Protein AF-0000000085000149 (afdb_homodimer)

Radius of gyration: 21.83 Å; Cα contacts (8 Å, |Δi|>4): 1096; chains: 2; bounding box: 55×59×54 Å

Sequence (484 aa):
MKVLTIAGVGPGDPSLLTLAAVEAIRESTVVSYPVSTRGGDSLAEKIASKWITKDKKKLPLYFPMVDDQNTLKSAWRVAGNDLMKMVDKGERVVFLAQGDISLFSTGSYLSKELEKYHPECVVKLIPGVTSFSAAAAKSKLPLAFQEEELLVLPVPDSYDELKSILSDAASKKRVVVLLKLGKKWEWVKLLLEELDLIKISIFAERIGFSDQQILRASDLPSGTRPYFSLLLIRQSWPLTMPMKVLTIAGVGPGDPSLLTLAAVEAIRESTVVSYPVSTRGGDSLAEKIASKWITKDKKKLPLYFPMVDDQNTLKSAWRVAGNDLMKMVDKGERVVFLAQGDISLFSTGSYLSKELEKYHPECVVKLIPGVTSFSAAAAKSKLPLAFQEEELLVLPVPDSYDELKSILSDAASKKRVVVLLKLGKKWEWVKLLLEELDLIKISIFAERIGFSDQQILRASDLPSGTRPYFSLLLIRQSWPLTMP

Solvent-accessible surface area (backbone atoms only — not comparable to full-atom values): 24485 Å² total; per-residue (Å²): 135,48,49,38,35,39,26,7,41,10,54,32,31,52,47,46,22,22,45,48,42,52,48,48,49,62,68,28,45,29,45,26,28,56,17,66,42,89,91,48,76,30,70,36,49,60,33,47,42,90,58,62,54,90,87,42,44,76,45,79,33,65,46,74,90,65,86,52,54,67,60,50,44,50,33,40,51,53,44,42,50,54,53,45,55,43,35,73,73,68,42,38,41,26,36,38,26,54,13,17,28,35,54,66,23,71,44,36,51,42,50,51,34,32,52,71,75,36,66,77,43,47,74,45,54,39,48,24,25,38,53,65,49,47,49,23,27,75,67,70,41,66,50,30,52,83,81,27,23,35,37,39,30,46,56,64,94,42,69,67,58,47,50,53,54,61,67,48,20,48,84,61,39,27,23,40,35,35,31,57,34,17,66,50,36,51,60,50,53,54,49,27,50,74,69,72,38,28,80,61,20,35,32,37,27,45,52,52,43,94,78,42,45,74,44,45,38,65,75,52,76,84,50,76,47,63,57,62,22,34,37,45,37,58,72,63,73,69,85,78,55,106,133,48,50,39,35,38,26,7,41,9,54,30,32,52,46,45,22,21,45,46,41,52,50,47,48,64,68,26,46,30,46,26,28,56,17,66,41,91,92,48,74,31,70,35,50,61,35,46,42,91,58,60,53,88,86,41,42,77,44,80,34,64,45,75,91,64,84,51,54,67,59,48,42,51,32,40,50,52,44,43,51,55,55,44,56,43,35,72,72,68,41,38,39,26,36,38,28,56,12,18,28,33,56,63,24,71,43,35,52,40,50,50,33,32,53,71,75,36,66,78,43,48,74,45,52,38,49,25,26,39,53,65,48,47,48,23,26,75,67,70,41,67,49,30,53,82,81,28,22,33,38,39,29,46,56,66,93,43,72,66,57,47,50,52,54,60,67,49,21,47,85,61,39,26,22,40,35,34,31,59,34,16,66,50,37,51,60,49,53,53,49,28,51,74,68,71,38,29,80,59,21,35,30,37,28,44,52,53,44,95,78,43,44,75,45,46,39,67,75,51,76,84,51,78,46,64,57,62,21,35,35,44,38,61,72,63,74,70,88,76,55,106

Foldseek 3Di:
DQEEEEEECEAAALVQGDPVNLVLQQQFQEEEEEDQDVVDDGRQCVSNVVSNDPRHHYHYQHAHPDPDPVSRLVSLLVVLVVQVVCSVVVTSYYYYWYAFLVPPIPNVVNVVNCVVPPVVYHYHYHTGHHPVNLLCVVVVNDQDDDQEAEAEDEDDPDPVVVLVVVVCRAVRNYKYKYAQCFQVLQVVCVSCVVVVQQQQKWKWFSRNHPPIDIDGSVPDDHDGDDRRMMIITGDDDDPDDD/DQEEEEEECEAAALVQGDPVNLVLQQPFQEEEEEDQDVVDDGRQCVSNVVSNDPRHHYHYQHAHPDPDPVSRVVSLLVVLVVQVVCSVVVTSYYYYWYAFLVPPIPNVVNVVNCVVPPVVYHYHYHTGHHPVNLLCVVVVNDQDDDQEAEAEDEDDPDPVVVLVVVVCRAVRQYKYKYAQCFQVLQVVCVSCVVVVQQQQKWKWFSRNHPPIDIDGSVPDDHGGDDRRMMIITGDDDDPDDD

pLDDT: mean 94.64, std 6.3, range [68.69, 98.94]

Secondary structure (DSSP, 8-state):
-EEEEEEE-BSS-GGG-BHHHHHHHHH-SEEEEEESSTT---HHHHHHGGG--TTSEEEEEE------HHHHHHHHHHHHHHHHHHHHTT--EEEEESB-TTBS-HHHHHHHHHHHH-TTEEEEEE----HHHHHHHHHT--SB-TT-EEEEEEPPS-HHHHHHHHHHHTTTTEEEEEE--GGGHHHHHHHHHHTT-TTTEEEEESTTSTT-EEEEGGGSPSS---SSEEEEE-----S---/-EEEEEEE-BSS-GGG-BHHHHHHHHH-SEEEEEESSTT---HHHHHHGGG--TTSEEEEEE------HHHHHHHHHHHHHHHHHHHHTT--EEEEESB-TTBS-HHHHHHHHHHHH-TTEEEEEE----HHHHHHHHHT--SB-TT-EEEEEEPPS-HHHHHHHHHHHTTTTEEEEEE--GGGHHHHHHHHHHTT-TTTEEEEESTTSTT-EEEEGGGSPSS---SSEEEEE-----SS--

Nearest PDB structures (foldseek):
  2qbu-assembly1_B  TM=8.641E-01  e=1.552E-19  Methanothermobacter thermautotrophicus str. Delta H
  8xj3-assembly1_B  TM=8.803E-01  e=1.830E-17  Akkermansia muciniphila
  6pr3-assembly1_A  TM=7.194E-01  e=3.438E-13  Salmonella enterica subsp. enterica serovar Typhimurium
  4e16-assembly1_A-2  TM=7.319E-01  e=7.537E-13  Clostridioides difficile 630
  2npn-assembly1_A  TM=6.722E-01  e=2.821E-11  Corynebacterium diphtheriae

InterPro domains:
  IPR000878 Tetrapyrrole methylase [PF00590] (4-217)
  IPR006364 Precorrin-2 C(20)-methyltransferase domain [TIGR01467] (4-235)
  IPR012382 Precorrin-2 C(20)-methyltransferase [PIRSF036427] (3-236)
  IPR012382 Precorrin-2 C(20)-methyltransferase [cd11645] (8-234)
  IPR014776 Tetrapyrrole methylase, subdomain 2 [G3DSA:3.30.950.10] (131-240)
  IPR014777 Tetrapyrrole methylase, subdomain 1 [G3DSA:3.40.1010.10] (2-130)
  IPR035996 Tetrapyrrole methylase superfamily [SSF53790] (2-238)

Organism: Prochlorococcus marinus (strain NATL2A) (NCBI:txid59920)

Structure (mmCIF, N/CA/C/O backbone):
data_AF-0000000085000149-model_v1
#
loo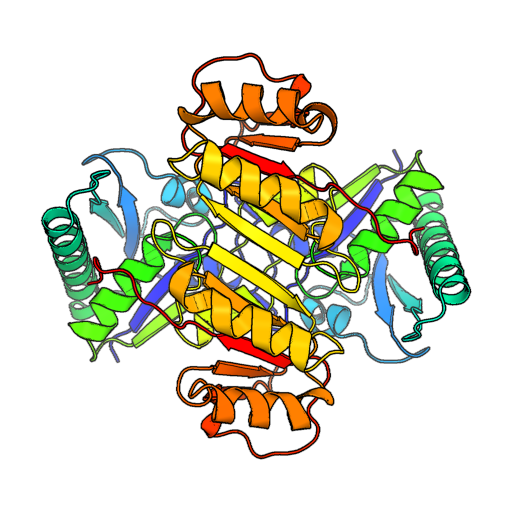p_
_entity.id
_entity.type
_entity.pdbx_description
1 polymer 'Cobalt-factor II C20-methyltransferase / precorrin-2 C20-methyltransferase'
#
loop_
_atom_site.group_PDB
_atom_site.id
_atom_site.type_symbol
_atom_site.label_atom_id
_atom_site.label_alt_id
_atom_site.label_comp_id
_atom_site.label_asym_id
_atom_site.label_entity_id
_atom_site.label_seq_id
_atom_site.pdbx_PDB_ins_code
_atom_site.Cartn_x
_atom_site.Cartn_y
_atom_site.Cartn_z
_atom_site.occupancy
_atom_site.B_iso_or_equiv
_atom_site.auth_seq_id
_atom_site.auth_comp_id
_atom_site.auth_asym_id
_atom_site.auth_atom_id
_atom_site.pdbx_PDB_model_num
ATOM 1 N N . MET A 1 1 ? 3.814 30.297 -8.344 1 81.06 1 MET A N 1
ATOM 2 C CA . MET A 1 1 ? 2.896 29.406 -7.648 1 81.06 1 MET A CA 1
ATOM 3 C C . MET A 1 1 ? 3.617 28.641 -6.539 1 81.06 1 MET A C 1
ATOM 5 O O . MET A 1 1 ? 4.75 28.188 -6.723 1 81.06 1 MET A O 1
ATOM 9 N N . LYS A 1 2 ? 3.109 28.75 -5.281 1 93.44 2 LYS A N 1
ATOM 10 C CA . LYS A 1 2 ? 3.703 28.109 -4.113 1 93.44 2 LYS A CA 1
ATOM 11 C C . LYS A 1 2 ? 3.375 26.625 -4.086 1 93.44 2 LYS A C 1
ATOM 13 O O . LYS A 1 2 ? 2.205 26.234 -4.121 1 93.44 2 LYS A O 1
ATOM 18 N N . VAL A 1 3 ? 4.496 25.859 -4.215 1 95.5 3 VAL A N 1
ATOM 19 C CA . VAL A 1 3 ? 4.281 24.422 -4.27 1 95.5 3 VAL A CA 1
ATOM 20 C C . VAL A 1 3 ? 5.184 23.719 -3.254 1 95.5 3 VAL A C 1
ATOM 22 O O . VAL A 1 3 ? 6.332 24.125 -3.057 1 95.5 3 VAL A O 1
ATOM 25 N N . LEU A 1 4 ? 4.641 22.781 -2.611 1 97.94 4 LEU A N 1
ATOM 26 C CA . LEU A 1 4 ? 5.348 21.906 -1.677 1 97.94 4 LEU A CA 1
ATOM 27 C C . LEU A 1 4 ? 5.016 20.438 -1.939 1 97.94 4 LEU A C 1
ATOM 29 O O . LEU A 1 4 ? 3.855 20.094 -2.186 1 97.94 4 LEU A O 1
ATOM 33 N N . THR A 1 5 ? 6.059 19.547 -1.91 1 98.75 5 THR A N 1
ATOM 34 C CA . THR A 1 5 ? 5.84 18.125 -2.121 1 98.75 5 THR A CA 1
ATOM 35 C C . THR A 1 5 ? 6.035 17.344 -0.821 1 98.75 5 THR A C 1
ATOM 37 O O . THR A 1 5 ? 6.973 17.609 -0.069 1 98.75 5 THR A O 1
ATOM 40 N N . ILE A 1 6 ? 5.121 16.531 -0.522 1 98.81 6 ILE A N 1
ATOM 41 C CA . ILE A 1 6 ? 5.262 15.539 0.537 1 98.81 6 ILE A CA 1
ATOM 42 C C . ILE A 1 6 ? 5.355 14.148 -0.074 1 98.81 6 ILE A C 1
ATOM 44 O O . ILE A 1 6 ? 4.465 13.727 -0.818 1 98.81 6 ILE A O 1
ATOM 48 N N . ALA A 1 7 ? 6.465 13.43 0.248 1 98.94 7 ALA A N 1
ATOM 49 C CA . ALA A 1 7 ? 6.73 12.164 -0.432 1 98.94 7 ALA A CA 1
ATOM 50 C C . ALA A 1 7 ? 6.965 11.039 0.572 1 98.94 7 ALA A C 1
ATOM 52 O O . ALA A 1 7 ? 7.75 11.195 1.512 1 98.94 7 ALA A O 1
ATOM 53 N N . GLY A 1 8 ? 6.207 9.914 0.331 1 98.81 8 GLY A N 1
ATOM 54 C CA . GLY A 1 8 ? 6.555 8.695 1.035 1 98.81 8 GLY A CA 1
ATOM 55 C C . GLY A 1 8 ? 7.816 8.039 0.506 1 98.81 8 GLY A C 1
ATOM 56 O O . GLY A 1 8 ? 7.988 7.895 -0.707 1 98.81 8 GLY A O 1
ATOM 57 N N . VAL A 1 9 ? 8.68 7.574 1.436 1 98.81 9 VAL A N 1
ATOM 58 C CA . VAL A 1 9 ? 9.961 7.039 0.983 1 98.81 9 VAL A CA 1
ATOM 59 C C . VAL A 1 9 ? 10.016 5.539 1.254 1 98.81 9 VAL A C 1
ATOM 61 O O . VAL A 1 9 ? 11.086 4.926 1.163 1 98.81 9 VAL A O 1
ATOM 64 N N . GLY A 1 10 ? 8.883 4.918 1.601 1 98.38 10 GLY A N 1
ATOM 65 C CA . GLY A 1 10 ? 8.859 3.498 1.913 1 98.38 10 GLY A CA 1
ATOM 66 C C . GLY A 1 10 ? 9.305 3.191 3.328 1 98.38 10 GLY A C 1
ATOM 67 O O . GLY A 1 10 ? 9.633 4.102 4.09 1 98.38 10 GLY A O 1
ATOM 68 N N . PRO A 1 11 ? 9.383 1.915 3.584 1 97.75 11 PRO A N 1
ATOM 69 C CA . PRO A 1 11 ? 9.562 1.547 4.992 1 97.75 11 PRO A CA 1
ATOM 70 C C . PRO A 1 11 ? 11.031 1.519 5.414 1 97.75 11 PRO A C 1
ATOM 72 O O . PRO A 1 11 ? 11.336 1.615 6.605 1 97.75 11 PRO A O 1
ATOM 75 N N . GLY A 1 12 ? 11.945 1.345 4.492 1 98.12 12 GLY A N 1
ATOM 76 C CA . GLY A 1 12 ? 13.32 1.218 4.938 1 98.12 12 GLY A CA 1
ATOM 77 C C . GLY A 1 12 ? 14.297 1.028 3.793 1 98.12 12 GLY A C 1
ATOM 78 O O . GLY A 1 12 ? 15.266 1.784 3.662 1 98.12 12 GLY A O 1
ATOM 79 N N . ASP A 1 13 ? 14.055 0.047 2.92 1 98.5 13 ASP A N 1
ATOM 80 C CA . ASP A 1 13 ? 14.906 -0.279 1.777 1 98.5 13 ASP A CA 1
ATOM 81 C C . ASP A 1 13 ? 14.898 0.849 0.749 1 98.5 13 ASP A C 1
ATOM 83 O O . ASP A 1 13 ? 13.867 1.128 0.132 1 98.5 13 ASP A O 1
ATOM 87 N N . PRO A 1 14 ? 16.016 1.496 0.545 1 98.75 14 PRO A N 1
ATOM 88 C CA . PRO A 1 14 ? 16.062 2.613 -0.402 1 98.75 14 PRO A CA 1
ATOM 89 C C . PRO A 1 14 ? 15.609 2.211 -1.806 1 98.75 14 PRO A C 1
ATOM 91 O O . PRO A 1 14 ? 15.117 3.049 -2.564 1 98.75 14 PRO A O 1
ATOM 94 N N . SER A 1 15 ? 15.719 0.985 -2.125 1 98.81 15 SER A N 1
ATOM 95 C CA . SER A 1 15 ? 15.32 0.543 -3.459 1 98.81 15 SER A CA 1
ATOM 96 C C . SER A 1 15 ? 13.805 0.553 -3.617 1 98.81 15 SER A C 1
ATOM 98 O O . SER A 1 15 ? 13.297 0.449 -4.734 1 98.81 15 SER A O 1
ATOM 100 N N . LEU A 1 16 ? 13.109 0.739 -2.51 1 98.88 16 LEU A N 1
ATOM 101 C CA . LEU A 1 16 ? 11.648 0.757 -2.598 1 98.88 16 LEU A CA 1
ATOM 102 C C . LEU A 1 16 ? 11.133 2.182 -2.764 1 98.88 16 LEU A C 1
ATOM 104 O O . LEU A 1 16 ? 9.922 2.402 -2.844 1 98.88 16 LEU A O 1
ATOM 108 N N . LEU A 1 17 ? 12.031 3.17 -2.838 1 98.94 17 LEU A N 1
ATOM 109 C CA . LEU A 1 17 ? 11.594 4.5 -3.248 1 98.94 17 LEU A CA 1
ATOM 110 C C . LEU A 1 17 ? 11 4.473 -4.652 1 98.94 17 LEU A C 1
ATOM 112 O O . LEU A 1 17 ? 11.5 3.77 -5.531 1 98.94 17 LEU A O 1
ATOM 116 N N . THR A 1 18 ? 9.953 5.234 -4.844 1 98.94 18 THR A N 1
ATOM 117 C CA . THR A 1 18 ? 9.398 5.398 -6.188 1 98.94 18 THR A CA 1
ATOM 118 C C . THR A 1 18 ? 10.266 6.348 -7.016 1 98.94 18 THR A C 1
ATOM 120 O O . THR A 1 18 ? 11 7.168 -6.461 1 98.94 18 THR A O 1
ATOM 123 N N . LEU A 1 19 ? 10.109 6.23 -8.281 1 98.94 19 LEU A N 1
ATOM 124 C CA . LEU A 1 19 ? 10.781 7.176 -9.164 1 98.94 19 LEU A CA 1
ATOM 125 C C . LEU A 1 19 ? 10.32 8.602 -8.883 1 98.94 19 LEU A C 1
ATOM 127 O O . LEU A 1 19 ? 11.125 9.539 -8.922 1 98.94 19 LEU A O 1
ATOM 131 N N . ALA A 1 20 ? 9.086 8.758 -8.57 1 98.94 20 ALA A N 1
ATOM 132 C CA . ALA A 1 20 ? 8.531 10.078 -8.281 1 98.94 20 ALA A CA 1
ATOM 133 C C . ALA A 1 20 ? 9.18 10.688 -7.043 1 98.94 20 ALA A C 1
ATOM 135 O O . ALA A 1 20 ? 9.477 11.883 -7.016 1 98.94 20 ALA A O 1
ATOM 136 N N . ALA A 1 21 ? 9.352 9.867 -6.02 1 98.94 21 ALA A N 1
ATOM 137 C CA . ALA A 1 21 ? 9.984 10.367 -4.805 1 98.94 21 ALA A CA 1
ATOM 138 C C . ALA A 1 21 ? 11.43 10.789 -5.07 1 98.94 21 ALA A C 1
ATOM 140 O O . ALA A 1 21 ? 11.859 11.852 -4.621 1 98.94 21 ALA A O 1
ATOM 141 N N . VAL A 1 22 ? 12.133 9.984 -5.789 1 98.94 22 VAL A N 1
ATOM 142 C CA . VAL A 1 22 ? 13.516 10.289 -6.129 1 98.94 22 VAL A CA 1
ATOM 143 C C . VAL A 1 22 ? 13.586 11.586 -6.934 1 98.94 22 VAL A C 1
ATOM 145 O O . VAL A 1 22 ? 14.414 12.453 -6.66 1 98.94 22 VAL A O 1
ATOM 148 N N . GLU A 1 23 ? 12.727 11.703 -7.895 1 98.88 23 GLU A N 1
ATOM 149 C CA . GLU A 1 23 ? 12.703 12.906 -8.719 1 98.88 23 GLU A CA 1
ATOM 150 C C . GLU A 1 23 ? 12.383 14.141 -7.887 1 98.88 23 GLU A C 1
ATOM 152 O O . GLU A 1 23 ? 12.984 15.203 -8.086 1 98.88 23 GLU A O 1
ATOM 157 N N . ALA A 1 24 ? 11.422 14.008 -6.969 1 98.88 24 ALA A N 1
ATOM 158 C CA . ALA A 1 24 ? 11.086 15.117 -6.086 1 98.88 24 ALA A CA 1
ATOM 159 C C . ALA A 1 24 ? 12.305 15.57 -5.277 1 98.88 24 ALA A C 1
ATOM 161 O O . ALA A 1 24 ? 12.531 16.766 -5.109 1 98.88 24 ALA A O 1
ATOM 162 N N . ILE A 1 25 ? 13.047 14.609 -4.801 1 98.88 25 ILE A N 1
ATOM 163 C CA . ILE A 1 25 ? 14.25 14.922 -4.047 1 98.88 25 ILE A CA 1
ATOM 164 C C . ILE A 1 25 ? 15.266 15.609 -4.957 1 98.88 25 ILE A C 1
ATOM 166 O O . ILE A 1 25 ? 15.812 16.656 -4.609 1 98.88 25 ILE A O 1
ATOM 170 N N . ARG A 1 26 ? 15.492 15.055 -6.109 1 98.62 26 ARG A N 1
ATOM 171 C CA . ARG A 1 26 ? 16.484 15.57 -7.055 1 98.62 26 ARG A CA 1
ATOM 172 C C . ARG A 1 26 ? 16.156 17.016 -7.441 1 98.62 26 ARG A C 1
ATOM 174 O O . ARG A 1 26 ? 17.062 17.844 -7.57 1 98.62 26 ARG A O 1
ATOM 181 N N . GLU A 1 27 ? 14.938 17.328 -7.566 1 98.12 27 GLU A N 1
ATOM 182 C CA . GLU A 1 27 ? 14.508 18.641 -8.039 1 98.12 27 GLU A CA 1
ATOM 183 C C . GLU A 1 27 ? 14.477 19.656 -6.898 1 98.12 27 GLU A C 1
ATOM 185 O O . GLU A 1 27 ? 14.414 20.875 -7.137 1 98.12 27 GLU A O 1
ATOM 190 N N . SER A 1 28 ? 14.492 19.203 -5.703 1 98.62 28 SER A N 1
ATOM 191 C CA . SER A 1 28 ? 14.32 20.078 -4.555 1 98.62 28 SER A CA 1
ATOM 192 C C . SER A 1 28 ? 15.617 20.828 -4.23 1 98.62 28 SER A C 1
ATOM 194 O O . SER A 1 28 ? 16.703 20.359 -4.566 1 98.62 28 SER A O 1
ATOM 196 N N . THR A 1 29 ? 15.477 22 -3.633 1 98.69 29 THR A N 1
ATOM 197 C CA . THR A 1 29 ? 16.594 22.734 -3.057 1 98.69 29 THR A CA 1
ATOM 198 C C . THR A 1 29 ? 16.625 22.578 -1.54 1 98.69 29 THR A C 1
ATOM 200 O O . THR A 1 29 ? 17.672 22.781 -0.91 1 98.69 29 THR A O 1
ATOM 203 N N . VAL A 1 30 ? 15.477 22.219 -0.941 1 98.81 30 VAL A N 1
ATOM 204 C CA . VAL A 1 30 ? 15.336 21.969 0.489 1 98.81 30 VAL A CA 1
ATOM 205 C C . VAL A 1 30 ? 14.68 20.594 0.708 1 98.81 30 VAL A C 1
ATOM 207 O O . VAL A 1 30 ? 13.602 20.328 0.167 1 98.81 30 VAL A O 1
ATOM 210 N N . VAL A 1 31 ? 15.336 19.781 1.42 1 98.88 31 VAL A N 1
ATOM 211 C CA . VAL A 1 31 ? 14.789 18.484 1.823 1 98.88 31 VAL A CA 1
ATOM 212 C C . VAL A 1 31 ? 14.461 18.5 3.314 1 98.88 31 VAL A C 1
ATOM 214 O O . VAL A 1 31 ? 15.336 18.75 4.145 1 98.88 31 VAL A O 1
ATOM 217 N N . SER A 1 32 ? 13.211 18.312 3.609 1 98.81 32 SER A N 1
ATOM 218 C CA . SER A 1 32 ? 12.727 18.297 4.984 1 98.81 32 SER A CA 1
ATOM 219 C C . SER A 1 32 ? 12.289 16.891 5.402 1 98.81 32 SER A C 1
ATOM 221 O O . SER A 1 32 ? 11.922 16.078 4.562 1 98.81 32 SER A O 1
ATOM 223 N N . TYR A 1 33 ? 12.352 16.641 6.691 1 98.44 33 TYR A N 1
ATOM 224 C CA . TYR A 1 33 ? 12.008 15.336 7.242 1 98.44 33 TYR A CA 1
ATOM 225 C C . TYR A 1 33 ? 11.742 15.43 8.742 1 98.44 33 TYR A C 1
ATOM 227 O O . TYR A 1 33 ? 12.195 16.375 9.398 1 98.44 33 TYR A O 1
ATOM 235 N N . PRO A 1 34 ? 11.016 14.477 9.258 1 96.81 34 PRO A N 1
ATOM 236 C CA . PRO A 1 34 ? 10.703 14.516 10.688 1 96.81 34 PRO A CA 1
ATOM 237 C C . PRO A 1 34 ? 11.844 13.992 11.555 1 96.81 34 PRO A C 1
ATOM 239 O O . PRO A 1 34 ? 12.57 13.078 11.148 1 96.81 34 PRO A O 1
ATOM 242 N N . VAL A 1 35 ? 11.961 14.57 12.703 1 95.31 35 VAL A N 1
ATOM 243 C CA . VAL A 1 35 ? 12.82 14.07 13.773 1 95.31 35 VAL A CA 1
ATOM 244 C C . VAL A 1 35 ? 12.055 14.031 15.086 1 95.31 35 VAL A C 1
ATOM 246 O O . VAL A 1 35 ? 11.203 14.883 15.344 1 95.31 35 VAL A O 1
ATOM 249 N N . SER A 1 36 ? 12.336 12.977 15.875 1 89 36 SER A N 1
ATOM 250 C CA . SER A 1 36 ? 11.641 12.844 17.156 1 89 36 SER A CA 1
ATOM 251 C C . SER A 1 36 ? 12.383 13.57 18.266 1 89 36 SER A C 1
ATOM 253 O O . SER A 1 36 ? 11.82 13.836 19.328 1 89 36 SER A O 1
ATOM 255 N N . THR A 1 37 ? 13.625 13.781 18.078 1 88.62 37 THR A N 1
ATOM 256 C CA . THR A 1 37 ? 14.469 14.57 18.969 1 88.62 37 THR A CA 1
ATOM 257 C C . THR A 1 37 ? 15.258 15.609 18.188 1 88.62 37 THR A C 1
ATOM 259 O O . THR A 1 37 ? 15.719 15.352 17.078 1 88.62 37 THR A O 1
ATOM 262 N N . ARG A 1 38 ? 15.336 16.781 18.844 1 86.5 38 ARG A N 1
ATOM 263 C CA . ARG A 1 38 ? 16.094 17.828 18.172 1 86.5 38 ARG A CA 1
ATOM 264 C C . ARG A 1 38 ? 17.531 17.391 17.922 1 86.5 38 ARG A C 1
ATOM 266 O O . ARG A 1 38 ? 18.234 16.969 18.844 1 86.5 38 ARG A O 1
ATOM 273 N N . GLY A 1 39 ? 17.906 17.422 16.672 1 86.69 39 GLY A N 1
ATOM 274 C CA . GLY A 1 39 ? 19.25 17.016 16.297 1 86.69 39 GLY A CA 1
ATOM 275 C C . GLY A 1 39 ? 19.406 15.523 16.109 1 86.69 39 GLY A C 1
ATOM 276 O O . GLY A 1 39 ? 20.5 15.039 15.852 1 86.69 39 GLY A O 1
ATOM 277 N N . GLY A 1 40 ? 18.297 14.82 16.234 1 88.62 40 GLY A N 1
ATOM 278 C CA . GLY A 1 40 ? 18.359 13.367 16.141 1 88.62 40 GLY A CA 1
ATOM 279 C C . GLY A 1 40 ? 18.281 12.852 14.727 1 88.62 40 GLY A C 1
ATOM 280 O O . GLY A 1 40 ? 18.172 13.633 13.773 1 88.62 40 GLY A O 1
ATOM 281 N N . ASP A 1 41 ? 18.375 11.578 14.633 1 91.31 41 ASP A N 1
ATOM 282 C CA . ASP A 1 41 ? 18.375 10.906 13.336 1 91.31 41 ASP A CA 1
ATOM 283 C C . ASP A 1 41 ? 16.953 10.773 12.805 1 91.31 41 ASP A C 1
ATOM 285 O O . ASP A 1 41 ? 15.984 10.789 13.57 1 91.31 41 ASP A O 1
ATOM 289 N N . SER A 1 42 ? 16.844 10.789 11.523 1 95.19 42 SER A N 1
ATOM 290 C CA . SER A 1 42 ? 15.586 10.57 10.828 1 95.19 42 SER A CA 1
ATOM 291 C C . SER A 1 42 ? 15.648 9.328 9.945 1 95.19 42 SER A C 1
ATOM 293 O O . SER A 1 42 ? 16.531 9.211 9.086 1 95.19 42 SER A O 1
ATOM 295 N N . LEU A 1 43 ? 14.664 8.508 10.164 1 94.56 43 LEU A N 1
ATOM 296 C CA . LEU A 1 43 ? 14.609 7.309 9.328 1 94.56 43 LEU A CA 1
ATOM 297 C C . LEU A 1 43 ? 14.297 7.672 7.883 1 94.56 43 LEU A C 1
ATOM 299 O O . LEU A 1 43 ? 14.859 7.074 6.957 1 94.56 43 LEU A O 1
ATOM 303 N N . ALA A 1 44 ? 13.438 8.664 7.711 1 97.88 44 ALA A N 1
ATOM 304 C CA . ALA A 1 44 ? 13.109 9.102 6.355 1 97.88 44 ALA A CA 1
ATOM 305 C C . ALA A 1 44 ? 14.344 9.664 5.652 1 97.88 44 ALA A C 1
ATOM 307 O O . ALA A 1 44 ? 14.586 9.359 4.48 1 97.88 44 ALA A O 1
ATOM 308 N N . GLU A 1 45 ? 15.086 10.453 6.371 1 98.19 45 GLU A N 1
ATOM 309 C CA . GLU A 1 45 ? 16.328 10.992 5.812 1 98.19 45 GLU A CA 1
ATOM 310 C C . GLU A 1 45 ? 17.297 9.875 5.445 1 98.19 45 GLU A C 1
ATOM 312 O O . GLU A 1 45 ? 17.891 9.898 4.367 1 98.19 45 GLU A O 1
ATOM 317 N N . LYS A 1 46 ? 17.406 8.898 6.352 1 97.62 46 LYS A N 1
ATOM 318 C CA . LYS A 1 46 ? 18.328 7.785 6.137 1 97.62 46 LYS A CA 1
ATOM 319 C C . LYS A 1 46 ? 17.969 6.992 4.887 1 97.62 46 LYS A C 1
ATOM 321 O O . LYS A 1 46 ? 18.828 6.66 4.078 1 97.62 46 LYS A O 1
ATOM 326 N N . ILE A 1 47 ? 16.734 6.758 4.684 1 98.56 47 ILE A N 1
ATOM 327 C CA . ILE A 1 47 ? 16.25 5.98 3.549 1 98.56 47 ILE A CA 1
ATOM 328 C C . ILE A 1 47 ? 16.578 6.703 2.246 1 98.56 47 ILE A C 1
ATOM 330 O O . ILE A 1 47 ? 16.969 6.074 1.264 1 98.56 47 ILE A O 1
ATOM 334 N N . ALA A 1 48 ? 16.484 7.996 2.242 1 98.69 48 ALA A N 1
ATOM 335 C CA . ALA A 1 48 ? 16.609 8.789 1.025 1 98.69 48 ALA A CA 1
ATOM 336 C C . ALA A 1 48 ? 18.031 9.336 0.881 1 98.69 48 ALA A C 1
ATOM 338 O O . ALA A 1 48 ? 18.328 10.078 -0.058 1 98.69 48 ALA A O 1
ATOM 339 N N . SER A 1 49 ? 18.938 9.008 1.682 1 98.31 49 SER A N 1
ATOM 340 C CA . SER A 1 49 ? 20.219 9.68 1.869 1 98.31 49 SER A CA 1
ATOM 341 C C . SER A 1 49 ? 21.016 9.734 0.567 1 98.31 49 SER A C 1
ATOM 343 O O . SER A 1 49 ? 21.688 10.727 0.282 1 98.31 49 SER A O 1
ATOM 345 N N . LYS A 1 50 ? 20.891 8.703 -0.232 1 97.88 50 LYS A N 1
ATOM 346 C CA . LYS A 1 50 ? 21.656 8.609 -1.477 1 97.88 50 LYS A CA 1
ATOM 347 C C . LYS A 1 50 ? 21.312 9.758 -2.418 1 97.88 50 LYS A C 1
ATOM 349 O O . LYS A 1 50 ? 22.141 10.172 -3.232 1 97.88 50 LYS A O 1
ATOM 354 N N . TRP A 1 51 ? 20.141 10.312 -2.277 1 98.5 51 TRP A N 1
ATOM 355 C CA . TRP A 1 51 ? 19.656 11.281 -3.256 1 98.5 51 TRP A CA 1
ATOM 356 C C . TRP A 1 51 ? 19.703 12.695 -2.68 1 98.5 51 TRP A C 1
ATOM 358 O O . TRP A 1 51 ? 19.438 13.672 -3.391 1 98.5 51 TRP A O 1
ATOM 368 N N . ILE A 1 52 ? 19.969 12.758 -1.422 1 98.38 52 ILE A N 1
ATOM 369 C CA . ILE A 1 52 ? 20.109 14.062 -0.793 1 98.38 52 ILE A CA 1
ATOM 370 C C . ILE A 1 52 ? 21.562 14.523 -0.91 1 98.38 52 ILE A C 1
ATOM 372 O O . ILE A 1 52 ? 22.391 14.25 -0.027 1 98.38 52 ILE A O 1
ATOM 376 N N . THR A 1 53 ? 21.859 15.273 -1.963 1 97.75 53 THR A N 1
ATOM 377 C CA . THR A 1 53 ? 23.234 15.703 -2.238 1 97.75 53 THR A CA 1
ATOM 378 C C . THR A 1 53 ? 23.609 16.875 -1.346 1 97.75 53 THR A C 1
ATOM 380 O O . THR A 1 53 ? 22.75 17.5 -0.724 1 97.75 53 THR A O 1
ATOM 383 N N . LYS A 1 54 ? 24.859 17.25 -1.301 1 96.75 54 LYS A N 1
ATOM 384 C CA . LYS A 1 54 ? 25.438 18.219 -0.373 1 96.75 54 LYS A CA 1
ATOM 385 C C . LYS A 1 54 ? 24.953 19.625 -0.691 1 96.75 54 LYS A C 1
ATOM 387 O O . LYS A 1 54 ? 24.984 20.516 0.17 1 96.75 54 LYS A O 1
ATOM 392 N N . ASP A 1 55 ? 24.547 19.844 -1.886 1 97.25 55 ASP A N 1
ATOM 393 C CA . ASP A 1 55 ? 24.109 21.172 -2.305 1 97.25 55 ASP A CA 1
ATOM 394 C C . ASP A 1 55 ? 22.703 21.484 -1.823 1 97.25 55 ASP A C 1
ATOM 396 O O . ASP A 1 55 ? 22.25 22.625 -1.896 1 97.25 55 ASP A O 1
ATOM 400 N N . LYS A 1 56 ? 22.016 20.5 -1.281 1 97.94 56 LYS A N 1
ATOM 401 C CA . LYS A 1 56 ? 20.656 20.688 -0.818 1 97.94 56 LYS A CA 1
ATOM 402 C C . LYS A 1 56 ? 20.625 21.078 0.656 1 97.94 56 LYS A C 1
ATOM 404 O O . LYS A 1 56 ? 21.391 20.562 1.461 1 97.94 56 LYS A O 1
ATOM 409 N N . LYS A 1 57 ? 19.734 21.984 0.994 1 98.25 57 LYS A N 1
ATOM 410 C CA . LYS A 1 57 ? 19.5 22.359 2.387 1 98.25 57 LYS A CA 1
ATOM 411 C C . LYS A 1 57 ? 18.641 21.312 3.094 1 98.25 57 LYS A C 1
ATOM 413 O O . LYS A 1 57 ? 17.625 20.875 2.561 1 98.25 57 LYS A O 1
ATOM 418 N N . LYS A 1 58 ? 19.109 20.891 4.246 1 98.06 58 LYS A N 1
ATOM 419 C CA . LYS A 1 58 ? 18.312 20 5.078 1 98.06 58 LYS A CA 1
ATOM 420 C C . LYS A 1 58 ? 17.516 20.766 6.113 1 98.06 58 LYS A C 1
ATOM 422 O O . LYS A 1 58 ? 18.016 21.703 6.73 1 98.06 58 LYS A O 1
ATOM 427 N N . LEU A 1 59 ? 16.234 20.438 6.258 1 98.19 59 LEU A N 1
ATOM 428 C CA . LEU A 1 59 ? 15.344 21.094 7.215 1 98.19 59 LEU A CA 1
ATOM 429 C C . LEU A 1 59 ? 14.633 20.047 8.078 1 98.19 59 LEU A C 1
ATOM 431 O O . LEU A 1 59 ? 13.523 19.625 7.754 1 98.19 59 LEU A O 1
ATOM 435 N N . PRO A 1 60 ? 15.305 19.641 9.203 1 97.94 60 PRO A N 1
ATOM 436 C CA . PRO A 1 60 ? 14.617 18.75 10.133 1 9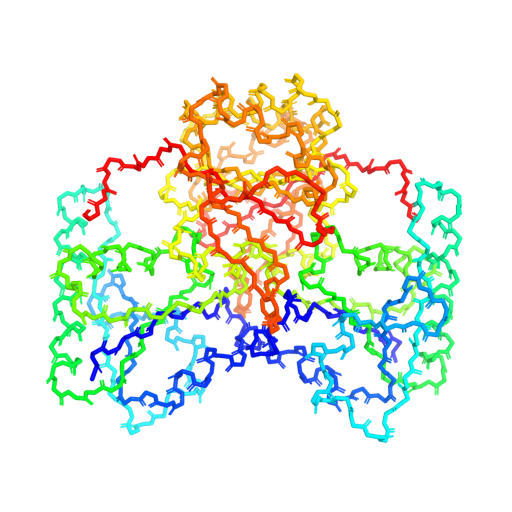7.94 60 PRO A CA 1
ATOM 437 C C . PRO A 1 60 ? 13.461 19.422 10.859 1 97.94 60 PRO A C 1
ATOM 439 O O . PRO A 1 60 ? 13.586 20.578 11.281 1 97.94 60 PRO A O 1
ATOM 442 N N . LEU A 1 61 ? 12.344 18.766 10.875 1 96.88 61 LEU A N 1
ATOM 443 C CA . LEU A 1 61 ? 11.18 19.234 11.617 1 96.88 61 LEU A CA 1
ATOM 444 C C . LEU A 1 61 ? 10.922 18.375 12.844 1 96.88 61 LEU A C 1
ATOM 446 O O . LEU A 1 61 ? 10.836 17.156 12.75 1 96.88 61 LEU A O 1
ATOM 450 N N . TYR A 1 62 ? 10.758 19 13.93 1 93.25 62 TYR A N 1
ATOM 451 C CA . TYR A 1 62 ? 10.602 18.297 15.203 1 93.25 62 TYR A CA 1
ATOM 452 C C . TYR A 1 62 ? 9.141 17.953 15.469 1 93.25 62 TYR A C 1
ATOM 454 O O . TYR A 1 62 ? 8.281 18.844 15.469 1 93.25 62 TYR A O 1
ATOM 462 N N . PHE A 1 63 ? 8.859 16.656 15.633 1 89.44 63 PHE A N 1
ATOM 463 C CA . PHE A 1 63 ? 7.555 16.141 16.031 1 89.44 63 PHE A CA 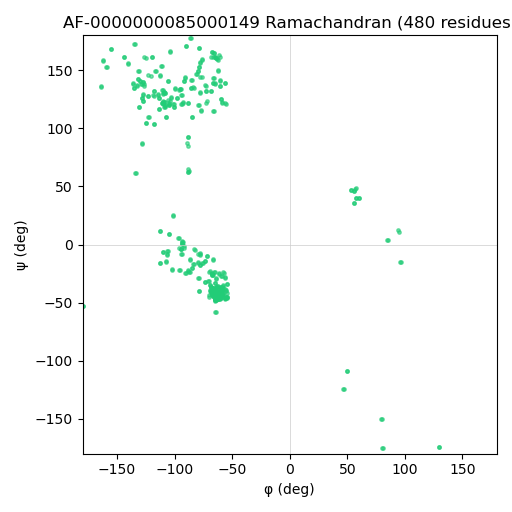1
ATOM 464 C C . PHE A 1 63 ? 7.668 15.312 17.297 1 89.44 63 PHE A C 1
ATOM 466 O O . PHE A 1 63 ? 8.172 14.188 17.266 1 89.44 63 PHE A O 1
ATOM 473 N N . PRO A 1 64 ? 7.168 15.828 18.344 1 82 64 PRO A N 1
ATOM 474 C CA . PRO A 1 64 ? 7.289 15.078 19.609 1 82 64 PRO A CA 1
ATOM 475 C C . PRO A 1 64 ? 6.496 13.773 19.594 1 82 64 PRO A C 1
ATOM 477 O O . PRO A 1 64 ? 5.43 13.703 18.984 1 82 64 PRO A O 1
ATOM 480 N N . MET A 1 65 ? 7.051 12.773 20.203 1 75.62 65 MET A N 1
ATOM 481 C CA . MET A 1 65 ? 6.355 11.492 20.344 1 75.62 65 MET A CA 1
ATOM 482 C C . MET A 1 65 ? 5.496 11.492 21.609 1 75.62 65 MET A C 1
ATOM 484 O O . MET A 1 65 ? 5.793 10.766 22.562 1 75.62 65 MET A O 1
ATOM 488 N N . VAL A 1 66 ? 4.566 12.336 21.609 1 73 66 VAL A N 1
ATOM 489 C CA . VAL A 1 66 ? 3.686 12.469 22.766 1 73 66 VAL A CA 1
ATOM 490 C C . VAL A 1 66 ? 2.23 12.305 22.328 1 73 66 VAL A C 1
ATOM 492 O O . VAL A 1 66 ? 1.918 12.406 21.141 1 73 66 VAL A O 1
ATOM 495 N N . ASP A 1 67 ? 1.374 12 23.359 1 71.69 67 ASP A N 1
ATOM 496 C CA . ASP A 1 67 ? -0.043 11.805 23.078 1 71.69 67 ASP A CA 1
ATOM 497 C C . ASP A 1 67 ? -0.836 13.086 23.297 1 71.69 67 ASP A C 1
ATOM 499 O O . ASP A 1 67 ? -1.988 13.195 22.875 1 71.69 67 ASP A O 1
ATOM 503 N N . ASP A 1 68 ? -0.175 14.055 23.75 1 77.75 68 ASP A N 1
ATOM 504 C CA . ASP A 1 68 ? -0.869 15.305 24.062 1 77.75 68 ASP A CA 1
ATOM 505 C C . ASP A 1 68 ? -1.275 16.031 22.781 1 77.75 68 ASP A C 1
ATOM 507 O O . ASP A 1 68 ? -0.419 16.438 21.984 1 77.75 68 ASP A O 1
ATOM 511 N N . GLN A 1 69 ? -2.594 16.25 22.688 1 78.56 69 GLN A N 1
ATOM 512 C CA . GLN A 1 69 ? -3.178 16.781 21.453 1 78.56 69 GLN A CA 1
ATOM 513 C C . GLN A 1 69 ? -2.699 18.203 21.188 1 78.56 69 GLN A C 1
ATOM 515 O O . GLN A 1 69 ? -2.4 18.562 20.047 1 78.56 69 GLN A O 1
ATOM 520 N N . ASN A 1 70 ? -2.693 18.984 22.172 1 81 70 ASN A N 1
ATOM 521 C CA . ASN A 1 70 ? -2.303 20.375 22.016 1 81 70 ASN A CA 1
ATOM 522 C C . ASN A 1 70 ? -0.845 20.5 21.594 1 81 70 ASN A C 1
ATOM 524 O O . ASN A 1 70 ? -0.511 21.344 20.75 1 81 70 ASN A O 1
ATOM 528 N N . THR A 1 71 ? -0.112 19.688 22.141 1 82 71 THR A N 1
ATOM 529 C CA . THR A 1 71 ? 1.306 19.688 21.797 1 82 71 THR A CA 1
ATOM 530 C C . THR A 1 71 ? 1.512 19.266 20.344 1 82 71 THR A C 1
ATOM 532 O O . THR 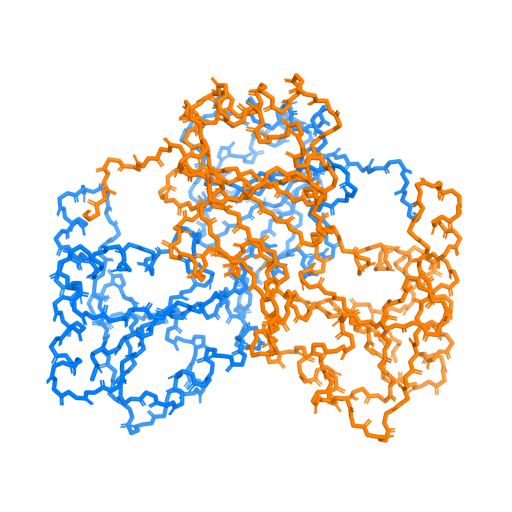A 1 71 ? 2.293 19.875 19.625 1 82 71 THR A O 1
ATOM 535 N N . LEU A 1 72 ? 0.783 18.312 19.969 1 81.38 72 LEU A N 1
ATOM 536 C CA . LEU A 1 72 ? 0.904 17.812 18.609 1 81.38 72 LEU A CA 1
ATOM 537 C C . LEU A 1 72 ? 0.411 18.859 17.609 1 81.38 72 LEU A C 1
ATOM 539 O O . LEU A 1 72 ? 1.07 19.109 16.594 1 81.38 72 LEU A O 1
ATOM 543 N N . LYS A 1 73 ? -0.636 19.469 17.906 1 84.75 73 LYS A N 1
ATOM 544 C CA . LYS A 1 73 ? -1.184 20.5 17.016 1 84.75 73 LYS A CA 1
ATOM 545 C C . LYS A 1 73 ? -0.202 21.656 16.844 1 84.75 73 LYS A C 1
ATOM 547 O O . LYS A 1 73 ? -0.012 22.156 15.734 1 84.75 73 LYS A O 1
ATOM 552 N N . SER A 1 74 ? 0.346 21.969 17.953 1 87.38 74 SER A N 1
ATOM 553 C CA . SER A 1 74 ? 1.325 23.062 17.906 1 87.38 74 SER A CA 1
ATOM 554 C C . SER A 1 74 ? 2.541 22.672 17.062 1 87.38 74 SER A C 1
ATOM 556 O O . SER A 1 74 ? 3.072 23.484 16.312 1 87.38 74 SER A O 1
ATOM 558 N N . ALA A 1 75 ? 2.908 21.438 17.203 1 88.5 75 ALA A N 1
ATOM 559 C CA . ALA A 1 75 ? 4.074 20.969 16.453 1 88.5 75 ALA A CA 1
ATOM 560 C C . ALA A 1 75 ? 3.812 20.984 14.953 1 88.5 75 ALA A C 1
ATOM 562 O O . ALA A 1 75 ? 4.684 21.391 14.172 1 88.5 75 ALA A O 1
ATOM 563 N N . TRP A 1 76 ? 2.656 20.609 14.523 1 91.25 76 TRP A N 1
ATOM 564 C CA . TRP A 1 76 ? 2.311 20.625 13.109 1 91.25 76 TRP A CA 1
ATOM 565 C C . TRP A 1 76 ? 2.246 22.047 12.57 1 91.25 76 TRP A C 1
ATOM 567 O O . TRP A 1 76 ? 2.662 22.312 11.445 1 91.25 76 TRP A O 1
ATOM 577 N N . ARG A 1 77 ? 1.733 22.922 13.414 1 93.06 77 ARG A N 1
ATOM 578 C CA . ARG A 1 77 ? 1.653 24.328 13.023 1 93.06 77 ARG A CA 1
ATOM 579 C C . ARG A 1 77 ? 3.043 24.922 12.82 1 93.06 77 ARG A C 1
ATOM 581 O O . ARG A 1 77 ? 3.297 25.594 11.82 1 93.06 77 ARG A O 1
ATOM 588 N N . VAL A 1 78 ? 3.846 24.672 13.742 1 95.19 78 VAL A N 1
ATOM 589 C CA . VAL A 1 78 ? 5.215 25.172 13.656 1 95.19 78 VAL A CA 1
ATOM 590 C C . VAL A 1 78 ? 5.902 24.578 12.43 1 95.19 78 VAL A C 1
ATOM 592 O O . VAL A 1 78 ? 6.551 25.297 11.664 1 95.19 78 VAL A O 1
ATOM 595 N N . ALA A 1 79 ? 5.719 23.281 12.242 1 96 79 ALA A N 1
ATOM 596 C CA . ALA A 1 79 ? 6.316 22.609 11.102 1 96 79 ALA A CA 1
ATOM 597 C C . ALA A 1 79 ? 5.809 23.188 9.789 1 96 79 ALA A C 1
ATOM 599 O O . ALA A 1 79 ? 6.594 23.453 8.867 1 96 79 ALA A O 1
ATOM 600 N N . GLY A 1 80 ? 4.508 23.375 9.703 1 96.69 80 GLY A N 1
ATOM 601 C CA . GLY A 1 80 ? 3.93 23.984 8.516 1 96.69 80 GLY A CA 1
ATOM 602 C C . GLY A 1 80 ? 4.492 25.359 8.219 1 96.69 80 GLY A C 1
ATOM 603 O O . GLY A 1 80 ? 4.824 25.672 7.074 1 96.69 80 GLY A O 1
ATOM 604 N N . ASN A 1 81 ? 4.641 26.172 9.266 1 97.5 81 ASN A N 1
ATOM 605 C CA . ASN A 1 81 ? 5.191 27.516 9.117 1 97.5 81 ASN A CA 1
ATOM 606 C C . ASN A 1 81 ? 6.637 27.484 8.633 1 97.5 81 ASN A C 1
ATOM 608 O O . ASN A 1 81 ? 7.039 28.281 7.789 1 97.5 81 ASN A O 1
ATOM 612 N N . ASP A 1 82 ? 7.336 26.578 9.172 1 97.88 82 ASP A N 1
ATOM 613 C CA . ASP A 1 82 ? 8.734 26.453 8.781 1 97.88 82 ASP A CA 1
ATOM 614 C C . ASP A 1 82 ? 8.867 26.078 7.305 1 97.88 82 ASP A C 1
ATOM 616 O O . ASP A 1 82 ? 9.711 26.625 6.594 1 97.88 82 ASP A O 1
ATOM 620 N N . LEU A 1 83 ? 8.062 25.156 6.875 1 98.38 83 LEU A N 1
ATOM 621 C CA . LEU A 1 83 ? 8.07 24.766 5.469 1 98.38 83 LEU A CA 1
ATOM 622 C C . LEU A 1 83 ? 7.68 25.953 4.586 1 98.38 83 LEU A C 1
ATOM 624 O O . LEU A 1 83 ? 8.312 26.203 3.557 1 98.38 83 LEU A O 1
ATOM 628 N N . MET A 1 84 ? 6.723 26.688 5.023 1 98 84 MET A N 1
ATOM 629 C CA . MET A 1 84 ? 6.211 27.797 4.223 1 98 84 MET A CA 1
ATOM 630 C C . MET A 1 84 ? 7.238 28.906 4.125 1 98 84 MET A C 1
ATOM 632 O O . MET A 1 84 ? 7.324 29.594 3.105 1 98 84 MET A O 1
ATOM 636 N N . LYS A 1 85 ? 8.008 29.125 5.164 1 98.25 85 LYS A N 1
ATOM 637 C CA . LYS A 1 85 ? 9.094 30.094 5.102 1 98.25 85 LYS A CA 1
ATOM 638 C C . LYS A 1 85 ? 10.039 29.781 3.939 1 98.25 85 LYS A C 1
ATOM 640 O O . LYS A 1 85 ? 10.469 30.688 3.227 1 98.25 85 LYS A O 1
ATOM 645 N N . MET A 1 86 ? 10.305 28.484 3.752 1 98.5 86 MET A N 1
ATOM 646 C CA . MET A 1 86 ? 11.18 28.078 2.654 1 98.5 86 MET A CA 1
ATOM 647 C C . MET A 1 86 ? 10.492 28.281 1.308 1 98.5 86 MET A C 1
ATOM 649 O O . MET A 1 86 ? 11.102 28.781 0.362 1 98.5 86 MET A O 1
ATOM 653 N N . VAL A 1 87 ? 9.281 27.891 1.224 1 98.31 87 VAL A N 1
ATOM 654 C CA . VAL A 1 87 ? 8.516 28.047 -0.006 1 98.31 87 VAL A CA 1
ATOM 655 C C . VAL A 1 87 ? 8.43 29.516 -0.389 1 98.31 87 VAL A C 1
ATOM 657 O O . VAL A 1 87 ? 8.594 29.875 -1.56 1 98.31 87 VAL A O 1
ATOM 660 N N . ASP A 1 88 ? 8.234 30.391 0.594 1 97.75 88 ASP A N 1
ATOM 661 C CA . ASP A 1 88 ? 8.086 31.828 0.372 1 97.75 88 ASP A CA 1
ATOM 662 C C . ASP A 1 88 ? 9.391 32.438 -0.133 1 97.75 88 ASP A C 1
ATOM 664 O O . ASP A 1 88 ? 9.375 33.469 -0.819 1 97.75 88 ASP A O 1
ATOM 668 N N . LYS A 1 89 ? 10.445 31.828 0.171 1 97.75 89 LYS A N 1
ATOM 669 C CA . LYS A 1 89 ? 11.75 32.281 -0.283 1 97.75 89 LYS A CA 1
ATOM 670 C C . LYS A 1 89 ? 12.047 31.812 -1.702 1 97.75 89 LYS A C 1
ATOM 672 O O . LYS A 1 89 ? 13.125 32.062 -2.24 1 97.75 89 LYS A O 1
ATOM 677 N N . GLY A 1 90 ? 11.148 30.984 -2.283 1 97.44 90 GLY A N 1
ATOM 678 C CA . GLY A 1 90 ? 11.289 30.5 -3.65 1 97.44 90 GLY A CA 1
ATOM 679 C C . GLY A 1 90 ? 11.969 29.156 -3.746 1 97.44 90 GLY A C 1
ATOM 680 O O . GLY A 1 90 ? 12.289 28.688 -4.84 1 97.44 90 GLY A O 1
ATOM 681 N N . GLU A 1 91 ? 12.125 28.469 -2.613 1 98.25 91 GLU A N 1
ATOM 682 C CA . GLU A 1 91 ? 12.773 27.172 -2.592 1 98.25 91 GLU A CA 1
ATOM 683 C C . GLU A 1 91 ? 11.828 26.078 -3.08 1 98.25 91 GLU A C 1
ATOM 685 O O . GLU A 1 91 ? 10.609 26.188 -2.936 1 98.25 91 GLU A O 1
ATOM 690 N N . ARG A 1 92 ? 12.367 25.141 -3.754 1 98.44 92 ARG A N 1
ATOM 691 C CA . ARG A 1 92 ? 11.648 23.906 -4.047 1 98.44 92 ARG A CA 1
ATOM 692 C C . ARG A 1 92 ? 11.766 22.906 -2.896 1 98.44 92 ARG A C 1
ATOM 694 O O . ARG A 1 92 ? 12.836 22.328 -2.684 1 98.44 92 ARG A O 1
ATOM 701 N N . VAL A 1 93 ? 10.648 22.672 -2.168 1 98.81 93 VAL A N 1
ATOM 702 C CA . VAL A 1 93 ? 10.703 21.969 -0.889 1 98.81 93 VAL A CA 1
ATOM 703 C C . VAL A 1 93 ? 10.047 20.594 -1.026 1 98.81 93 VAL A C 1
ATOM 705 O O . VAL A 1 93 ? 8.961 20.469 -1.584 1 98.81 93 VAL A O 1
ATOM 708 N N . VAL A 1 94 ? 10.734 19.594 -0.522 1 98.88 94 VAL A N 1
ATOM 709 C CA . VAL A 1 94 ? 10.133 18.266 -0.365 1 98.88 94 VAL A CA 1
ATOM 710 C C . VAL A 1 94 ? 10.227 17.828 1.095 1 98.88 94 VAL A C 1
ATOM 712 O O . VAL A 1 94 ? 11.273 17.984 1.729 1 98.88 94 VAL A O 1
ATOM 715 N N . PHE A 1 95 ? 9.141 17.453 1.641 1 98.88 95 PHE A N 1
ATOM 716 C CA . PHE A 1 95 ? 9.102 16.797 2.941 1 98.88 95 PHE A CA 1
ATOM 717 C C . PHE A 1 95 ? 9.008 15.281 2.783 1 98.88 95 PHE A C 1
ATOM 719 O O . PHE A 1 95 ? 8.109 14.773 2.111 1 98.88 95 PHE A O 1
ATOM 726 N N . LEU A 1 96 ? 9.914 14.57 3.412 1 98.88 96 LEU A N 1
ATOM 727 C CA . LEU A 1 96 ? 9.969 13.117 3.32 1 98.88 96 LEU A CA 1
ATOM 728 C C . LEU A 1 96 ? 9.336 12.469 4.547 1 98.88 96 LEU A C 1
ATOM 730 O O . LEU A 1 96 ? 9.57 12.914 5.676 1 98.88 96 LEU A O 1
ATOM 734 N N . ALA A 1 97 ? 8.539 11.5 4.301 1 98.06 97 ALA A N 1
ATOM 735 C CA . ALA A 1 97 ? 7.949 10.703 5.375 1 98.06 97 ALA A CA 1
ATOM 736 C C . ALA A 1 97 ? 8.18 9.219 5.148 1 98.06 97 ALA A C 1
ATOM 738 O O . ALA A 1 97 ? 8.078 8.727 4.02 1 98.06 97 ALA A O 1
ATOM 739 N N . GLN A 1 98 ? 8.484 8.469 6.234 1 97.25 98 GLN A N 1
ATOM 740 C CA . GLN A 1 98 ? 8.664 7.02 6.145 1 97.25 98 GLN A CA 1
ATOM 741 C C . GLN A 1 98 ? 7.355 6.32 5.789 1 97.25 98 GLN A C 1
ATOM 743 O O . GLN A 1 98 ? 6.293 6.684 6.297 1 97.25 98 GLN A O 1
ATOM 748 N N . GLY A 1 99 ? 7.457 5.316 4.914 1 97.5 99 GLY A N 1
ATOM 749 C CA . GLY A 1 99 ? 6.293 4.547 4.516 1 97.5 99 GLY A CA 1
ATOM 750 C C . GLY A 1 99 ? 5.441 5.246 3.471 1 97.5 99 GLY A C 1
ATOM 751 O O . GLY A 1 99 ? 5.973 5.875 2.551 1 97.5 99 GLY A O 1
ATOM 752 N N . ASP A 1 100 ? 4.176 4.984 3.49 1 98.38 100 ASP A N 1
ATOM 753 C CA . ASP A 1 100 ? 3.176 5.66 2.668 1 98.38 100 ASP A CA 1
ATOM 754 C C . ASP A 1 100 ? 2.598 6.875 3.391 1 98.38 100 ASP A C 1
ATOM 756 O O . ASP A 1 100 ? 2.322 6.816 4.59 1 98.38 100 ASP A O 1
ATOM 760 N N . ILE A 1 101 ? 2.311 7.938 2.67 1 97.88 101 ILE A N 1
ATOM 761 C CA . ILE A 1 101 ? 1.985 9.219 3.291 1 97.88 101 ILE A CA 1
ATOM 762 C C . ILE A 1 101 ? 0.547 9.188 3.805 1 97.88 101 ILE A C 1
ATOM 764 O O . ILE A 1 101 ? 0.162 10.016 4.633 1 97.88 101 ILE A O 1
ATOM 768 N N . SER A 1 102 ? -0.256 8.242 3.322 1 97.75 102 SER A N 1
ATOM 769 C CA . SER A 1 102 ? -1.667 8.289 3.688 1 97.75 102 SER A CA 1
ATOM 770 C C . SER A 1 102 ? -1.951 7.41 4.902 1 97.75 102 SER A C 1
ATOM 772 O O . SER A 1 102 ? -3.064 7.414 5.434 1 97.75 102 SER A O 1
ATOM 774 N N . LEU A 1 103 ? -0.997 6.633 5.355 1 97.88 103 LEU A N 1
ATOM 775 C CA . LEU A 1 103 ? -1.249 5.656 6.414 1 97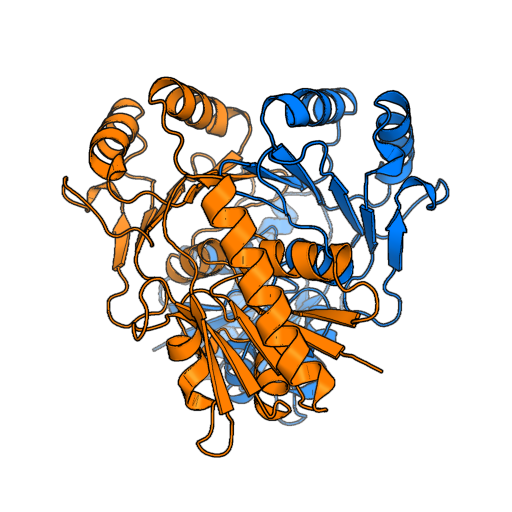.88 103 LEU A CA 1
ATOM 776 C C . LEU A 1 103 ? -0.411 5.965 7.648 1 97.88 103 LEU A C 1
ATOM 778 O O . LEU A 1 103 ? 0.784 5.664 7.688 1 97.88 103 LEU A O 1
ATOM 782 N N . PHE A 1 104 ? -1.02 6.527 8.664 1 94.56 104 PHE A N 1
ATOM 783 C CA . PHE A 1 104 ? -0.404 6.789 9.961 1 94.56 104 PHE A CA 1
ATOM 784 C C . PHE A 1 104 ? 0.862 7.625 9.797 1 94.56 104 PHE A C 1
ATOM 786 O O . PHE A 1 104 ? 1.843 7.418 10.516 1 94.56 104 PHE A O 1
ATOM 793 N N . SER A 1 105 ? 0.83 8.477 8.906 1 94.81 105 SER A N 1
ATOM 794 C CA . SER A 1 105 ? 2.027 9.219 8.516 1 94.81 105 SER A CA 1
ATOM 795 C C . SER A 1 105 ? 1.983 10.656 9.023 1 94.81 105 SER A C 1
ATOM 797 O O . SER A 1 105 ? 0.944 11.312 8.953 1 94.81 105 SER A O 1
ATOM 799 N N . THR A 1 106 ? 3.117 11.109 9.445 1 92.56 106 THR A N 1
ATOM 800 C CA . THR A 1 106 ? 3.264 12.531 9.758 1 92.56 106 THR A C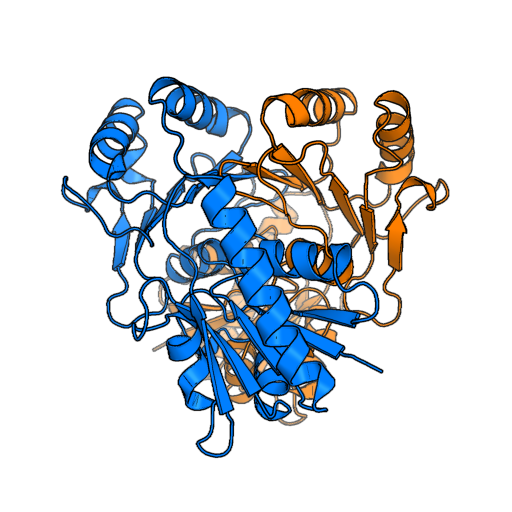A 1
ATOM 801 C C . THR A 1 106 ? 2.967 13.391 8.531 1 92.56 106 THR A C 1
ATOM 803 O O . THR A 1 106 ? 2.447 14.5 8.656 1 92.56 106 THR A O 1
ATOM 806 N N . GLY A 1 107 ? 3.182 12.836 7.367 1 94 107 GLY A N 1
ATOM 807 C CA . GLY A 1 107 ? 2.906 13.539 6.125 1 94 107 GLY A CA 1
ATOM 808 C C . GLY A 1 107 ? 1.447 13.93 5.969 1 94 107 GLY A C 1
ATOM 809 O O . GLY A 1 107 ? 1.139 15.008 5.461 1 94 107 GLY A O 1
ATOM 810 N N . SER A 1 108 ? 0.588 13.062 6.414 1 95.12 108 SER A N 1
ATOM 811 C CA . SER A 1 108 ? -0.839 13.352 6.312 1 95.12 108 SER A CA 1
ATOM 812 C C . SER A 1 108 ? -1.24 14.492 7.246 1 95.12 108 SER A C 1
ATOM 814 O O . SER A 1 108 ? -2.043 15.352 6.875 1 95.12 108 SER A O 1
ATOM 816 N N . TYR A 1 109 ? -0.68 14.5 8.438 1 93.25 109 TYR A N 1
ATOM 817 C CA . TYR A 1 109 ? -0.957 15.578 9.383 1 93.25 109 TYR A CA 1
ATOM 818 C C . TYR A 1 109 ? -0.469 16.922 8.836 1 93.25 109 TYR A C 1
ATOM 820 O O . TYR A 1 109 ? -1.188 17.922 8.891 1 93.25 109 TYR A O 1
ATOM 828 N N . LEU A 1 110 ? 0.664 16.844 8.336 1 94.94 110 LEU A N 1
ATOM 829 C CA . LEU A 1 110 ? 1.258 18.062 7.781 1 94.94 110 LEU A CA 1
ATOM 830 C C . LEU A 1 110 ? 0.46 18.562 6.578 1 94.94 110 LEU A C 1
ATOM 832 O O . LEU A 1 110 ? 0.224 19.75 6.438 1 94.94 110 LEU A O 1
ATOM 836 N N . SER A 1 111 ? 0.106 17.656 5.707 1 96.25 111 SER A N 1
ATOM 837 C CA . SER A 1 111 ? -0.701 18 4.543 1 96.25 111 SER A CA 1
ATOM 838 C C . SER A 1 111 ? -1.986 18.719 4.957 1 96.25 111 SER A C 1
ATOM 840 O O . SER A 1 111 ? -2.348 19.75 4.379 1 96.25 111 SER A O 1
ATOM 842 N N . LYS A 1 112 ? -2.627 18.172 5.961 1 95.12 112 LYS A N 1
ATOM 843 C CA . LYS A 1 112 ? -3.871 18.781 6.43 1 95.12 112 LYS A CA 1
ATOM 844 C C . LYS A 1 112 ? -3.615 20.141 7.078 1 95.12 112 LYS A C 1
ATOM 846 O O . LYS A 1 112 ? -4.41 21.062 6.918 1 95.12 112 LYS A O 1
ATOM 851 N N . GLU A 1 113 ? -2.527 20.25 7.801 1 94.56 113 GLU A N 1
ATOM 852 C CA . GLU A 1 113 ? -2.131 21.516 8.398 1 94.56 113 GLU A CA 1
ATOM 853 C C . GLU A 1 113 ? -1.92 22.578 7.324 1 94.56 113 GLU A C 1
ATOM 855 O O . GLU A 1 113 ? -2.402 23.703 7.457 1 94.56 113 GLU A O 1
ATOM 860 N N . LEU A 1 114 ? -1.25 22.25 6.285 1 96.44 114 LEU A N 1
ATOM 861 C CA . LEU A 1 114 ? -0.953 23.188 5.203 1 96.44 114 LEU A CA 1
ATOM 862 C C . LEU A 1 114 ? -2.223 23.562 4.449 1 96.44 114 LEU A C 1
ATOM 864 O O . LEU A 1 114 ? -2.41 24.719 4.086 1 96.44 114 LEU A O 1
ATOM 868 N N . GLU A 1 115 ? -3.029 22.578 4.227 1 94.88 115 GLU A N 1
ATOM 869 C CA . GLU A 1 115 ? -4.297 22.828 3.551 1 94.88 115 GLU A CA 1
ATOM 870 C C . GLU A 1 115 ? -5.137 23.844 4.328 1 94.88 115 GLU A C 1
ATOM 872 O O . GLU A 1 115 ? -5.773 24.719 3.734 1 94.88 115 GLU A O 1
ATOM 877 N N . LYS A 1 116 ? -5.156 23.766 5.605 1 94.38 116 LYS A N 1
ATOM 878 C CA . LYS A 1 116 ? -6.008 24.578 6.469 1 94.38 116 LYS A CA 1
ATOM 879 C C . LYS A 1 116 ? -5.43 25.984 6.641 1 94.38 116 LYS A C 1
ATOM 881 O O . LYS A 1 116 ? -6.164 26.969 6.59 1 94.38 116 LYS A O 1
ATOM 886 N N . TYR A 1 117 ? -4.191 26.094 6.77 1 95.19 117 TYR A N 1
ATOM 887 C CA . TYR A 1 117 ? -3.627 27.359 7.234 1 95.19 117 TYR A CA 1
ATOM 888 C C . TYR A 1 117 ? -2.822 28.031 6.133 1 95.19 117 TYR A C 1
ATOM 890 O O . TYR A 1 117 ? -2.492 29.219 6.234 1 95.19 117 TYR A O 1
ATOM 898 N N . HIS A 1 118 ? -2.52 27.234 5.137 1 96.38 118 HIS A N 1
ATOM 899 C CA . HIS A 1 118 ? -1.782 27.781 4 1 96.38 118 HIS A CA 1
ATOM 900 C C . HIS A 1 118 ? -2.4 27.344 2.68 1 96.38 118 HIS A C 1
ATOM 902 O O . HIS A 1 118 ? -1.713 26.766 1.83 1 96.38 118 HIS A O 1
ATOM 908 N N . PRO A 1 119 ? -3.648 27.719 2.459 1 95.25 119 PRO A N 1
ATOM 909 C CA . PRO A 1 119 ? -4.375 27.234 1.278 1 95.25 119 PRO A CA 1
ATOM 910 C C . PRO A 1 119 ? -3.791 27.766 -0.028 1 95.25 119 PRO A C 1
ATOM 912 O O . PRO A 1 119 ? -4.121 27.266 -1.105 1 95.25 119 PRO A O 1
ATOM 915 N N . GLU A 1 120 ? -2.955 28.719 0.071 1 96.19 120 GLU A N 1
ATOM 916 C CA . GLU A 1 120 ? -2.32 29.266 -1.119 1 96.19 120 GLU A CA 1
ATOM 917 C C . GLU A 1 120 ? -1.222 28.344 -1.641 1 96.19 120 GLU A C 1
ATOM 919 O O . GLU A 1 120 ? -0.759 28.5 -2.771 1 96.19 120 GLU A O 1
ATOM 924 N N . CYS A 1 121 ? -0.808 27.453 -0.84 1 97.19 121 CYS A N 1
ATOM 925 C CA . CYS A 1 121 ? 0.243 26.516 -1.214 1 97.19 121 CYS A CA 1
ATOM 926 C C . CYS A 1 121 ? -0.351 25.234 -1.786 1 97.19 121 CYS A C 1
ATOM 928 O O . CYS A 1 121 ? -1.167 24.578 -1.136 1 97.19 121 CYS A O 1
ATOM 930 N N . VAL A 1 122 ? 0.026 24.906 -2.979 1 96.94 122 VAL A N 1
ATOM 931 C CA . VAL A 1 122 ? -0.365 23.625 -3.555 1 96.94 122 VAL A CA 1
ATOM 932 C C . VAL A 1 122 ? 0.53 22.516 -3.006 1 96.94 122 VAL A C 1
ATOM 934 O O . VAL A 1 122 ? 1.75 22.547 -3.18 1 96.94 122 VAL A O 1
ATOM 937 N N . VAL A 1 123 ? -0.102 21.578 -2.367 1 97.88 123 VAL A N 1
ATOM 938 C CA . VAL A 1 123 ? 0.646 20.453 -1.801 1 97.88 123 VAL A CA 1
ATOM 939 C C . VAL A 1 123 ? 0.521 19.234 -2.711 1 97.88 123 VAL A C 1
ATOM 941 O O . VAL A 1 123 ? -0.584 18.734 -2.947 1 97.88 123 VAL A O 1
ATOM 944 N N . LYS A 1 124 ? 1.611 18.766 -3.234 1 98.25 124 LYS A N 1
ATOM 945 C CA . LYS A 1 124 ? 1.67 17.531 -4.012 1 98.25 124 LYS A CA 1
ATOM 946 C C . LYS A 1 124 ? 2.041 16.344 -3.133 1 98.25 124 LYS A C 1
ATOM 948 O O . LYS A 1 124 ? 3.01 16.406 -2.373 1 98.25 124 LYS A O 1
ATOM 953 N N . LEU A 1 125 ? 1.221 15.359 -3.26 1 98.75 125 LEU A N 1
ATOM 954 C CA . LEU A 1 125 ? 1.457 14.172 -2.439 1 98.75 125 LEU A CA 1
ATOM 955 C C . LEU A 1 125 ? 1.924 13 -3.297 1 98.75 125 LEU A C 1
ATOM 957 O O . LEU A 1 125 ? 1.315 12.703 -4.324 1 98.75 125 LEU A O 1
ATOM 961 N N . ILE A 1 126 ? 3.021 12.359 -2.891 1 98.88 126 ILE A N 1
ATOM 962 C CA . ILE A 1 126 ? 3.547 11.164 -3.539 1 98.88 126 ILE A CA 1
ATOM 963 C C . ILE A 1 126 ? 3.428 9.969 -2.594 1 98.88 126 ILE A C 1
ATOM 965 O O . ILE A 1 126 ? 4.027 9.961 -1.517 1 98.88 126 ILE A O 1
ATOM 969 N N . PRO A 1 127 ? 2.627 8.969 -2.984 1 98.88 127 PRO A N 1
ATOM 970 C CA . PRO A 1 127 ? 2.506 7.785 -2.129 1 98.88 127 PRO A CA 1
ATOM 971 C C . PRO A 1 127 ? 3.799 6.973 -2.057 1 98.88 127 PRO A C 1
ATOM 973 O O . PRO A 1 127 ? 4.746 7.246 -2.799 1 98.88 127 PRO A O 1
ATOM 976 N N . GLY A 1 128 ? 3.883 6.07 -1.115 1 98.81 128 GLY A N 1
ATOM 977 C CA . GLY A 1 128 ? 5.008 5.164 -0.954 1 98.81 128 GLY A CA 1
ATOM 978 C C . GLY A 1 128 ? 4.582 3.73 -0.689 1 98.81 128 GLY A C 1
ATOM 979 O O . GLY A 1 128 ? 3.396 3.455 -0.496 1 98.81 128 GLY A O 1
ATOM 980 N N . VAL A 1 129 ? 5.555 2.832 -0.686 1 98.88 129 VAL A N 1
ATOM 981 C CA . VAL A 1 129 ? 5.316 1.435 -0.339 1 98.88 129 VAL A CA 1
ATOM 982 C C . VAL A 1 129 ? 5.066 1.309 1.162 1 98.88 129 VAL A C 1
ATOM 984 O O . VAL A 1 129 ? 5.801 1.886 1.969 1 98.88 129 VAL A O 1
ATOM 987 N N . THR A 1 130 ? 4.059 0.62 1.507 1 98.5 130 THR A N 1
ATOM 988 C CA . THR A 1 130 ? 3.74 0.449 2.92 1 98.5 130 THR A CA 1
ATOM 989 C C . THR A 1 130 ? 4.652 -0.596 3.559 1 98.5 130 THR A C 1
ATOM 991 O O . THR A 1 130 ? 5.203 -1.453 2.865 1 98.5 130 THR A O 1
ATOM 994 N N . SER A 1 131 ? 4.797 -0.493 4.879 1 97.69 131 SER A N 1
ATOM 995 C CA . SER A 1 131 ? 5.609 -1.464 5.602 1 97.69 131 SER A CA 1
ATOM 996 C C . SER A 1 131 ? 5.035 -2.871 5.477 1 97.69 131 SER A C 1
ATOM 998 O O . SER A 1 131 ? 5.781 -3.842 5.34 1 97.69 131 SER A O 1
ATOM 1000 N N . PHE A 1 132 ? 3.693 -3 5.453 1 98.44 132 PHE A N 1
ATOM 1001 C CA . PHE A 1 132 ? 3.119 -4.34 5.43 1 98.44 132 PHE A CA 1
ATOM 1002 C C . PHE A 1 132 ? 3.178 -4.93 4.027 1 98.44 132 PHE A C 1
ATOM 1004 O O . PHE A 1 132 ? 3.26 -6.148 3.863 1 98.44 132 PHE A O 1
ATOM 1011 N N . SER A 1 133 ? 3.141 -4.082 2.977 1 98.69 133 SER A N 1
ATOM 1012 C CA . SER A 1 133 ? 3.402 -4.609 1.642 1 98.69 133 SER A CA 1
ATOM 1013 C C . SER A 1 133 ? 4.82 -5.16 1.531 1 98.69 133 SER A C 1
ATOM 1015 O O . SER A 1 133 ? 5.031 -6.23 0.957 1 98.69 133 SER A O 1
ATOM 1017 N N . ALA A 1 134 ? 5.789 -4.414 2.088 1 98.69 134 ALA A N 1
ATOM 1018 C CA . ALA A 1 134 ? 7.184 -4.848 2.064 1 98.69 134 ALA A CA 1
ATOM 1019 C C . ALA A 1 134 ? 7.371 -6.133 2.861 1 98.69 134 ALA A C 1
ATOM 1021 O O . ALA A 1 134 ? 8.047 -7.059 2.408 1 98.69 134 ALA A O 1
ATOM 1022 N N . ALA A 1 135 ? 6.781 -6.188 4 1 98.5 135 ALA A N 1
ATOM 1023 C CA . ALA A 1 135 ? 6.867 -7.383 4.84 1 98.5 135 ALA A CA 1
ATOM 1024 C C . ALA A 1 135 ? 6.234 -8.586 4.148 1 98.5 135 ALA A C 1
ATOM 1026 O O . ALA A 1 135 ? 6.777 -9.695 4.191 1 98.5 135 ALA A O 1
ATOM 1027 N N . ALA A 1 136 ? 5.098 -8.359 3.547 1 98.69 136 ALA A N 1
ATOM 1028 C CA . ALA A 1 136 ? 4.398 -9.43 2.834 1 98.69 136 ALA A CA 1
ATOM 1029 C C . ALA A 1 136 ? 5.254 -9.984 1.697 1 98.69 136 ALA A C 1
ATOM 1031 O O . ALA A 1 136 ? 5.34 -11.195 1.513 1 98.69 136 ALA A O 1
ATOM 1032 N N . ALA A 1 137 ? 5.852 -9.086 0.976 1 98.44 137 ALA A N 1
ATOM 1033 C CA . ALA A 1 137 ? 6.707 -9.516 -0.127 1 98.44 137 ALA A CA 1
ATOM 1034 C C . ALA A 1 137 ? 7.891 -10.328 0.382 1 98.44 137 ALA A C 1
ATOM 1036 O O . ALA A 1 137 ? 8.164 -11.422 -0.124 1 98.44 137 ALA A O 1
ATOM 1037 N N . LYS A 1 138 ? 8.539 -9.844 1.396 1 97.5 138 LYS A N 1
ATOM 1038 C CA . LYS A 1 138 ? 9.734 -10.492 1.929 1 97.5 138 LYS A CA 1
ATOM 1039 C C . LYS A 1 138 ? 9.398 -11.859 2.521 1 97.5 138 LYS A C 1
ATOM 1041 O O . LYS A 1 138 ? 10.203 -12.789 2.445 1 97.5 138 LYS A O 1
ATOM 1046 N N . SER A 1 139 ? 8.25 -11.953 3.053 1 97.12 139 SER A N 1
ATOM 1047 C CA . SER A 1 139 ? 7.844 -13.203 3.686 1 97.12 139 SER A CA 1
ATOM 1048 C C . SER A 1 139 ? 7.059 -14.086 2.717 1 97.12 139 SER A C 1
ATOM 1050 O O . SER A 1 139 ? 6.637 -15.188 3.074 1 97.12 139 SER A O 1
ATOM 1052 N N . LYS A 1 140 ? 6.797 -13.578 1.521 1 96.19 140 LYS A N 1
ATOM 1053 C CA . LYS A 1 140 ? 6.027 -14.281 0.495 1 96.19 140 LYS A CA 1
ATOM 1054 C C . LYS A 1 140 ? 4.637 -14.648 1.007 1 96.19 140 LYS A C 1
ATOM 1056 O O . LYS A 1 140 ? 4.176 -15.773 0.803 1 96.19 140 LYS A O 1
ATOM 1061 N N . LEU A 1 141 ? 4.035 -13.734 1.752 1 97.06 141 LEU A N 1
ATOM 1062 C CA . LEU A 1 141 ? 2.682 -13.93 2.266 1 97.06 141 LEU A CA 1
ATOM 1063 C C . LEU A 1 141 ? 1.688 -13.047 1.517 1 97.06 141 LEU A C 1
ATOM 1065 O O . LEU A 1 141 ? 1.681 -11.82 1.689 1 97.06 141 LEU A O 1
ATOM 1069 N N . PRO A 1 142 ? 0.848 -13.664 0.72 1 97.44 142 PRO A N 1
ATOM 1070 C CA . PRO A 1 142 ? -0.216 -12.852 0.118 1 97.44 142 PRO A CA 1
ATOM 1071 C C . PRO A 1 142 ? -1.136 -12.219 1.159 1 97.44 142 PRO A C 1
ATOM 1073 O O . PRO A 1 142 ? -1.554 -12.883 2.109 1 97.44 142 PRO A O 1
ATOM 1076 N N . LEU A 1 143 ? -1.489 -10.961 0.989 1 98.25 143 LEU A N 1
ATOM 1077 C CA . LEU A 1 143 ? -2.324 -10.242 1.951 1 98.25 143 LEU A CA 1
ATOM 1078 C C . LEU A 1 143 ? -3.801 -10.391 1.601 1 98.25 143 LEU A C 1
ATOM 1080 O O . LEU A 1 143 ? -4.668 -10.219 2.461 1 98.25 143 LEU A O 1
ATOM 1084 N N . ALA A 1 144 ? -4.117 -10.656 0.334 1 97.06 144 ALA A N 1
ATOM 1085 C CA . ALA A 1 144 ? -5.52 -10.867 -0.01 1 97.06 144 ALA A CA 1
ATOM 1086 C C . ALA A 1 144 ? -5.652 -11.539 -1.374 1 97.06 144 ALA A C 1
ATOM 1088 O O . ALA A 1 144 ? -4.965 -11.164 -2.326 1 97.06 144 ALA A O 1
ATOM 1089 N N . PHE A 1 145 ? -6.52 -12.5 -1.428 1 93.38 145 PHE A N 1
ATOM 1090 C CA . PHE A 1 145 ? -6.984 -13.148 -2.648 1 93.38 145 PHE A CA 1
ATOM 1091 C C . PHE A 1 145 ? -8.477 -12.93 -2.844 1 93.38 145 PHE A C 1
ATOM 1093 O O . PHE A 1 145 ? -9.219 -12.742 -1.872 1 93.38 145 PHE A O 1
ATOM 1100 N N . GLN A 1 146 ? -8.867 -12.883 -4.098 1 90.06 146 GLN A N 1
ATOM 1101 C CA . GLN A 1 146 ? -10.266 -13.016 -4.473 1 90.06 146 GLN A CA 1
ATOM 1102 C C . GLN A 1 146 ? -11.148 -12.078 -3.652 1 90.06 146 GLN A C 1
ATOM 1104 O O . GLN A 1 146 ? -10.961 -10.859 -3.68 1 90.06 146 GLN A O 1
ATOM 1109 N N . GLU A 1 147 ? -11.953 -12.664 -2.729 1 91.88 147 GLU A N 1
ATOM 1110 C CA . GLU A 1 147 ? -12.93 -11.852 -2.014 1 91.88 147 GLU A CA 1
ATOM 1111 C C . GLU A 1 147 ? -12.484 -11.57 -0.583 1 91.88 147 GLU A C 1
ATOM 1113 O O . GLU A 1 147 ? -13.258 -11.055 0.228 1 91.88 147 GLU A O 1
ATOM 1118 N N . GLU A 1 148 ? -11.266 -11.914 -0.277 1 95.44 148 GLU A N 1
ATOM 1119 C CA . GLU A 1 148 ? -10.75 -11.703 1.071 1 95.44 148 GLU A CA 1
ATOM 1120 C C . GLU A 1 148 ? -10.664 -10.219 1.402 1 95.44 148 GLU A C 1
ATOM 1122 O O . GLU A 1 148 ? -10.742 -9.375 0.508 1 95.44 148 GLU A O 1
ATOM 1127 N N . GLU A 1 149 ? -10.578 -9.953 2.758 1 97.44 149 GLU A N 1
ATOM 1128 C CA . GLU A 1 149 ? -10.438 -8.602 3.275 1 97.44 149 GLU A CA 1
ATOM 1129 C C . GLU A 1 149 ? -9.078 -8.398 3.932 1 97.44 149 GLU A C 1
ATOM 1131 O O . GLU A 1 149 ? -8.492 -9.344 4.469 1 97.44 149 GLU A O 1
ATOM 1136 N N . LEU A 1 150 ? -8.594 -7.223 3.783 1 98.69 150 LEU A N 1
ATOM 1137 C CA . LEU A 1 150 ? -7.414 -6.812 4.539 1 98.69 150 LEU A CA 1
ATOM 1138 C C . LEU A 1 150 ? -7.777 -5.762 5.582 1 98.69 150 LEU A C 1
ATOM 1140 O O . LEU A 1 150 ? -8.367 -4.73 5.25 1 98.69 150 LEU A O 1
ATOM 1144 N N . LEU A 1 151 ? -7.496 -6.062 6.832 1 98.75 151 LEU A N 1
ATOM 1145 C CA . LEU A 1 151 ? -7.66 -5.105 7.922 1 98.75 151 LEU A CA 1
ATOM 1146 C C . LEU A 1 151 ? -6.309 -4.668 8.469 1 98.75 151 LEU A C 1
ATOM 1148 O O . LEU A 1 151 ? -5.5 -5.504 8.891 1 98.75 151 LEU A O 1
ATOM 1152 N N . VAL A 1 152 ? -6.016 -3.396 8.438 1 98.75 152 VAL A N 1
ATOM 1153 C CA . VAL A 1 152 ? -4.785 -2.822 8.961 1 98.75 152 VAL A CA 1
ATOM 1154 C C . VAL A 1 152 ? -5.102 -1.912 10.148 1 98.75 152 VAL A C 1
ATOM 1156 O O . VAL A 1 152 ? -5.938 -1.012 10.039 1 98.75 152 VAL A O 1
ATOM 1159 N N . LEU A 1 153 ? -4.449 -2.096 11.242 1 97.94 153 LEU A N 1
ATOM 1160 C CA . LEU A 1 153 ? -4.672 -1.241 12.406 1 97.94 153 LEU A CA 1
ATOM 1161 C C . LEU A 1 153 ? -3.48 -1.292 13.359 1 97.94 153 LEU A C 1
ATOM 1163 O O . LEU A 1 153 ? -2.746 -2.281 13.383 1 97.94 153 LEU A O 1
ATOM 1167 N N . PRO A 1 154 ? -3.268 -0.215 14.133 1 96.5 154 PRO A N 1
ATOM 1168 C CA . PRO A 1 154 ? -2.365 -0.355 15.281 1 96.5 154 PRO A CA 1
ATOM 1169 C C . PRO A 1 154 ? -2.871 -1.362 16.312 1 96.5 154 PRO A C 1
ATOM 1171 O O . PRO A 1 154 ? -4.082 -1.566 16.438 1 96.5 154 PRO A O 1
ATOM 1174 N N . VAL A 1 155 ? -1.958 -2.002 16.984 1 96.62 155 VAL A N 1
ATOM 1175 C CA . VAL A 1 155 ? -2.391 -2.854 18.094 1 96.62 155 VAL A CA 1
ATOM 1176 C C . VAL A 1 155 ? -3.221 -2.037 19.078 1 96.62 155 VAL A C 1
ATOM 1178 O O . VAL A 1 155 ? -2.756 -1.019 19.594 1 96.62 155 VAL A O 1
ATOM 1181 N N . PRO A 1 156 ? -4.496 -2.49 19.281 1 96.06 156 PRO A N 1
ATOM 1182 C CA . PRO A 1 156 ? -5.301 -1.744 20.25 1 96.06 156 PRO A CA 1
ATOM 1183 C C . PRO A 1 156 ? -4.762 -1.854 21.672 1 96.06 156 PRO A C 1
ATOM 1185 O O . PRO A 1 156 ? -3.941 -2.729 21.953 1 96.06 156 PRO A O 1
ATOM 1188 N N . ASP A 1 157 ? -5.262 -0.953 22.531 1 92.69 157 ASP A N 1
ATOM 1189 C CA . ASP A 1 157 ? -4.84 -0.969 23.922 1 92.69 157 ASP A CA 1
ATOM 1190 C C . ASP A 1 157 ? -5.574 -2.053 24.703 1 92.69 157 ASP A C 1
ATOM 1192 O O . ASP A 1 157 ? -5.117 -2.479 25.766 1 92.69 157 ASP A O 1
ATOM 1196 N N . SER A 1 158 ? -6.621 -2.572 24.156 1 93.94 158 SER A N 1
ATOM 1197 C CA . SER A 1 158 ? -7.48 -3.516 24.875 1 93.94 158 SER A CA 1
ATOM 1198 C C . SER A 1 158 ? -7.262 -4.941 24.375 1 93.94 158 SER A C 1
ATOM 1200 O O . SER A 1 158 ? -7.461 -5.23 23.188 1 93.94 158 SER A O 1
ATOM 1202 N N . TYR A 1 159 ? -6.93 -5.789 25.328 1 96.38 159 TYR A N 1
ATOM 1203 C CA . TYR A 1 159 ? -6.812 -7.223 25.078 1 96.38 159 TYR A CA 1
ATOM 1204 C C . TYR A 1 159 ? -8.094 -7.773 24.453 1 96.38 159 TYR A C 1
ATOM 1206 O O . TYR A 1 159 ? -8.047 -8.469 23.438 1 96.38 159 TYR A O 1
ATOM 1214 N N . ASP A 1 160 ? -9.219 -7.371 25 1 97.44 160 ASP A N 1
ATOM 1215 C CA . ASP A 1 160 ? -10.516 -7.891 24.578 1 97.44 160 ASP A CA 1
ATOM 1216 C C . ASP A 1 160 ? -10.852 -7.418 23.156 1 97.44 160 ASP A C 1
ATOM 1218 O O . ASP A 1 160 ? -11.445 -8.164 22.375 1 97.44 160 ASP A O 1
ATOM 1222 N N . GLU A 1 161 ? -10.461 -6.227 22.922 1 96.94 161 GLU A N 1
ATOM 1223 C CA . GLU A 1 161 ? -10.711 -5.695 21.578 1 96.94 161 GLU A CA 1
ATOM 1224 C C . GLU A 1 161 ? -9.93 -6.473 20.531 1 96.94 161 GLU A C 1
ATOM 1226 O O . GLU A 1 161 ? -10.492 -6.883 19.516 1 96.94 161 GLU A O 1
ATOM 1231 N N . LEU A 1 162 ? -8.688 -6.688 20.797 1 98.25 162 LEU A N 1
ATOM 1232 C CA . LEU A 1 162 ? -7.883 -7.43 19.828 1 98.25 162 LEU A CA 1
ATOM 1233 C C . LEU A 1 162 ? -8.367 -8.875 19.719 1 98.25 162 LEU A C 1
ATOM 1235 O O . LEU A 1 162 ? -8.406 -9.438 18.625 1 98.25 162 LEU A O 1
ATOM 1239 N N . LYS A 1 163 ? -8.711 -9.484 20.812 1 98.38 163 LYS A N 1
ATOM 1240 C CA . LYS A 1 163 ? -9.242 -10.844 20.781 1 98.38 163 LYS A CA 1
ATOM 1241 C C . LYS A 1 163 ? -10.469 -10.938 19.875 1 98.38 163 LYS A C 1
ATOM 1243 O O . LYS A 1 163 ? -10.586 -11.867 19.078 1 98.38 163 LYS A O 1
ATOM 1248 N N . SER A 1 164 ? -11.344 -9.984 20.047 1 97.62 164 SER A N 1
ATOM 1249 C CA . SER A 1 164 ? -12.547 -9.961 19.219 1 97.62 164 SER A CA 1
ATOM 1250 C C . SER A 1 164 ? -12.195 -9.836 17.75 1 97.62 164 SER A C 1
ATOM 1252 O O . SER A 1 164 ? -12.742 -10.555 16.906 1 97.62 164 SER A O 1
ATOM 1254 N N . ILE A 1 165 ? -11.266 -8.977 17.406 1 97.69 165 ILE A N 1
ATOM 1255 C CA . ILE A 1 165 ? -10.844 -8.727 16.031 1 97.69 165 ILE A CA 1
ATOM 1256 C C . ILE A 1 165 ? -10.266 -10 15.422 1 97.69 165 ILE A C 1
ATOM 1258 O O . ILE A 1 165 ? -10.633 -10.398 14.32 1 97.69 165 ILE A O 1
ATOM 1262 N N . LEU A 1 166 ? -9.422 -10.656 16.125 1 98.44 166 LEU A N 1
ATOM 1263 C CA . LEU A 1 166 ? -8.734 -11.844 15.617 1 98.44 166 LEU A CA 1
ATOM 1264 C C . LEU A 1 166 ? -9.688 -13.031 15.555 1 98.44 166 LEU A C 1
ATOM 1266 O O . LEU A 1 166 ? -9.609 -13.844 14.625 1 98.44 166 LEU A O 1
ATOM 1270 N N . SER A 1 167 ? -10.625 -13.094 16.438 1 97.62 167 SER A N 1
ATOM 1271 C CA . SER A 1 167 ? -11.555 -14.219 16.484 1 97.62 167 SER A CA 1
ATOM 1272 C C . SER A 1 167 ? -12.516 -14.172 15.297 1 97.62 167 SER A C 1
ATOM 1274 O O . SER A 1 167 ? -12.938 -15.219 14.797 1 97.62 167 SER A O 1
ATOM 1276 N N . ASP A 1 168 ? -12.797 -12.961 14.883 1 94.75 168 ASP A N 1
ATOM 1277 C CA . ASP A 1 168 ? -13.758 -12.781 13.805 1 94.75 168 ASP A CA 1
ATOM 1278 C C . ASP A 1 168 ? -13.078 -12.867 12.438 1 94.75 168 ASP A C 1
ATOM 1280 O O . ASP A 1 168 ? -13.742 -13.031 11.414 1 94.75 168 ASP A O 1
ATOM 1284 N N . ALA A 1 169 ? -11.82 -12.836 12.398 1 96.5 169 ALA A N 1
ATOM 1285 C CA . ALA A 1 169 ? -11.078 -12.633 11.156 1 96.5 169 ALA A CA 1
ATOM 1286 C C . ALA A 1 169 ? -11.203 -13.852 10.242 1 96.5 169 ALA A C 1
ATOM 1288 O O . ALA A 1 169 ? -11.383 -13.711 9.031 1 96.5 169 ALA A O 1
ATOM 1289 N N . ALA A 1 170 ? -11.172 -15.047 10.781 1 93.12 170 ALA A N 1
ATOM 1290 C CA . ALA A 1 170 ? -11.219 -16.25 9.961 1 93.12 170 ALA A CA 1
ATOM 1291 C C . ALA A 1 170 ? -12.562 -16.391 9.25 1 93.12 170 ALA A C 1
ATOM 1293 O O . ALA A 1 170 ? -12.609 -16.656 8.047 1 93.12 170 ALA A O 1
ATOM 1294 N N . SER A 1 171 ? -13.625 -16.156 9.977 1 93.62 171 SER A N 1
ATOM 1295 C CA . SER A 1 171 ? -14.953 -16.312 9.398 1 93.62 171 SER A CA 1
ATOM 1296 C C . SER A 1 171 ? -15.219 -15.258 8.328 1 93.62 171 SER A C 1
ATOM 1298 O O . SER A 1 171 ? -15.977 -15.492 7.387 1 93.62 171 SER A O 1
ATOM 1300 N N . LYS A 1 172 ? -14.578 -14.164 8.422 1 93.44 172 LYS A N 1
ATOM 1301 C CA . LYS A 1 172 ? -14.758 -13.078 7.465 1 93.44 172 LYS A CA 1
ATOM 1302 C C . LYS A 1 172 ? -13.734 -13.164 6.336 1 93.44 172 LYS A C 1
ATOM 1304 O O . LYS A 1 172 ? -13.672 -12.281 5.48 1 93.44 172 LYS A O 1
ATOM 1309 N N . LYS A 1 173 ? -12.828 -14.195 6.336 1 94.88 173 LYS A N 1
ATOM 1310 C CA . LYS A 1 173 ? -11.75 -14.336 5.363 1 94.88 173 LYS A CA 1
ATOM 1311 C C . LYS A 1 173 ? -10.875 -13.086 5.332 1 94.88 173 LYS A C 1
ATOM 1313 O O . LYS A 1 173 ? -10.539 -12.586 4.254 1 94.88 173 LYS A O 1
ATOM 1318 N N . ARG A 1 174 ? -10.547 -12.664 6.539 1 97.56 174 ARG A N 1
ATOM 1319 C CA . ARG A 1 174 ? -9.852 -11.398 6.723 1 97.56 174 ARG A CA 1
ATOM 1320 C C . ARG A 1 174 ? -8.406 -11.617 7.148 1 97.56 174 ARG A C 1
ATOM 1322 O O . ARG A 1 174 ? -8.141 -12.328 8.117 1 97.56 174 ARG A O 1
ATOM 1329 N N . VAL A 1 175 ? -7.516 -11.086 6.371 1 98.56 175 VAL A N 1
ATOM 1330 C CA . VAL A 1 175 ? -6.133 -10.992 6.828 1 98.56 175 VAL A CA 1
ATOM 1331 C C . VAL A 1 175 ? -5.953 -9.734 7.676 1 98.56 175 VAL A C 1
ATOM 1333 O O . VAL A 1 175 ? -6.465 -8.664 7.332 1 98.56 175 VAL A O 1
ATOM 1336 N N . VAL A 1 176 ? -5.238 -9.898 8.844 1 98.81 176 VAL A N 1
ATOM 1337 C CA . VAL A 1 176 ? -5.086 -8.789 9.773 1 98.81 176 VAL A CA 1
ATOM 1338 C C . VAL A 1 176 ? -3.621 -8.352 9.828 1 98.81 176 VAL A C 1
ATOM 1340 O O . VAL A 1 176 ? -2.727 -9.188 9.977 1 98.81 176 VAL A O 1
ATOM 1343 N N . VAL A 1 177 ? -3.379 -7.102 9.609 1 98.81 177 VAL A N 1
ATOM 1344 C CA . VAL A 1 177 ? -2.08 -6.473 9.828 1 98.81 177 VAL A CA 1
ATOM 1345 C C . VAL A 1 177 ? -2.119 -5.629 11.102 1 98.81 177 VAL A C 1
ATOM 1347 O O . VAL A 1 177 ? -2.93 -4.707 11.219 1 98.81 177 VAL A O 1
ATOM 1350 N N . LEU A 1 178 ? -1.278 -5.969 12.039 1 98.38 178 LEU A N 1
ATOM 1351 C CA . LEU A 1 178 ? -1.141 -5.199 13.273 1 98.38 178 LEU A CA 1
ATOM 1352 C C . LEU A 1 178 ? 0.138 -4.371 13.258 1 98.38 178 LEU A C 1
ATOM 1354 O O . LEU A 1 178 ? 1.237 -4.918 13.141 1 98.38 178 LEU A O 1
ATOM 1358 N N . LEU A 1 179 ? -0.036 -3.084 13.383 1 97.06 179 LEU A N 1
ATOM 1359 C CA . LEU A 1 179 ? 1.093 -2.16 13.422 1 97.06 179 LEU A CA 1
ATOM 1360 C C . LEU A 1 179 ? 1.357 -1.676 14.844 1 97.06 179 LEU A C 1
ATOM 1362 O O . LEU A 1 179 ? 0.519 -1.854 15.727 1 97.06 179 LEU A O 1
ATOM 1366 N N . LYS A 1 180 ? 2.504 -1.086 15.023 1 92.38 180 LYS A N 1
ATOM 1367 C CA . LYS A 1 180 ? 2.881 -0.448 16.281 1 92.38 180 LYS A CA 1
ATOM 1368 C C . LYS A 1 180 ? 2.814 -1.438 17.438 1 92.38 180 LYS A C 1
ATOM 1370 O O . LYS A 1 180 ? 2.209 -1.152 18.469 1 92.38 180 LYS A O 1
ATOM 1375 N N . LEU A 1 181 ? 3.383 -2.592 17.281 1 92.5 181 LEU A N 1
ATOM 1376 C CA . LEU A 1 181 ? 3.398 -3.648 18.281 1 92.5 181 LEU A CA 1
ATOM 1377 C C . LEU A 1 181 ? 4.18 -3.211 19.516 1 92.5 181 LEU A C 1
ATOM 1379 O O . LEU A 1 181 ? 3.633 -3.18 20.625 1 92.5 181 LEU A O 1
ATOM 1383 N N . GLY A 1 182 ? 5.422 -2.854 19.344 1 87.81 182 GLY A N 1
ATOM 1384 C CA . GLY A 1 182 ? 6.246 -2.312 20.406 1 87.81 182 GLY A CA 1
ATOM 1385 C C . GLY A 1 182 ? 6.145 -3.102 21.703 1 87.81 182 GLY A C 1
ATOM 1386 O O . GLY A 1 182 ? 6.316 -4.324 21.703 1 87.81 182 GLY A O 1
ATOM 1387 N N . LYS A 1 183 ? 5.797 -2.42 22.781 1 88.06 183 LYS A N 1
ATOM 1388 C CA . LYS A 1 183 ? 5.758 -2.992 24.125 1 88.06 183 LYS A CA 1
ATOM 1389 C C . LYS A 1 183 ? 4.562 -3.928 24.281 1 88.06 183 LYS A C 1
ATOM 1391 O O . LYS A 1 183 ? 4.531 -4.754 25.203 1 88.06 183 LYS A O 1
ATOM 1396 N N . LYS A 1 184 ? 3.66 -3.857 23.391 1 93.19 184 LYS A N 1
ATOM 1397 C CA . LYS A 1 184 ? 2.439 -4.648 23.531 1 93.19 184 LYS A CA 1
ATOM 1398 C C . LYS A 1 184 ? 2.682 -6.102 23.141 1 93.19 184 LYS A C 1
ATOM 1400 O O . LYS A 1 184 ? 1.837 -6.965 23.391 1 93.19 184 LYS A O 1
ATOM 1405 N N . TRP A 1 185 ? 3.816 -6.375 22.625 1 93.75 185 TRP A N 1
ATOM 1406 C CA . TRP A 1 185 ? 4.164 -7.746 22.266 1 93.75 185 TRP A CA 1
ATOM 1407 C C . TRP A 1 185 ? 3.994 -8.688 23.453 1 93.75 185 TRP A C 1
ATOM 1409 O O . TRP A 1 185 ? 3.59 -9.844 23.281 1 93.75 185 TRP A O 1
ATOM 1419 N N . GLU A 1 186 ? 4.25 -8.219 24.562 1 92.19 186 GLU A N 1
ATOM 1420 C CA . GLU A 1 186 ? 4.203 -9.039 25.766 1 92.19 186 GLU A CA 1
ATOM 1421 C C . GLU A 1 186 ? 2.844 -9.719 25.922 1 92.19 186 GLU A C 1
ATOM 1423 O O . GLU A 1 186 ? 2.77 -10.922 26.172 1 92.19 186 GLU A O 1
ATOM 1428 N N . TRP A 1 187 ? 1.813 -8.945 25.719 1 95.38 187 TRP A N 1
ATOM 1429 C CA . TRP A 1 187 ? 0.5 -9.555 25.906 1 95.38 187 TRP A CA 1
ATOM 1430 C C . TRP A 1 187 ? -0.074 -10.047 24.594 1 95.38 187 TRP A C 1
ATOM 1432 O O . TRP A 1 187 ? -0.916 -10.953 24.578 1 95.38 187 TRP A O 1
ATOM 1442 N N . VAL A 1 188 ? 0.379 -9.516 23.484 1 97.06 188 VAL A N 1
ATOM 1443 C CA . VAL A 1 188 ? -0.091 -9.961 22.172 1 97.06 188 VAL A CA 1
ATOM 1444 C C . VAL A 1 188 ? 0.351 -11.398 21.922 1 97.06 188 VAL A C 1
ATOM 1446 O O . VAL A 1 188 ? -0.41 -12.203 21.375 1 97.06 188 VAL A O 1
ATOM 1449 N N . LYS A 1 189 ? 1.556 -11.688 22.297 1 96.38 189 LYS A N 1
ATOM 1450 C CA . LYS A 1 189 ? 2.053 -13.047 22.141 1 96.38 189 LYS A CA 1
ATOM 1451 C C . LYS A 1 189 ? 1.151 -14.047 22.859 1 96.38 189 LYS A C 1
ATOM 1453 O O . LYS A 1 189 ? 0.793 -15.086 22.312 1 96.38 189 LYS A O 1
ATOM 1458 N N . LEU A 1 190 ? 0.789 -13.758 24.062 1 96.44 190 LEU A N 1
ATOM 1459 C CA . LEU A 1 190 ? -0.081 -14.617 24.859 1 96.44 190 LEU A CA 1
ATOM 1460 C C . LEU A 1 190 ? -1.429 -14.812 24.172 1 96.44 190 LEU A C 1
ATOM 1462 O O . LEU A 1 190 ? -1.969 -15.922 24.156 1 96.44 190 LEU A O 1
ATOM 1466 N N . LEU A 1 191 ? -1.911 -13.758 23.656 1 97.94 191 LEU A N 1
ATOM 1467 C CA . LEU A 1 191 ? -3.193 -13.828 22.969 1 97.94 191 LEU A CA 1
ATOM 1468 C C . LEU A 1 191 ? -3.104 -14.727 21.734 1 97.94 191 LEU A C 1
ATOM 1470 O O . LEU A 1 191 ? -4 -15.539 21.5 1 97.94 191 LEU A O 1
ATOM 1474 N N . LEU A 1 192 ? -2.039 -14.57 20.953 1 98.12 192 LEU A N 1
ATOM 1475 C CA . LEU A 1 192 ? -1.843 -15.406 19.781 1 98.12 192 LEU A CA 1
ATOM 1476 C C . LEU A 1 192 ? -1.77 -16.875 20.172 1 98.12 192 LEU A C 1
ATOM 1478 O O . LEU A 1 192 ? -2.295 -17.734 19.453 1 98.12 192 LEU A O 1
ATOM 1482 N N . GLU A 1 193 ? -1.127 -17.172 21.25 1 97.69 193 GLU A N 1
ATOM 1483 C CA . GLU A 1 193 ? -1.053 -18.547 21.734 1 97.69 193 GLU A CA 1
ATOM 1484 C C . GLU A 1 193 ? -2.43 -19.062 22.141 1 97.69 193 GLU A C 1
ATOM 1486 O O . GLU A 1 193 ? -2.809 -20.172 21.797 1 97.69 193 GLU A O 1
ATOM 1491 N N . GLU A 1 194 ? -3.117 -18.266 22.875 1 97.88 194 GLU A N 1
ATOM 1492 C CA . GLU A 1 194 ? -4.457 -18.609 23.328 1 97.88 194 GLU A CA 1
ATOM 1493 C C . GLU A 1 194 ? -5.371 -18.953 22.156 1 97.88 194 GLU A C 1
ATOM 1495 O O . GLU A 1 194 ? -6.164 -19.891 22.219 1 97.88 194 GLU A O 1
ATOM 1500 N N . LEU A 1 195 ? -5.215 -18.203 21.078 1 98.06 195 LEU A N 1
ATOM 1501 C CA . LEU A 1 195 ? -6.102 -18.359 19.922 1 98.06 195 LEU A CA 1
ATOM 1502 C C . LEU A 1 195 ? -5.512 -19.344 18.922 1 98.06 195 LEU A C 1
ATOM 1504 O O . LEU A 1 195 ? -6.055 -19.516 17.828 1 98.06 195 LEU A O 1
ATOM 1508 N N . ASP A 1 196 ? -4.344 -19.953 19.219 1 97.81 196 ASP A N 1
ATOM 1509 C CA . ASP A 1 196 ? -3.633 -20.891 18.359 1 97.81 196 ASP A CA 1
ATOM 1510 C C . ASP A 1 196 ? -3.25 -20.234 17.031 1 97.81 196 ASP A C 1
ATOM 1512 O O . ASP A 1 196 ? -3.414 -20.844 15.961 1 97.81 196 ASP A O 1
ATOM 1516 N N . LEU A 1 197 ? -2.826 -18.953 17.125 1 98.38 197 LEU A N 1
ATOM 1517 C CA . LEU A 1 197 ? -2.457 -18.203 15.938 1 98.38 197 LEU A CA 1
ATOM 1518 C C . LEU A 1 197 ? -0.953 -17.969 15.891 1 98.38 197 LEU A C 1
ATOM 1520 O O . LEU A 1 197 ? -0.429 -17.469 14.883 1 98.38 197 LEU A O 1
ATOM 1524 N N . ILE A 1 198 ? -0.199 -18.297 16.875 1 97.81 198 ILE A N 1
ATOM 1525 C CA . ILE A 1 198 ? 1.201 -17.922 17.047 1 97.81 198 ILE A CA 1
ATOM 1526 C C . ILE A 1 198 ? 2.039 -18.547 15.938 1 97.81 198 ILE A C 1
ATOM 1528 O O . ILE A 1 198 ? 3 -17.953 15.453 1 97.81 198 ILE A O 1
ATOM 1532 N N . LYS A 1 199 ? 1.673 -19.688 15.383 1 96.81 199 LYS A N 1
ATOM 1533 C CA . LYS A 1 199 ? 2.471 -20.422 14.406 1 96.81 199 LYS A CA 1
ATOM 1534 C C . LYS A 1 199 ? 2.234 -19.891 12.992 1 96.81 199 LYS A C 1
ATOM 1536 O O . LYS A 1 199 ? 3.051 -20.109 12.094 1 96.81 199 LYS A O 1
ATOM 1541 N N . ILE A 1 200 ? 1.131 -19.219 12.805 1 96.88 200 ILE A N 1
ATOM 1542 C CA . ILE A 1 200 ? 0.818 -18.781 11.445 1 96.88 200 ILE A CA 1
ATOM 1543 C C . ILE A 1 200 ? 1.051 -17.281 11.32 1 96.88 200 ILE A C 1
ATOM 1545 O O . ILE A 1 200 ? 0.897 -16.703 10.234 1 96.88 200 ILE A O 1
ATOM 1549 N N . SER A 1 201 ? 1.353 -16.641 12.414 1 98.25 201 SER A N 1
ATOM 1550 C CA . SER A 1 201 ? 1.604 -15.203 12.406 1 98.25 201 SER A CA 1
ATOM 1551 C C . SER A 1 201 ? 3.057 -14.898 12.062 1 98.25 201 SER A C 1
ATOM 1553 O O . SER A 1 201 ? 3.973 -15.539 12.57 1 98.25 201 SER A O 1
ATOM 1555 N N . ILE A 1 202 ? 3.229 -13.938 11.188 1 98.25 202 ILE A N 1
ATOM 1556 C CA . ILE A 1 202 ? 4.57 -13.5 10.82 1 98.25 202 ILE A CA 1
ATOM 1557 C C . ILE A 1 202 ? 4.895 -12.18 11.523 1 98.25 202 ILE A C 1
ATOM 1559 O O . ILE A 1 202 ? 4.105 -11.234 11.477 1 98.25 202 ILE A O 1
ATOM 1563 N N . PHE A 1 203 ? 6.012 -12.18 12.195 1 97 203 PHE A N 1
ATOM 1564 C CA . PHE A 1 203 ? 6.555 -10.977 12.812 1 97 203 PHE A CA 1
ATOM 1565 C C . PHE A 1 203 ? 7.59 -10.32 11.914 1 97 203 PHE A C 1
ATOM 1567 O O . PHE A 1 203 ? 8.438 -11.008 11.328 1 97 203 PHE A O 1
ATOM 1574 N N . ALA A 1 204 ? 7.461 -9.008 11.766 1 97.12 204 ALA A N 1
ATOM 1575 C CA . ALA A 1 204 ? 8.438 -8.242 11 1 97.12 204 ALA A CA 1
ATOM 1576 C C . ALA A 1 204 ? 8.828 -6.957 11.734 1 97.12 204 ALA A C 1
ATOM 1578 O O . ALA A 1 204 ? 7.969 -6.25 12.266 1 97.12 204 ALA A O 1
ATOM 1579 N N . GLU A 1 205 ? 10.125 -6.664 11.789 1 95.38 205 GLU A N 1
ATOM 1580 C CA . GLU A 1 205 ? 10.664 -5.48 12.453 1 95.38 205 GLU A CA 1
ATOM 1581 C C . GLU A 1 205 ? 11.734 -4.812 11.594 1 95.38 205 GLU A C 1
ATOM 1583 O O . GLU A 1 205 ? 12.562 -5.492 10.984 1 95.38 205 GLU A O 1
ATOM 1588 N N . ARG A 1 206 ? 11.688 -3.439 11.562 1 94.62 206 ARG A N 1
ATOM 1589 C CA . ARG A 1 206 ? 12.695 -2.637 10.875 1 94.62 206 ARG A CA 1
ATOM 1590 C C . ARG A 1 206 ? 12.867 -3.088 9.43 1 94.62 206 ARG A C 1
ATOM 1592 O O . ARG A 1 206 ? 13.984 -3.332 8.977 1 94.62 206 ARG A O 1
ATOM 1599 N N . ILE A 1 207 ? 11.727 -3.26 8.773 1 95.5 207 ILE A N 1
ATOM 1600 C CA . ILE A 1 207 ? 11.68 -3.803 7.422 1 95.5 207 ILE A CA 1
ATOM 1601 C C . ILE A 1 207 ? 12.477 -2.904 6.48 1 95.5 207 ILE A C 1
ATOM 1603 O O . ILE A 1 207 ? 12.258 -1.692 6.43 1 95.5 207 ILE A O 1
ATOM 1607 N N . GLY A 1 208 ? 13.414 -3.506 5.797 1 96.12 208 GLY A N 1
ATOM 1608 C CA . GLY A 1 208 ? 14.188 -2.789 4.793 1 96.12 208 GLY A CA 1
ATOM 1609 C C . GLY A 1 208 ? 15.516 -2.277 5.32 1 96.12 208 GLY A C 1
ATOM 1610 O O . GLY A 1 208 ? 16.375 -1.845 4.543 1 96.12 208 GLY A O 1
ATOM 1611 N N . PHE A 1 209 ? 15.68 -2.252 6.613 1 95.5 209 PHE A N 1
ATOM 1612 C CA . PHE A 1 209 ? 16.953 -1.83 7.199 1 95.5 209 PHE A CA 1
ATOM 1613 C C . PHE A 1 209 ? 17.875 -3.021 7.379 1 95.5 209 PHE A C 1
ATOM 1615 O O . PHE A 1 209 ? 17.484 -4.168 7.172 1 95.5 209 PHE A O 1
ATOM 1622 N N . SER A 1 210 ? 19.109 -2.74 7.723 1 93.75 210 SER A N 1
ATOM 1623 C CA . SER A 1 210 ? 20.109 -3.785 7.844 1 93.75 210 SER A CA 1
ATOM 1624 C C . SER A 1 210 ? 19.812 -4.715 9.016 1 93.75 210 SER A C 1
ATOM 1626 O O . SER A 1 210 ? 20.203 -5.883 9 1 93.75 210 SER A O 1
ATOM 1628 N N . ASP A 1 211 ? 19.109 -4.246 9.984 1 93.69 211 ASP A N 1
ATOM 1629 C CA . ASP A 1 211 ? 18.797 -5.035 11.172 1 93.69 211 ASP A CA 1
ATOM 1630 C C . ASP A 1 211 ? 17.375 -5.578 11.109 1 93.69 211 ASP A C 1
ATOM 1632 O O . ASP A 1 211 ? 16.766 -5.867 12.141 1 93.69 211 ASP A O 1
ATOM 1636 N N . GLN A 1 212 ? 16.922 -5.688 9.891 1 95.81 212 GLN A N 1
ATOM 1637 C CA . GLN A 1 212 ? 15.602 -6.25 9.664 1 95.81 212 GLN A CA 1
ATOM 1638 C C . GLN A 1 212 ? 15.477 -7.645 10.273 1 95.81 212 GLN A C 1
ATOM 1640 O O . GLN A 1 212 ? 16.422 -8.445 10.188 1 95.81 212 GLN A O 1
ATOM 1645 N N . GLN A 1 213 ? 14.328 -7.914 10.891 1 94.5 213 GLN A N 1
ATOM 1646 C CA . GLN A 1 213 ? 13.969 -9.258 11.32 1 94.5 213 GLN A CA 1
ATOM 1647 C C . GLN A 1 213 ? 12.586 -9.648 10.82 1 94.5 213 GLN A C 1
ATOM 1649 O O . GLN A 1 213 ? 11.625 -8.898 10.977 1 94.5 213 GLN A O 1
ATOM 1654 N N . ILE A 1 214 ? 12.523 -10.758 10.164 1 96.19 214 ILE A N 1
ATOM 1655 C CA . ILE A 1 214 ? 11.258 -11.352 9.742 1 96.19 214 ILE A CA 1
ATOM 1656 C C . ILE A 1 214 ? 11.227 -12.836 10.125 1 96.19 214 ILE A C 1
ATOM 1658 O O . ILE A 1 214 ? 12.055 -13.617 9.656 1 96.19 214 ILE A O 1
ATOM 1662 N N . LEU A 1 215 ? 10.305 -13.234 10.953 1 95.81 215 LEU A N 1
ATOM 1663 C CA . LEU A 1 215 ? 10.227 -14.609 11.422 1 95.81 215 LEU A CA 1
ATOM 1664 C C . LEU A 1 215 ? 8.797 -14.953 11.844 1 95.81 215 LEU A C 1
ATOM 1666 O O . LEU A 1 215 ? 7.941 -14.07 11.93 1 95.81 215 LEU A O 1
ATOM 1670 N N . ARG A 1 216 ? 8.602 -16.203 12.047 1 97 216 ARG A N 1
ATOM 1671 C CA . ARG A 1 216 ? 7.332 -16.594 12.656 1 97 216 ARG A CA 1
ATOM 1672 C C . ARG A 1 216 ? 7.211 -16.062 14.078 1 97 216 ARG A C 1
ATOM 1674 O O . ARG A 1 216 ? 8.188 -16.062 14.828 1 97 216 ARG A O 1
ATOM 1681 N N . ALA A 1 217 ? 6.043 -15.602 14.367 1 96.44 217 ALA A N 1
ATOM 1682 C CA . ALA A 1 217 ? 5.836 -15.023 15.695 1 96.44 217 ALA A CA 1
ATOM 1683 C C . ALA A 1 217 ? 6.203 -16.031 16.797 1 96.44 217 ALA A C 1
ATOM 1685 O O . ALA A 1 217 ? 6.668 -15.641 17.859 1 96.44 217 ALA A O 1
ATOM 1686 N N . SER A 1 218 ? 6.078 -17.297 16.516 1 96 218 SER A N 1
ATOM 1687 C CA . SER A 1 218 ? 6.395 -18.359 17.484 1 96 218 SER A CA 1
ATOM 1688 C C . SER A 1 218 ? 7.887 -18.375 17.812 1 96 218 SER A C 1
ATOM 1690 O O . SER A 1 218 ? 8.289 -18.875 18.859 1 96 218 SER A O 1
ATOM 1692 N N . ASP A 1 219 ? 8.633 -17.859 16.906 1 95.62 219 ASP A N 1
ATOM 1693 C CA . ASP A 1 219 ? 10.086 -17.906 17.078 1 95.62 219 ASP A CA 1
ATOM 1694 C C . ASP A 1 219 ? 10.602 -16.656 17.781 1 95.62 219 ASP A C 1
ATOM 1696 O O . ASP A 1 219 ? 11.805 -16.547 18.031 1 95.62 219 ASP A O 1
ATOM 1700 N N . LEU A 1 220 ? 9.727 -15.797 18.062 1 92.19 220 LEU A N 1
ATOM 1701 C CA . LEU A 1 220 ? 10.117 -14.562 18.734 1 92.19 220 LEU A CA 1
ATOM 1702 C C . LEU A 1 220 ? 9.953 -14.695 20.234 1 92.19 220 LEU A C 1
ATOM 1704 O O . LEU A 1 220 ? 8.867 -15.023 20.734 1 92.19 220 LEU A O 1
ATOM 1708 N N . PRO A 1 221 ? 11.039 -14.516 20.969 1 88.81 221 PRO A N 1
ATOM 1709 C CA . PRO A 1 221 ? 10.914 -14.578 22.438 1 88.81 221 PRO A CA 1
ATOM 1710 C C . PRO A 1 221 ? 10.023 -13.469 23 1 88.81 221 PRO A C 1
ATOM 1712 O O . PRO A 1 221 ? 9.797 -12.461 22.328 1 88.81 221 PRO A O 1
ATOM 1715 N N . SER A 1 222 ? 9.602 -13.781 24.188 1 84.88 222 SER A N 1
ATOM 1716 C CA . SER A 1 222 ? 8.836 -12.75 24.875 1 84.88 222 SER A CA 1
ATOM 1717 C C . SER A 1 222 ? 9.727 -11.555 25.234 1 84.88 222 SER A C 1
ATOM 1719 O O . SER A 1 222 ? 10.953 -11.664 25.219 1 84.88 222 SER A O 1
ATOM 1721 N N . GLY A 1 223 ? 9.039 -10.414 25.5 1 80.19 223 GLY A N 1
ATOM 1722 C CA . GLY A 1 223 ? 9.766 -9.203 25.844 1 80.19 223 GLY A CA 1
ATOM 1723 C C . GLY A 1 223 ? 9.344 -8 25.031 1 80.19 223 GLY A C 1
ATOM 1724 O O . GLY A 1 223 ? 8.32 -8.039 24.359 1 80.19 223 GLY A O 1
ATOM 1725 N N . THR A 1 224 ? 10.109 -6.855 25.25 1 76.69 224 THR A N 1
ATOM 1726 C CA . THR A 1 224 ? 9.781 -5.617 24.547 1 76.69 224 THR A CA 1
ATOM 1727 C C . THR A 1 224 ? 10.43 -5.586 23.172 1 76.69 224 THR A C 1
ATOM 1729 O O . THR A 1 224 ? 11.516 -6.141 22.969 1 76.69 224 THR A O 1
ATOM 1732 N N . ARG A 1 225 ? 9.688 -5.074 22.281 1 76.5 225 ARG A N 1
ATOM 1733 C CA . ARG A 1 225 ? 10.18 -4.93 20.922 1 76.5 225 ARG A CA 1
ATOM 1734 C C . ARG A 1 225 ? 10.195 -3.463 20.5 1 76.5 225 ARG A C 1
ATOM 1736 O O . ARG A 1 225 ? 9.539 -2.625 21.109 1 76.5 225 ARG A O 1
ATOM 1743 N N . PRO A 1 226 ? 11.016 -3.189 19.391 1 72.38 226 PRO A N 1
ATOM 1744 C CA . PRO A 1 226 ? 10.984 -1.823 18.875 1 72.38 226 PRO A CA 1
ATOM 1745 C C . PRO A 1 226 ? 9.602 -1.415 18.375 1 72.38 226 PRO A C 1
ATOM 1747 O O . PRO A 1 226 ? 8.781 -2.275 18.031 1 72.38 226 PRO A O 1
ATOM 1750 N N . TYR A 1 227 ? 9.422 -0.117 18.234 1 74 227 TYR A N 1
ATOM 1751 C CA . TYR A 1 227 ? 8.188 0.509 17.781 1 74 227 TYR A CA 1
ATOM 1752 C C . TYR A 1 227 ? 7.875 0.104 16.344 1 74 227 TYR A C 1
ATOM 1754 O O . TYR A 1 227 ? 6.73 -0.213 16.016 1 74 227 TYR A O 1
ATOM 1762 N N . PHE A 1 228 ? 8.883 -0.034 15.531 1 85.12 228 PHE A N 1
ATOM 1763 C CA . PHE A 1 228 ? 8.695 -0.317 14.117 1 85.12 228 PHE A CA 1
ATOM 1764 C C . PHE A 1 228 ? 8.625 -1.818 13.867 1 85.12 228 PHE A C 1
ATOM 1766 O O . PHE A 1 228 ? 9.492 -2.389 13.211 1 85.12 228 PHE A O 1
ATOM 1773 N N . SER A 1 229 ? 7.645 -2.398 14.43 1 93.5 229 SER A N 1
ATOM 1774 C CA . SER A 1 229 ? 7.348 -3.816 14.266 1 93.5 229 SER A CA 1
ATOM 1775 C C . SER A 1 229 ? 5.875 -4.039 13.93 1 93.5 229 SER A C 1
ATOM 1777 O O . SER A 1 229 ? 5.023 -3.221 14.281 1 93.5 229 SER A O 1
ATOM 1779 N N . LEU A 1 230 ? 5.645 -5.105 13.172 1 97.06 230 LEU A N 1
ATOM 1780 C CA . LEU A 1 230 ? 4.273 -5.414 12.773 1 97.06 230 LEU A CA 1
ATOM 1781 C C . LEU A 1 230 ? 4.051 -6.922 12.727 1 97.06 230 LEU A C 1
ATOM 1783 O O . LEU A 1 230 ? 5.004 -7.699 12.797 1 97.06 230 LEU A O 1
ATOM 1787 N N . LEU A 1 231 ? 2.795 -7.32 12.758 1 98.19 231 LEU A N 1
ATOM 1788 C CA . LEU A 1 231 ? 2.379 -8.703 12.57 1 98.19 231 LEU A CA 1
ATOM 1789 C C . LEU A 1 231 ? 1.494 -8.844 11.336 1 98.19 231 LEU A C 1
ATOM 1791 O O . LEU A 1 231 ? 0.627 -8 11.086 1 98.19 231 LEU A O 1
ATOM 1795 N N . LEU A 1 232 ? 1.781 -9.797 10.516 1 98.69 232 LEU A N 1
ATOM 1796 C CA . LEU A 1 232 ? 0.882 -10.266 9.469 1 98.69 232 LEU A CA 1
ATOM 1797 C C . LEU A 1 232 ? 0.18 -11.555 9.891 1 98.69 232 LEU A C 1
ATOM 1799 O O . LEU A 1 232 ? 0.835 -12.555 10.18 1 98.69 232 LEU A O 1
ATOM 1803 N N . ILE A 1 233 ? -1.175 -11.539 9.938 1 98.75 233 ILE A N 1
ATOM 1804 C CA . ILE A 1 233 ? -1.923 -12.688 10.43 1 98.75 233 ILE A CA 1
ATOM 1805 C C . ILE A 1 233 ? -2.932 -13.141 9.383 1 98.75 233 ILE A C 1
ATOM 1807 O O . ILE A 1 233 ? -3.941 -12.477 9.148 1 98.75 233 ILE A O 1
ATOM 1811 N N . ARG A 1 234 ? -2.66 -14.219 8.703 1 97.94 234 ARG A N 1
ATOM 1812 C CA . ARG A 1 234 ? -3.559 -14.859 7.75 1 97.94 234 ARG A CA 1
ATOM 1813 C C . ARG A 1 234 ? -4.09 -16.188 8.305 1 97.94 234 ARG A C 1
ATOM 1815 O O . ARG A 1 234 ? -3.324 -17.109 8.539 1 97.94 234 ARG A O 1
ATOM 1822 N N . GLN A 1 235 ? -5.395 -16.266 8.461 1 96 235 GLN A N 1
ATOM 1823 C CA . GLN A 1 235 ? -5.973 -17.391 9.172 1 96 235 GLN A CA 1
ATOM 1824 C C . GLN A 1 235 ? -6.684 -18.344 8.211 1 96 235 GLN A C 1
ATOM 1826 O O . GLN A 1 235 ? -7.066 -19.453 8.594 1 96 235 GLN A O 1
ATOM 1831 N N . SER A 1 236 ? -6.902 -17.797 6.984 1 89.75 236 SER A N 1
ATOM 1832 C CA . SER A 1 236 ? -7.633 -18.625 6.035 1 89.75 236 SER A CA 1
ATOM 1833 C C . SER A 1 236 ? -7.059 -18.484 4.629 1 89.75 236 SER A C 1
ATOM 1835 O O . SER A 1 236 ? -6.352 -17.516 4.328 1 89.75 236 SER A O 1
ATOM 1837 N N . TRP A 1 237 ? -7.297 -19.469 3.871 1 88.94 237 TRP A N 1
ATOM 1838 C CA . TRP A 1 237 ? -6.898 -19.516 2.469 1 88.94 237 TRP A CA 1
ATOM 1839 C C . TRP A 1 237 ? -8.094 -19.828 1.576 1 88.94 237 TRP A C 1
ATOM 1841 O O . TRP A 1 237 ? -8.945 -20.656 1.936 1 88.94 237 TRP A O 1
ATOM 1851 N N . PRO A 1 238 ? -8.086 -19.078 0.484 1 80.94 238 PRO A N 1
ATOM 1852 C CA . PRO A 1 238 ? -9.203 -19.406 -0.399 1 80.94 238 PRO A CA 1
ATOM 1853 C C . PRO A 1 238 ? -9.141 -20.844 -0.919 1 80.94 238 PRO A C 1
ATOM 1855 O O . PRO A 1 238 ? -8.07 -21.469 -0.906 1 80.94 238 PRO A O 1
ATOM 1858 N N . LEU A 1 239 ? -10.289 -21.219 -1.31 1 70.12 239 LEU A N 1
ATOM 1859 C CA . LEU A 1 239 ? -10.398 -22.578 -1.817 1 70.12 239 LEU A CA 1
ATOM 1860 C C . LEU A 1 239 ? -9.594 -22.75 -3.1 1 70.12 239 LEU A C 1
ATOM 1862 O O . LEU A 1 239 ? -8.977 -23.797 -3.318 1 70.12 239 LEU A O 1
ATOM 1866 N N . THR A 1 240 ? -9.711 -21.703 -3.848 1 70.44 240 THR A N 1
ATOM 1867 C CA . THR A 1 240 ? -9.008 -21.781 -5.121 1 70.44 240 THR A CA 1
ATOM 1868 C C . THR A 1 240 ? -7.574 -21.266 -4.973 1 70.44 240 THR A C 1
ATOM 1870 O O . THR A 1 240 ? -7.352 -20.062 -4.828 1 70.44 240 THR A O 1
ATOM 1873 N N . MET A 1 241 ? -6.805 -22.109 -4.637 1 75.25 241 MET A N 1
ATOM 1874 C CA . MET A 1 241 ? -5.375 -21.828 -4.562 1 75.25 241 MET A CA 1
ATOM 1875 C C . MET A 1 241 ? -4.586 -22.797 -5.445 1 75.25 241 MET A C 1
ATOM 1877 O O . MET A 1 241 ? -5.035 -23.906 -5.715 1 75.25 241 MET A O 1
ATOM 1881 N N . PRO A 1 242 ? -3.49 -22.25 -6.02 1 70.69 242 PRO A N 1
ATOM 1882 C CA . PRO A 1 242 ? -2.658 -23.219 -6.727 1 70.69 242 PRO A CA 1
ATOM 1883 C C . PRO A 1 242 ? -2.299 -24.422 -5.867 1 70.69 242 PRO A C 1
ATOM 1885 O O . PRO A 1 242 ? -2.283 -24.328 -4.637 1 70.69 242 PRO A O 1
ATOM 1888 N N . MET B 1 1 ? 21.984 -20.984 -9.773 1 81.44 1 MET B N 1
ATOM 1889 C CA . MET B 1 1 ? 20.797 -20.875 -8.938 1 81.44 1 MET B CA 1
ATOM 1890 C C . MET B 1 1 ? 19.641 -20.281 -9.727 1 81.44 1 MET B C 1
ATOM 1892 O O . MET B 1 1 ? 19.812 -19.344 -10.5 1 81.44 1 MET B O 1
ATOM 1896 N N . LYS B 1 2 ? 18.484 -21 -9.781 1 93.38 2 LYS B N 1
ATOM 1897 C CA . LYS B 1 2 ? 17.281 -20.578 -10.516 1 93.38 2 LYS B CA 1
ATOM 1898 C C . LYS B 1 2 ? 16.531 -19.5 -9.75 1 93.38 2 LYS B C 1
ATOM 1900 O O . LYS B 1 2 ? 16.141 -19.703 -8.594 1 93.38 2 LYS B O 1
ATOM 1905 N N . VAL B 1 3 ? 16.531 -18.328 -10.43 1 95.44 3 VAL B N 1
ATOM 1906 C CA . VAL B 1 3 ? 15.883 -17.203 -9.758 1 95.44 3 VAL B CA 1
ATOM 1907 C C . VAL B 1 3 ? 14.867 -16.547 -10.688 1 95.44 3 VAL B C 1
ATOM 1909 O O . VAL B 1 3 ? 15.109 -16.422 -11.891 1 95.44 3 VAL B O 1
ATOM 1912 N N . LEU B 1 4 ? 13.773 -16.219 -10.148 1 97.94 4 LEU B N 1
ATOM 1913 C CA . LEU B 1 4 ? 12.711 -15.484 -10.828 1 97.94 4 LEU B CA 1
ATOM 1914 C C . LEU B 1 4 ? 12.219 -14.328 -9.961 1 97.94 4 LEU B C 1
ATOM 1916 O O . LEU B 1 4 ? 12.039 -14.484 -8.75 1 97.94 4 LEU B O 1
ATOM 1920 N N . THR B 1 5 ? 12 -13.125 -10.586 1 98.75 5 THR B N 1
ATOM 1921 C CA . THR B 1 5 ? 11.5 -11.969 -9.852 1 98.75 5 THR B CA 1
ATOM 1922 C C . THR B 1 5 ? 10.055 -11.664 -10.242 1 98.75 5 THR B C 1
ATOM 1924 O O . THR B 1 5 ? 9.703 -11.703 -11.43 1 98.75 5 THR B O 1
ATOM 1927 N N . ILE B 1 6 ? 9.25 -11.492 -9.297 1 98.81 6 ILE B N 1
ATOM 1928 C CA . ILE B 1 6 ? 7.902 -10.953 -9.484 1 98.81 6 ILE B CA 1
ATOM 1929 C C . ILE B 1 6 ? 7.824 -9.555 -8.883 1 98.81 6 ILE B C 1
ATOM 1931 O O . ILE B 1 6 ? 8.109 -9.359 -7.699 1 98.81 6 ILE B O 1
ATOM 1935 N N . ALA B 1 7 ? 7.441 -8.562 -9.734 1 98.94 7 ALA B N 1
ATOM 1936 C CA . ALA B 1 7 ? 7.52 -7.168 -9.305 1 98.94 7 ALA B CA 1
ATOM 1937 C C . ALA B 1 7 ? 6.184 -6.457 -9.508 1 98.94 7 ALA B C 1
ATOM 1939 O O . ALA B 1 7 ? 5.59 -6.539 -10.586 1 98.94 7 ALA B O 1
ATOM 1940 N N . GLY B 1 8 ? 5.73 -5.793 -8.398 1 98.81 8 GLY B N 1
ATOM 1941 C CA . GLY B 1 8 ? 4.637 -4.848 -8.555 1 98.81 8 GLY B CA 1
ATOM 1942 C C . GLY B 1 8 ? 5.055 -3.562 -9.25 1 98.81 8 GLY B C 1
ATOM 1943 O O . GLY B 1 8 ? 6.082 -2.973 -8.906 1 98.81 8 GLY B O 1
ATOM 1944 N N . VAL B 1 9 ? 4.211 -3.092 -10.188 1 98.81 9 VAL B N 1
ATOM 1945 C CA . VAL B 1 9 ? 4.617 -1.924 -10.961 1 98.81 9 VAL B CA 1
ATOM 1946 C C . VAL B 1 9 ? 3.721 -0.738 -10.617 1 98.81 9 VAL B C 1
ATOM 1948 O O . VAL B 1 9 ? 3.74 0.284 -11.312 1 98.81 9 VAL B O 1
ATOM 1951 N N . GLY B 1 10 ? 2.926 -0.841 -9.562 1 98.38 10 GLY B N 1
ATOM 1952 C CA . GLY B 1 10 ? 2.012 0.227 -9.188 1 98.38 10 GLY B CA 1
ATOM 1953 C C . GLY B 1 10 ? 0.732 0.23 -10.008 1 98.38 10 GLY B C 1
ATOM 1954 O O . GLY B 1 10 ? 0.543 -0.622 -10.875 1 98.38 10 GLY B O 1
ATOM 1955 N N . PRO B 1 11 ? -0.051 1.241 -9.75 1 97.75 11 PRO B N 1
ATOM 1956 C CA . PRO B 1 11 ? -1.405 1.169 -10.305 1 97.75 11 PRO B CA 1
ATOM 1957 C C . PRO B 1 11 ? -1.491 1.713 -11.727 1 97.75 11 PRO B C 1
ATOM 1959 O O . PRO B 1 11 ? -2.424 1.383 -12.461 1 97.75 11 PRO B O 1
ATOM 1962 N N . GLY B 1 12 ? -0.587 2.57 -12.125 1 98.06 12 GLY B N 1
ATOM 1963 C CA . GLY B 1 12 ? -0.751 3.152 -13.453 1 98.06 12 GLY B CA 1
ATOM 1964 C C . GLY B 1 12 ? 0.357 4.121 -13.82 1 98.06 12 GLY B C 1
ATOM 1965 O O . GLY B 1 12 ? 1.005 3.965 -14.859 1 98.06 12 GLY B O 1
ATOM 1966 N N . ASP B 1 13 ? 0.625 5.109 -12.961 1 98.44 13 ASP B N 1
ATOM 1967 C CA . ASP B 1 13 ? 1.644 6.137 -13.172 1 98.44 13 ASP B CA 1
ATOM 1968 C C . ASP B 1 13 ? 3.045 5.527 -13.164 1 98.44 13 ASP B C 1
ATOM 1970 O O . ASP B 1 13 ? 3.502 5.031 -12.133 1 98.44 13 ASP B O 1
ATOM 1974 N N . PRO B 1 14 ? 3.738 5.566 -14.273 1 98.75 14 PRO B N 1
ATOM 1975 C CA . PRO B 1 14 ? 5.074 4.961 -14.32 1 98.75 14 PRO B CA 1
ATOM 1976 C C . PRO B 1 14 ? 6.027 5.555 -13.289 1 98.75 14 PRO B C 1
ATOM 1978 O O . PRO B 1 14 ? 6.969 4.887 -12.859 1 98.75 14 PRO B O 1
ATOM 1981 N N . SER B 1 15 ? 5.766 6.73 -12.867 1 98.75 15 SER B N 1
ATOM 1982 C CA . SER B 1 15 ? 6.648 7.359 -11.883 1 98.75 15 SER B CA 1
ATOM 1983 C C . SER B 1 15 ? 6.488 6.719 -10.508 1 98.75 15 SER B C 1
ATOM 1985 O O . SER B 1 15 ? 7.309 6.941 -9.617 1 98.75 15 SER B O 1
ATOM 1987 N N . LEU B 1 16 ? 5.469 5.883 -10.375 1 98.88 16 LEU B N 1
ATOM 1988 C CA . LEU B 1 16 ? 5.262 5.238 -9.078 1 98.88 16 LEU B CA 1
ATOM 1989 C C . LEU B 1 16 ? 5.945 3.877 -9.031 1 98.88 16 LEU B C 1
ATOM 1991 O O . LEU B 1 16 ? 5.871 3.172 -8.023 1 98.88 16 LEU B O 1
ATOM 1995 N N . LEU B 1 17 ? 6.637 3.492 -10.102 1 98.94 17 LEU B N 1
ATOM 1996 C CA . LEU B 1 17 ? 7.504 2.322 -10.016 1 98.94 17 LEU B CA 1
ATOM 1997 C C . LEU B 1 17 ? 8.594 2.527 -8.969 1 98.94 17 LEU B C 1
ATOM 1999 O O . LEU B 1 17 ? 9.148 3.621 -8.852 1 98.94 17 LEU B O 1
ATOM 2003 N N . THR B 1 18 ? 8.891 1.479 -8.234 1 98.94 18 THR B N 1
ATOM 2004 C CA . THR B 1 18 ? 10.023 1.53 -7.316 1 98.94 18 THR B CA 1
ATOM 2005 C C . THR B 1 18 ? 11.344 1.397 -8.07 1 98.94 18 THR B C 1
ATOM 2007 O O . THR B 1 18 ? 11.375 0.864 -9.18 1 98.94 18 THR B O 1
ATOM 2010 N N . LEU B 1 19 ? 12.359 1.845 -7.43 1 98.94 19 LEU B N 1
ATOM 2011 C CA . LEU B 1 19 ? 13.695 1.649 -7.992 1 98.94 19 LEU B CA 1
ATOM 2012 C C . LEU B 1 19 ? 14 0.165 -8.164 1 98.94 19 LEU B C 1
ATOM 2014 O O . LEU B 1 19 ? 14.609 -0.239 -9.156 1 98.94 19 LEU B O 1
ATOM 2018 N N . ALA B 1 20 ? 13.547 -0.618 -7.254 1 98.94 20 ALA B N 1
ATOM 2019 C CA . ALA B 1 20 ? 13.781 -2.061 -7.305 1 98.94 20 ALA B CA 1
ATOM 2020 C C . ALA B 1 20 ? 13.109 -2.68 -8.523 1 98.94 20 ALA B C 1
ATOM 2022 O O . ALA B 1 20 ? 13.68 -3.547 -9.188 1 98.94 20 ALA B O 1
ATOM 2023 N N . ALA B 1 21 ? 11.883 -2.264 -8.789 1 98.94 21 ALA B N 1
ATOM 2024 C CA . ALA B 1 21 ? 11.18 -2.785 -9.953 1 98.94 21 ALA B CA 1
ATOM 2025 C C . ALA B 1 21 ? 11.891 -2.4 -11.25 1 98.94 21 ALA B C 1
ATOM 2027 O O . ALA B 1 21 ? 12.062 -3.234 -12.141 1 98.94 21 ALA B O 1
ATOM 2028 N N . VAL B 1 22 ? 12.297 -1.18 -11.328 1 98.94 22 VAL B N 1
ATOM 2029 C CA . VAL B 1 22 ? 13 -0.698 -12.516 1 98.94 22 VAL B CA 1
ATOM 2030 C C . VAL B 1 22 ? 14.297 -1.481 -12.695 1 98.94 22 VAL B C 1
ATOM 2032 O O . VAL B 1 22 ? 14.617 -1.917 -13.805 1 98.94 22 VAL B O 1
ATOM 2035 N N . GLU B 1 23 ? 15.016 -1.65 -11.633 1 98.88 23 GLU B N 1
ATOM 2036 C CA . GLU B 1 23 ? 16.281 -2.391 -11.703 1 98.88 23 GLU B CA 1
ATOM 2037 C C . GLU B 1 23 ? 16.047 -3.836 -12.133 1 98.88 23 GLU B C 1
ATOM 2039 O O . GLU B 1 23 ? 16.812 -4.383 -12.93 1 98.88 23 GLU B O 1
ATOM 2044 N N . ALA B 1 24 ? 14.984 -4.457 -11.594 1 98.88 24 ALA B N 1
ATOM 2045 C CA . ALA B 1 24 ? 14.648 -5.824 -11.984 1 98.88 24 ALA B CA 1
ATOM 2046 C C . ALA B 1 24 ? 14.391 -5.91 -13.492 1 98.88 24 ALA B C 1
ATOM 2048 O O . ALA B 1 24 ? 14.828 -6.859 -14.148 1 98.88 24 ALA B O 1
ATOM 2049 N N . ILE B 1 25 ? 13.688 -4.934 -14.008 1 98.88 25 ILE B N 1
ATOM 2050 C CA . ILE B 1 25 ? 13.414 -4.898 -15.438 1 98.88 25 ILE B CA 1
ATOM 2051 C C . ILE B 1 25 ? 14.719 -4.711 -16.203 1 98.88 25 ILE B C 1
ATOM 2053 O O . ILE B 1 25 ? 14.992 -5.453 -17.156 1 98.88 25 ILE B O 1
ATOM 2057 N N . ARG B 1 26 ? 15.523 -3.768 -15.797 1 98.62 26 ARG B N 1
ATOM 2058 C CA . ARG B 1 26 ? 16.766 -3.449 -16.469 1 98.62 26 ARG B CA 1
ATOM 2059 C C . ARG B 1 26 ? 17.688 -4.664 -16.531 1 98.62 26 ARG B C 1
ATOM 2061 O O . ARG B 1 26 ? 18.359 -4.906 -17.531 1 98.62 26 ARG B O 1
ATOM 2068 N N . GLU B 1 27 ? 17.703 -5.438 -15.516 1 98.12 27 GLU B N 1
ATOM 2069 C CA . GLU B 1 27 ? 18.609 -6.57 -15.398 1 98.12 27 GLU B CA 1
ATOM 2070 C C . GLU B 1 27 ? 18.062 -7.801 -16.125 1 98.12 27 GLU B C 1
ATOM 2072 O O . GLU B 1 27 ? 18.797 -8.75 -16.375 1 98.12 27 GLU B O 1
ATOM 2077 N N . SER B 1 28 ? 16.828 -7.797 -16.422 1 98.62 28 SER B N 1
ATOM 2078 C CA . SER B 1 28 ? 16.188 -8.984 -17 1 98.62 28 SER B CA 1
ATOM 2079 C C . SER B 1 28 ? 16.5 -9.117 -18.484 1 98.62 28 SER B C 1
ATOM 2081 O O . SER B 1 28 ? 16.797 -8.133 -19.156 1 98.62 28 SER B O 1
ATOM 2083 N N . THR B 1 29 ? 16.469 -10.352 -18.969 1 98.69 29 THR B N 1
ATOM 2084 C CA . THR B 1 29 ? 16.531 -10.648 -20.391 1 98.69 29 THR B CA 1
ATOM 2085 C C . THR B 1 29 ? 15.141 -10.992 -20.922 1 98.69 29 THR B C 1
ATOM 2087 O O . THR B 1 29 ? 14.891 -10.914 -22.125 1 98.69 29 THR B O 1
ATOM 2090 N N . VAL B 1 30 ? 14.227 -11.422 -20.031 1 98.81 30 VAL B N 1
ATOM 2091 C CA . VAL B 1 30 ? 12.844 -11.734 -20.344 1 98.81 30 VAL B CA 1
ATOM 2092 C C . VAL B 1 30 ? 11.906 -10.977 -19.406 1 98.81 30 VAL B C 1
ATOM 2094 O O . VAL B 1 30 ? 12.047 -11.047 -18.188 1 98.81 30 VAL B O 1
ATOM 2097 N N . VAL B 1 31 ? 11.047 -10.227 -19.969 1 98.88 31 VAL B N 1
ATOM 2098 C CA . VAL B 1 31 ? 10 -9.539 -19.219 1 98.88 31 VAL B CA 1
ATOM 2099 C C . VAL B 1 31 ? 8.648 -10.188 -19.5 1 98.88 31 VAL B C 1
ATOM 2101 O O . VAL B 1 31 ? 8.211 -10.266 -20.641 1 98.88 31 VAL B O 1
ATOM 2104 N N . SER B 1 32 ? 8.062 -10.672 -18.453 1 98.81 32 SER B N 1
ATOM 2105 C CA . SER B 1 32 ? 6.758 -11.328 -18.531 1 98.81 32 SER B CA 1
ATOM 2106 C C . SER B 1 32 ? 5.676 -10.5 -17.844 1 98.81 32 SER B C 1
ATOM 2108 O O . SER B 1 32 ? 5.969 -9.711 -16.938 1 98.81 32 SER B O 1
ATOM 2110 N N . TYR B 1 33 ? 4.453 -10.68 -18.281 1 98.44 33 TYR B N 1
ATOM 2111 C CA . TYR B 1 33 ? 3.314 -9.938 -17.75 1 98.44 33 TYR B CA 1
ATOM 2112 C C . TYR B 1 33 ? 2 -10.625 -18.109 1 98.44 33 TYR B C 1
ATOM 2114 O O . TYR B 1 33 ? 1.942 -11.414 -19.047 1 98.44 33 TYR B O 1
ATOM 2122 N N . PRO B 1 34 ? 0.98 -10.32 -17.359 1 96.88 34 PRO B N 1
ATOM 2123 C CA . PRO B 1 34 ? -0.311 -10.961 -17.625 1 96.88 34 PRO B CA 1
ATOM 2124 C C . PRO B 1 34 ? -1.069 -10.297 -18.766 1 96.88 34 PRO B C 1
ATOM 2126 O O . PRO B 1 34 ? -0.983 -9.078 -18.953 1 96.88 34 PRO B O 1
ATOM 2129 N N . VAL B 1 35 ? -1.792 -11.102 -19.484 1 95.31 35 VAL B N 1
ATOM 2130 C CA . VAL B 1 35 ? -2.768 -10.641 -20.469 1 95.31 35 VAL B CA 1
ATOM 2131 C C . VAL B 1 35 ? -4.09 -11.383 -20.266 1 95.31 35 VAL B C 1
ATOM 2133 O O . VAL B 1 35 ? -4.098 -12.562 -19.906 1 95.31 35 VAL B O 1
ATOM 2136 N N . SER B 1 36 ? -5.188 -10.633 -20.453 1 89 36 SER B N 1
ATOM 2137 C CA . SER B 1 36 ? -6.5 -11.242 -20.281 1 89 36 SER B CA 1
ATOM 2138 C C . SER B 1 36 ? -6.996 -11.875 -21.578 1 89 36 SER B C 1
ATOM 2140 O O . SER B 1 36 ? -7.918 -12.695 -21.562 1 89 36 SER B O 1
ATOM 2142 N N . THR B 1 37 ? -6.484 -11.438 -22.656 1 88.56 37 THR B N 1
ATOM 2143 C CA . THR B 1 37 ? -6.738 -12.008 -23.969 1 88.56 37 THR B CA 1
ATOM 2144 C C . THR B 1 37 ? -5.43 -12.273 -24.719 1 88.56 37 THR B C 1
ATOM 2146 O O . THR B 1 37 ? -4.484 -11.492 -24.609 1 88.56 37 THR B O 1
ATOM 2149 N N . ARG B 1 38 ? -5.457 -13.422 -25.406 1 86.38 38 ARG B N 1
ATOM 2150 C CA . ARG B 1 38 ? -4.25 -13.734 -26.172 1 86.38 38 ARG B CA 1
ATOM 2151 C C . ARG B 1 38 ? -3.943 -12.641 -27.188 1 86.38 38 ARG B C 1
ATOM 2153 O O . ARG B 1 38 ? -4.797 -12.281 -28 1 86.38 38 ARG B O 1
ATOM 2160 N N . GLY B 1 39 ? -2.771 -12.094 -27.047 1 86.56 39 GLY B N 1
ATOM 2161 C CA . GLY B 1 39 ? -2.361 -11.039 -27.953 1 86.56 39 GLY B CA 1
ATOM 2162 C C . GLY B 1 39 ? -2.838 -9.664 -27.531 1 86.56 39 GLY B C 1
ATOM 2163 O O . GLY B 1 39 ? -2.619 -8.68 -28.234 1 86.56 39 GLY B O 1
ATOM 2164 N N . GLY B 1 40 ? -3.479 -9.609 -26.375 1 88.44 40 GLY B N 1
ATOM 2165 C CA . GLY B 1 40 ? -4.047 -8.359 -25.922 1 88.44 40 GLY B CA 1
ATOM 2166 C C . GLY B 1 40 ? -3.055 -7.492 -25.156 1 88.44 40 GLY B C 1
ATOM 2167 O O . GLY B 1 40 ? -1.901 -7.883 -24.984 1 88.44 40 GLY B O 1
ATOM 2168 N N . ASP B 1 41 ? -3.527 -6.363 -24.797 1 91.25 41 ASP B N 1
ATOM 2169 C CA . ASP B 1 41 ? -2.705 -5.387 -24.094 1 91.25 41 ASP B CA 1
ATOM 2170 C C . ASP B 1 41 ? -2.582 -5.742 -22.609 1 91.25 41 ASP B C 1
ATOM 2172 O O . ASP B 1 41 ? -3.438 -6.438 -22.062 1 91.25 41 ASP B O 1
ATOM 2176 N N . SER B 1 42 ? -1.486 -5.375 -22.062 1 95.12 42 SER B N 1
ATOM 2177 C CA . SER B 1 42 ? -1.229 -5.531 -20.625 1 95.12 42 SER B CA 1
ATOM 2178 C C . SER B 1 42 ? -1 -4.18 -19.969 1 95.12 42 SER B C 1
ATOM 2180 O O . SER B 1 42 ? -0.126 -3.416 -20.375 1 95.12 42 SER B O 1
ATOM 2182 N N . LEU B 1 43 ? -1.753 -4.004 -18.906 1 94.56 43 LEU B N 1
ATOM 2183 C CA . LEU B 1 43 ? -1.574 -2.764 -18.172 1 94.56 43 LEU B CA 1
ATOM 2184 C C . LEU B 1 43 ? -0.209 -2.729 -17.484 1 94.56 43 LEU B C 1
ATOM 2186 O O . LEU B 1 43 ? 0.438 -1.681 -17.438 1 94.56 43 LEU B O 1
ATOM 2190 N N . ALA B 1 44 ? 0.21 -3.887 -17 1 97.81 44 ALA B N 1
ATOM 2191 C CA . ALA B 1 44 ? 1.523 -3.957 -16.359 1 97.81 44 ALA B CA 1
ATOM 2192 C C . ALA B 1 44 ? 2.633 -3.639 -17.359 1 97.81 44 ALA B C 1
ATOM 2194 O O . ALA B 1 44 ? 3.568 -2.9 -17.047 1 97.81 44 ALA B O 1
ATOM 2195 N N . GLU B 1 45 ? 2.51 -4.203 -18.531 1 98.12 45 GLU B N 1
ATOM 2196 C CA . GLU B 1 45 ? 3.482 -3.91 -19.578 1 98.12 45 GLU B CA 1
ATOM 2197 C C . GLU B 1 45 ? 3.494 -2.422 -19.922 1 98.12 45 GLU B C 1
ATOM 2199 O O . GLU B 1 45 ? 4.562 -1.82 -20.062 1 98.12 45 GLU B O 1
ATOM 2204 N N . LYS B 1 46 ? 2.293 -1.853 -20.031 1 97.56 46 LYS B N 1
ATOM 2205 C CA . LYS B 1 46 ? 2.16 -0.444 -20.406 1 97.56 46 LYS B CA 1
ATOM 2206 C C . LYS B 1 46 ? 2.822 0.455 -19.359 1 97.56 46 LYS B C 1
ATOM 2208 O O . LYS B 1 46 ? 3.553 1.385 -19.703 1 97.56 46 LYS B O 1
ATOM 2213 N N . ILE B 1 47 ? 2.65 0.164 -18.141 1 98.5 47 ILE B N 1
ATOM 2214 C CA . ILE B 1 47 ? 3.193 0.956 -17.047 1 98.5 47 ILE B CA 1
ATOM 2215 C C . ILE B 1 47 ? 4.719 0.927 -17.094 1 98.5 47 ILE B C 1
ATOM 2217 O O . ILE B 1 47 ? 5.371 1.949 -16.859 1 98.5 47 ILE B O 1
ATOM 2221 N N . ALA B 1 48 ? 5.281 -0.185 -17.422 1 98.69 48 ALA B N 1
ATOM 2222 C CA . ALA B 1 48 ? 6.727 -0.39 -17.359 1 98.69 48 ALA B CA 1
ATOM 2223 C C . ALA B 1 48 ? 7.379 -0.159 -18.719 1 98.69 48 ALA B C 1
ATOM 2225 O O . ALA B 1 48 ? 8.586 -0.34 -18.875 1 98.69 48 ALA B O 1
ATOM 2226 N N . SER B 1 49 ? 6.711 0.261 -19.688 1 98.25 49 SER B N 1
ATOM 2227 C CA . SER B 1 49 ? 7.105 0.215 -21.094 1 98.25 49 SER B CA 1
ATOM 2228 C C . SER B 1 49 ? 8.422 0.952 -21.328 1 98.25 49 SER B C 1
ATOM 2230 O O . SER B 1 49 ? 9.25 0.515 -22.125 1 98.25 49 SER B O 1
ATOM 2232 N N . LYS B 1 50 ? 8.633 2.025 -20.609 1 97.88 50 LYS B N 1
ATOM 2233 C CA . LYS B 1 50 ? 9.828 2.848 -20.781 1 97.88 50 LYS B CA 1
ATOM 2234 C C . LYS B 1 50 ? 11.094 2.043 -20.484 1 97.88 50 LYS B C 1
ATOM 2236 O O . LYS B 1 50 ? 12.156 2.338 -21.031 1 97.88 50 LYS B O 1
ATOM 2241 N N . TRP B 1 51 ? 10.961 1.008 -19.688 1 98.44 51 TRP B N 1
ATOM 2242 C CA . TRP B 1 51 ? 12.156 0.304 -19.219 1 98.44 51 TRP B CA 1
ATOM 2243 C C . TRP B 1 51 ? 12.305 -1.042 -19.922 1 98.44 51 TRP B C 1
ATOM 2245 O O . TRP B 1 51 ? 13.305 -1.738 -19.75 1 98.44 51 TRP B O 1
ATOM 2255 N N . ILE B 1 52 ? 11.297 -1.383 -20.656 1 98.38 52 ILE B N 1
ATOM 2256 C CA . ILE B 1 52 ? 11.367 -2.605 -21.453 1 98.38 52 ILE B CA 1
ATOM 2257 C C . ILE B 1 52 ? 11.969 -2.297 -22.812 1 98.38 52 ILE B C 1
ATOM 2259 O O . ILE B 1 52 ? 11.234 -1.986 -23.766 1 98.38 52 ILE B O 1
ATOM 2263 N N . THR B 1 53 ? 13.273 -2.449 -22.938 1 97.69 53 THR B N 1
ATOM 2264 C CA . THR B 1 53 ? 13.977 -2.105 -24.172 1 97.69 53 THR B CA 1
ATOM 2265 C C . THR B 1 53 ? 13.797 -3.201 -25.219 1 97.69 53 THR B C 1
ATOM 2267 O O . THR B 1 53 ? 13.359 -4.305 -24.906 1 97.69 53 THR B O 1
ATOM 2270 N N . LYS B 1 54 ? 14.172 -2.953 -26.438 1 96.69 54 LYS B N 1
ATOM 2271 C CA . LYS B 1 54 ? 13.914 -3.811 -27.594 1 96.69 54 LYS B CA 1
ATOM 2272 C C . LYS B 1 54 ? 14.719 -5.102 -27.516 1 96.69 54 LYS B C 1
ATOM 2274 O O . LYS B 1 54 ? 14.375 -6.098 -28.156 1 96.69 54 LYS B O 1
ATOM 2279 N N . ASP B 1 55 ? 15.781 -5.074 -26.781 1 97.25 55 ASP B N 1
ATOM 2280 C CA . ASP B 1 55 ? 16.656 -6.242 -26.703 1 97.25 55 ASP B CA 1
ATOM 2281 C C . ASP B 1 55 ? 16.094 -7.289 -25.75 1 97.25 55 ASP B C 1
ATOM 2283 O O . ASP B 1 55 ? 16.578 -8.422 -25.703 1 97.25 55 ASP B O 1
ATOM 2287 N N . LYS B 1 56 ? 15.047 -6.945 -25.031 1 97.94 56 LYS B N 1
ATOM 2288 C CA . LYS B 1 56 ? 14.461 -7.875 -24.078 1 97.94 56 LYS B CA 1
ATOM 2289 C C . LYS B 1 56 ? 13.344 -8.695 -24.719 1 97.94 56 LYS B C 1
ATOM 2291 O O . LYS B 1 56 ? 12.562 -8.172 -25.516 1 97.94 56 LYS B O 1
ATOM 2296 N N . LYS B 1 57 ? 13.289 -9.945 -24.375 1 98.25 57 LYS B N 1
ATOM 2297 C CA . LYS B 1 57 ? 12.195 -10.812 -24.797 1 98.25 57 LYS B CA 1
ATOM 2298 C C . LYS B 1 57 ? 10.945 -10.562 -23.969 1 98.25 57 LYS B C 1
ATOM 2300 O O . LYS B 1 57 ? 11.016 -10.484 -22.734 1 98.25 57 LYS B O 1
ATOM 2305 N N . LYS B 1 58 ? 9.844 -10.398 -24.656 1 98.06 58 LYS B N 1
ATOM 2306 C CA . LYS B 1 58 ? 8.562 -10.273 -23.984 1 98.06 58 LYS B CA 1
ATOM 2307 C C . LYS B 1 58 ? 7.844 -11.617 -23.906 1 98.06 58 LYS B C 1
ATOM 2309 O O . LYS B 1 58 ? 7.828 -12.375 -24.875 1 98.06 58 LYS B O 1
ATOM 2314 N N . LEU B 1 59 ? 7.312 -11.961 -22.75 1 98.19 59 LEU B N 1
ATOM 2315 C CA . LEU B 1 59 ? 6.59 -13.211 -22.531 1 98.19 59 LEU B CA 1
ATOM 2316 C C . LEU B 1 59 ? 5.23 -12.945 -21.891 1 98.19 59 LEU B C 1
ATOM 2318 O O . LEU B 1 59 ? 5.098 -12.992 -20.672 1 98.19 59 LEU B O 1
ATOM 2322 N N . PRO B 1 60 ? 4.211 -12.664 -22.75 1 97.94 60 PRO B N 1
ATOM 2323 C CA . PRO B 1 60 ? 2.859 -12.531 -22.203 1 97.94 60 PRO B CA 1
ATOM 2324 C C . PRO B 1 60 ? 2.303 -13.859 -21.688 1 97.94 60 PRO B C 1
ATOM 2326 O O . PRO B 1 60 ? 2.475 -14.898 -22.328 1 97.94 60 PRO B O 1
ATOM 2329 N N . LEU B 1 61 ? 1.761 -13.812 -20.5 1 96.94 61 LEU B N 1
ATOM 2330 C CA . LEU B 1 61 ? 1.101 -14.977 -19.906 1 96.94 61 LEU B CA 1
ATOM 2331 C C . LEU B 1 61 ? -0.411 -14.773 -19.875 1 96.94 61 LEU B C 1
ATOM 2333 O O . LEU B 1 61 ? -0.894 -13.766 -19.359 1 96.94 61 LEU B O 1
ATOM 2337 N N . TYR B 1 62 ? -1.108 -15.727 -20.328 1 93.25 62 TYR B N 1
ATOM 2338 C CA . TYR B 1 62 ? -2.561 -15.625 -20.438 1 93.25 62 TYR B CA 1
ATOM 2339 C C . TYR B 1 62 ? -3.236 -16.078 -19.141 1 93.25 62 TYR B C 1
ATOM 2341 O O . TYR B 1 62 ? -3.016 -17.203 -18.688 1 93.25 62 TYR B O 1
ATOM 2349 N N . PHE B 1 63 ? -4.02 -15.188 -18.547 1 89.69 63 PHE B N 1
ATOM 2350 C CA . PHE B 1 63 ? -4.855 -15.477 -17.375 1 89.69 63 PHE B CA 1
ATOM 2351 C C . PHE B 1 63 ? -6.316 -15.148 -17.672 1 89.69 63 PHE B C 1
ATOM 2353 O O . PHE B 1 63 ? -6.691 -13.977 -17.734 1 89.69 63 PHE B O 1
ATOM 2360 N N . PRO B 1 64 ? -7.09 -16.141 -17.781 1 82.12 64 PRO B N 1
ATOM 2361 C CA . PRO B 1 64 ? -8.492 -15.883 -18.109 1 82.12 64 PRO B CA 1
ATOM 2362 C C . PRO B 1 64 ? -9.227 -15.141 -16.984 1 82.12 64 PRO B C 1
ATOM 2364 O O . PRO B 1 64 ? -8.945 -15.359 -15.805 1 82.12 64 PRO B O 1
ATOM 2367 N N . MET B 1 65 ? -10.102 -14.258 -17.375 1 75.94 65 MET B N 1
ATOM 2368 C CA . MET B 1 65 ? -10.945 -13.555 -16.406 1 75.94 65 MET B CA 1
ATOM 2369 C C . MET B 1 65 ? -12.219 -14.344 -16.125 1 75.94 65 MET B C 1
ATOM 2371 O O . MET B 1 65 ? -13.312 -13.93 -16.5 1 75.94 65 MET B O 1
ATOM 2375 N N . VAL B 1 66 ? -12.023 -15.461 -15.562 1 73.44 66 VAL B N 1
ATOM 2376 C CA . VAL B 1 66 ? -13.141 -16.344 -15.266 1 73.44 66 VAL B CA 1
ATOM 2377 C C . VAL B 1 66 ? -13.117 -16.734 -13.781 1 73.44 66 VAL B C 1
ATOM 2379 O O . VAL B 1 66 ? -12.086 -16.578 -13.117 1 73.44 66 VAL B O 1
ATOM 2382 N N . ASP B 1 67 ? -14.32 -17.219 -13.32 1 72.25 67 ASP B N 1
ATOM 2383 C CA . ASP B 1 67 ? -14.43 -17.594 -11.914 1 72.25 67 ASP B CA 1
ATOM 2384 C C . ASP B 1 67 ? -14.219 -19.094 -11.734 1 72.25 67 ASP B C 1
ATOM 2386 O O . ASP B 1 67 ? -14.031 -19.562 -10.609 1 72.25 67 ASP B O 1
ATOM 2390 N N . ASP B 1 68 ? -14.055 -19.75 -12.773 1 78 68 ASP B N 1
ATOM 2391 C CA . ASP B 1 68 ? -13.906 -21.188 -12.695 1 78 68 ASP B CA 1
ATOM 2392 C C . ASP B 1 68 ? -12.547 -21.578 -12.109 1 78 68 ASP B C 1
ATOM 2394 O O . ASP B 1 68 ? -11.508 -21.281 -12.695 1 78 68 ASP B O 1
ATOM 2398 N N . GLN B 1 69 ? -12.641 -22.344 -11.039 1 79.25 69 GLN B N 1
ATOM 2399 C CA . GLN B 1 69 ? -11.453 -22.656 -10.25 1 79.25 69 GLN B CA 1
ATOM 2400 C C . GLN B 1 69 ? -10.484 -23.531 -11.047 1 79.25 69 GLN B C 1
ATOM 2402 O O . GLN B 1 69 ? -9.266 -23.312 -11 1 79.25 69 GLN B O 1
ATOM 2407 N N . ASN B 1 70 ? -10.992 -24.469 -11.664 1 81.62 70 ASN B N 1
ATOM 2408 C CA . ASN B 1 70 ? -10.141 -25.406 -12.406 1 81.62 70 ASN B CA 1
ATOM 2409 C C . ASN B 1 70 ? -9.422 -24.703 -13.555 1 81.62 70 ASN B C 1
ATOM 2411 O O . ASN B 1 70 ? -8.242 -24.969 -13.805 1 81.62 70 ASN B O 1
ATOM 2415 N N . THR B 1 71 ? -10.133 -23.891 -14.133 1 82.88 71 THR B N 1
ATOM 2416 C CA . THR B 1 71 ? -9.547 -23.125 -15.234 1 82.88 71 THR B CA 1
ATOM 2417 C C . THR B 1 71 ? -8.438 -22.203 -14.727 1 82.88 71 THR B C 1
ATOM 2419 O O . THR B 1 71 ? -7.371 -22.125 -15.336 1 82.88 71 THR B O 1
ATOM 2422 N N . LEU B 1 72 ? -8.688 -21.641 -13.641 1 81.75 72 LEU B N 1
ATOM 2423 C CA . LEU B 1 72 ? -7.699 -20.734 -13.062 1 81.75 72 LEU B CA 1
ATOM 2424 C C . LEU B 1 72 ? -6.453 -21.484 -12.617 1 81.75 72 LEU B C 1
ATOM 2426 O O . LEU B 1 72 ? -5.328 -21.078 -12.898 1 81.75 72 LEU B O 1
ATOM 2430 N N . LYS B 1 73 ? -6.656 -22.562 -12.016 1 84.94 73 LYS B N 1
ATOM 2431 C CA . LYS B 1 73 ? -5.535 -23.375 -11.555 1 84.94 73 LYS B CA 1
ATOM 2432 C C . LYS B 1 73 ? -4.668 -23.828 -12.727 1 84.94 73 LYS B C 1
ATOM 2434 O O . LYS B 1 73 ? -3.438 -23.797 -12.648 1 84.94 73 LYS B O 1
ATOM 2439 N N . SER B 1 74 ? -5.363 -24.203 -13.734 1 87.75 74 SER B N 1
ATOM 2440 C CA . SER B 1 74 ? -4.641 -24.641 -14.922 1 87.75 74 SER B CA 1
ATOM 2441 C C . SER B 1 74 ? -3.844 -23.5 -15.539 1 87.75 74 SER B C 1
ATOM 2443 O O . SER B 1 74 ? -2.713 -23.688 -15.984 1 87.75 74 SER B O 1
ATOM 2445 N N . ALA B 1 75 ? -4.426 -22.359 -15.5 1 88.88 75 ALA B N 1
ATOM 2446 C CA . ALA B 1 75 ? -3.766 -21.188 -16.078 1 88.88 75 ALA B CA 1
ATOM 2447 C C . ALA B 1 75 ? -2.496 -20.844 -15.305 1 88.88 75 ALA B C 1
ATOM 2449 O O . ALA B 1 75 ? -1.467 -20.516 -15.906 1 88.88 75 ALA B O 1
ATOM 2450 N N . TRP B 1 76 ? -2.518 -20.906 -14.023 1 91.62 76 TRP B N 1
ATOM 2451 C CA . TRP B 1 76 ? -1.346 -20.609 -13.203 1 91.62 76 TRP B CA 1
ATOM 2452 C C . TRP B 1 76 ? -0.253 -21.656 -13.422 1 91.62 76 TRP B C 1
ATOM 2454 O O . TRP B 1 76 ? 0.934 -21.328 -13.453 1 91.62 76 TRP B O 1
ATOM 2464 N N . ARG B 1 77 ? -0.705 -22.891 -13.578 1 93.19 77 ARG B N 1
ATOM 2465 C CA . ARG B 1 77 ? 0.25 -23.953 -13.828 1 93.19 77 ARG B CA 1
ATOM 2466 C C . ARG B 1 77 ? 0.973 -23.75 -15.156 1 93.19 77 ARG B C 1
ATOM 2468 O O . ARG B 1 77 ? 2.199 -23.859 -15.219 1 93.19 77 ARG B O 1
ATOM 2475 N N . VAL B 1 78 ? 0.223 -23.484 -16.109 1 95.31 78 VAL B N 1
ATOM 2476 C CA . VAL B 1 78 ? 0.792 -23.25 -17.422 1 95.31 78 VAL B CA 1
ATOM 2477 C C . VAL B 1 78 ? 1.735 -22.062 -17.375 1 95.31 78 VAL B C 1
ATOM 2479 O O . VAL B 1 78 ? 2.854 -22.109 -17.891 1 95.31 78 VAL B O 1
ATOM 2482 N N . ALA B 1 79 ? 1.287 -21.016 -16.719 1 96.12 79 ALA B N 1
ATOM 2483 C CA . ALA B 1 79 ? 2.096 -19.797 -16.594 1 96.12 79 ALA B CA 1
ATOM 2484 C C . ALA B 1 79 ? 3.402 -20.078 -15.867 1 96.12 79 ALA B C 1
ATOM 2486 O O . ALA B 1 79 ? 4.473 -19.656 -16.297 1 96.12 79 ALA B O 1
ATOM 2487 N N . GLY B 1 80 ? 3.301 -20.797 -14.758 1 96.81 80 GLY B N 1
ATOM 2488 C CA . GLY B 1 80 ? 4.492 -21.172 -14.023 1 96.81 80 GLY B CA 1
ATOM 2489 C C . GLY B 1 80 ? 5.48 -21.969 -14.852 1 96.81 80 GLY B C 1
ATOM 2490 O O . GLY B 1 80 ? 6.684 -21.703 -14.82 1 96.81 80 GLY B O 1
ATOM 2491 N N . ASN B 1 81 ? 4.973 -22.922 -15.633 1 97.56 81 ASN B N 1
ATOM 2492 C CA . ASN B 1 81 ? 5.812 -23.734 -16.5 1 97.56 81 ASN B CA 1
ATOM 2493 C C . ASN B 1 81 ? 6.504 -22.891 -17.562 1 97.56 81 ASN B C 1
ATOM 2495 O O . ASN B 1 81 ? 7.68 -23.109 -17.859 1 97.56 81 ASN B O 1
ATOM 2499 N N . ASP B 1 82 ? 5.766 -22.016 -18.094 1 97.94 82 ASP B N 1
ATOM 2500 C CA . ASP B 1 82 ? 6.324 -21.141 -19.125 1 97.94 82 ASP B CA 1
ATOM 2501 C C . ASP B 1 82 ? 7.473 -20.297 -18.562 1 97.94 82 ASP B C 1
ATOM 2503 O O . ASP B 1 82 ? 8.5 -20.141 -19.219 1 97.94 82 ASP B O 1
ATOM 2507 N N . LEU B 1 83 ? 7.27 -19.75 -17.406 1 98.38 83 LEU B N 1
ATOM 2508 C CA . LEU B 1 83 ? 8.32 -18.969 -16.766 1 98.38 83 LEU B CA 1
ATOM 2509 C C . LEU B 1 83 ? 9.547 -19.844 -16.484 1 98.38 83 LEU B C 1
ATOM 2511 O O . LEU B 1 83 ? 10.68 -19.422 -16.75 1 98.38 83 LEU B O 1
ATOM 2515 N N . MET B 1 84 ? 9.297 -21.016 -16.062 1 98 84 MET B N 1
ATOM 2516 C CA . MET B 1 84 ? 10.391 -21.906 -15.68 1 98 84 MET B CA 1
ATOM 2517 C C . MET B 1 84 ? 11.188 -22.344 -16.906 1 98 84 MET B C 1
ATOM 2519 O O . MET B 1 84 ? 12.398 -22.547 -16.828 1 98 84 MET B O 1
ATOM 2523 N N . LYS B 1 85 ? 10.523 -22.516 -18.016 1 98.31 85 LYS B N 1
ATOM 2524 C CA . LYS B 1 85 ? 11.234 -22.812 -19.266 1 98.31 85 LYS B CA 1
ATOM 2525 C C . LYS B 1 85 ? 12.297 -21.75 -19.547 1 98.31 85 LYS B C 1
ATOM 2527 O O . LYS B 1 85 ? 13.406 -22.078 -19.953 1 98.31 85 LYS B O 1
ATOM 2532 N N . MET B 1 86 ? 11.922 -20.484 -19.297 1 98.5 86 MET B N 1
ATOM 2533 C CA . MET B 1 86 ? 12.875 -19.406 -19.516 1 98.5 86 MET B CA 1
ATOM 2534 C C . MET B 1 86 ? 14 -19.438 -18.484 1 98.5 86 MET B C 1
ATOM 2536 O O . MET B 1 86 ? 15.164 -19.266 -18.844 1 98.5 86 MET B O 1
ATOM 2540 N N . VAL B 1 87 ? 13.664 -19.641 -17.281 1 98.31 87 VAL B N 1
ATOM 2541 C CA . VAL B 1 87 ? 14.648 -19.703 -16.203 1 98.31 87 VAL B CA 1
ATOM 2542 C C . VAL B 1 87 ? 15.625 -20.844 -16.469 1 98.31 87 VAL B C 1
ATOM 2544 O O . VAL B 1 87 ? 16.828 -20.688 -16.297 1 98.31 87 VAL B O 1
ATOM 2547 N N . ASP B 1 88 ? 15.125 -21.984 -16.953 1 97.75 88 ASP B N 1
ATOM 2548 C CA . ASP B 1 88 ? 15.93 -23.172 -17.203 1 97.75 88 ASP B CA 1
ATOM 2549 C C . ASP B 1 88 ? 16.906 -22.922 -18.359 1 97.75 88 ASP B C 1
ATOM 2551 O O . ASP B 1 88 ? 17.969 -23.562 -18.422 1 97.75 88 ASP B O 1
ATOM 2555 N N . LYS B 1 89 ? 16.578 -22.047 -19.188 1 97.75 89 LYS B N 1
ATOM 2556 C CA . LYS B 1 89 ? 17.453 -21.703 -20.312 1 97.75 89 LYS B CA 1
ATOM 2557 C C . LYS B 1 89 ? 18.531 -20.703 -19.891 1 97.75 89 LYS B C 1
ATOM 2559 O O . LYS B 1 89 ? 19.312 -20.25 -20.719 1 97.75 89 LYS B O 1
ATOM 2564 N N . GLY B 1 90 ? 18.484 -20.234 -18.625 1 97.44 90 GLY B N 1
ATOM 2565 C CA . GLY B 1 90 ? 19.484 -19.328 -18.094 1 97.44 90 GLY B CA 1
ATOM 2566 C C . GLY B 1 90 ? 19.094 -17.859 -18.203 1 97.44 90 GLY B C 1
ATOM 2567 O O . GLY B 1 90 ? 19.906 -16.969 -17.938 1 97.44 90 GLY B O 1
ATOM 2568 N N . GLU B 1 91 ? 17.828 -17.594 -18.547 1 98.25 91 GLU B N 1
ATOM 2569 C CA . GLU B 1 91 ? 17.344 -16.234 -18.688 1 98.25 91 GLU B CA 1
ATOM 2570 C C . GLU B 1 91 ? 17.094 -15.586 -17.328 1 98.25 91 GLU B C 1
ATOM 2572 O O . GLU B 1 91 ? 16.781 -16.281 -16.359 1 98.25 91 GLU B O 1
ATOM 2577 N N . ARG B 1 92 ? 17.359 -14.336 -17.219 1 98.38 92 ARG B N 1
ATOM 2578 C CA . ARG B 1 92 ? 16.922 -13.539 -16.094 1 98.38 92 ARG B CA 1
ATOM 2579 C C . ARG B 1 92 ? 15.5 -13.031 -16.297 1 98.38 92 ARG B C 1
ATOM 2581 O O . ARG B 1 92 ? 15.266 -12.141 -17.109 1 98.38 92 ARG B O 1
ATOM 2588 N N . VAL B 1 93 ? 14.539 -13.578 -15.516 1 98.81 93 VAL B N 1
ATOM 2589 C CA . VAL B 1 93 ? 13.125 -13.391 -15.805 1 98.81 93 VAL B CA 1
ATOM 2590 C C . VAL B 1 93 ? 12.5 -12.492 -14.742 1 98.81 93 VAL B C 1
ATOM 2592 O O . VAL B 1 93 ? 12.711 -12.703 -13.539 1 98.81 93 VAL B O 1
ATOM 2595 N N . VAL B 1 94 ? 11.742 -11.516 -15.18 1 98.88 94 VAL B N 1
ATOM 2596 C CA . VAL B 1 94 ? 10.891 -10.734 -14.281 1 98.88 94 VAL B CA 1
ATOM 2597 C C . VAL B 1 94 ? 9.445 -10.805 -14.758 1 98.88 94 VAL B C 1
ATOM 2599 O O . VAL B 1 94 ? 9.164 -10.664 -15.945 1 98.88 94 VAL B O 1
ATOM 2602 N N . PHE B 1 95 ? 8.578 -11.148 -13.891 1 98.88 95 PHE B N 1
ATOM 2603 C CA . PHE B 1 95 ? 7.137 -11.047 -14.117 1 98.88 95 PHE B CA 1
ATOM 2604 C C . PHE B 1 95 ? 6.578 -9.773 -13.492 1 98.88 95 PHE B C 1
ATOM 2606 O O . PHE B 1 95 ? 6.758 -9.539 -12.297 1 98.88 95 PHE B O 1
ATOM 2613 N N . LEU B 1 96 ? 5.891 -8.984 -14.281 1 98.88 96 LEU B N 1
ATOM 2614 C CA . LEU B 1 96 ? 5.324 -7.723 -13.828 1 98.88 96 LEU B CA 1
ATOM 2615 C C . LEU B 1 96 ? 3.838 -7.867 -13.516 1 98.88 96 LEU B C 1
ATOM 2617 O O . LEU B 1 96 ? 3.1 -8.492 -14.281 1 98.88 96 LEU B O 1
ATOM 2621 N N . ALA B 1 97 ? 3.459 -7.344 -12.406 1 98.06 97 ALA B N 1
ATOM 2622 C CA . ALA B 1 97 ? 2.047 -7.305 -12.031 1 98.06 97 ALA B CA 1
ATOM 2623 C C . ALA B 1 97 ? 1.62 -5.887 -11.656 1 98.06 97 ALA B C 1
ATOM 2625 O O . ALA B 1 97 ? 2.365 -5.16 -11 1 98.06 97 ALA B O 1
ATOM 2626 N N . GLN B 1 98 ? 0.403 -5.48 -12.078 1 97.19 98 GLN B N 1
ATOM 2627 C CA . GLN B 1 98 ? -0.134 -4.168 -11.734 1 97.19 98 GLN B CA 1
ATOM 2628 C C . GLN B 1 98 ? -0.4 -4.059 -10.234 1 97.19 98 GLN B C 1
ATOM 2630 O O . GLN B 1 98 ? -0.895 -5.004 -9.617 1 97.19 98 GLN B O 1
ATOM 2635 N N . GLY B 1 99 ? -0.067 -2.902 -9.672 1 97.5 99 GLY B N 1
ATOM 2636 C CA . GLY B 1 99 ? -0.299 -2.65 -8.258 1 97.5 99 GLY B CA 1
ATOM 2637 C C . GLY B 1 99 ? 0.754 -3.273 -7.359 1 97.5 99 GLY B C 1
ATOM 2638 O O . GLY B 1 99 ? 1.942 -3.256 -7.684 1 97.5 99 GLY B O 1
ATOM 2639 N N . ASP B 1 100 ? 0.37 -3.627 -6.184 1 98.38 100 ASP B N 1
ATOM 2640 C CA . ASP B 1 100 ? 1.189 -4.367 -5.23 1 98.38 100 ASP B CA 1
ATOM 2641 C C . ASP B 1 100 ? 0.99 -5.875 -5.391 1 98.38 100 ASP B C 1
ATOM 2643 O O . ASP B 1 100 ? -0.135 -6.34 -5.578 1 98.38 100 ASP B O 1
ATOM 2647 N N . ILE B 1 101 ? 2.037 -6.645 -5.211 1 97.88 101 ILE B N 1
ATOM 2648 C CA . ILE B 1 101 ? 2.008 -8.062 -5.574 1 97.88 101 ILE B CA 1
ATOM 2649 C C . ILE B 1 101 ? 1.26 -8.852 -4.5 1 97.88 101 ILE B C 1
ATOM 2651 O O . ILE B 1 101 ? 0.826 -9.977 -4.742 1 97.88 101 ILE B O 1
ATOM 2655 N N . SER B 1 102 ? 1.097 -8.266 -3.316 1 97.75 102 SER B N 1
ATOM 2656 C CA . SER B 1 102 ? 0.513 -9.055 -2.236 1 97.75 102 SER B CA 1
ATOM 2657 C C . SER B 1 102 ? -0.997 -8.852 -2.156 1 97.75 102 SER B C 1
ATOM 2659 O O . SER B 1 102 ? -1.68 -9.531 -1.388 1 97.75 102 SER B O 1
ATOM 2661 N N . LEU B 1 103 ? -1.544 -7.922 -2.904 1 97.88 103 LEU B N 1
ATOM 2662 C CA . LEU B 1 103 ? -2.953 -7.57 -2.762 1 97.88 103 LEU B CA 1
ATOM 2663 C C . LEU B 1 103 ? -3.719 -7.859 -4.047 1 97.88 103 LEU B C 1
ATOM 2665 O O . LEU B 1 103 ? -3.643 -7.086 -5.008 1 97.88 103 LEU B O 1
ATOM 2669 N N . PHE B 1 104 ? -4.473 -8.93 -4.074 1 94.62 104 PHE B N 1
ATOM 2670 C CA . PHE B 1 104 ? -5.355 -9.297 -5.172 1 94.62 104 PHE B CA 1
ATOM 2671 C C . PHE B 1 104 ? -4.586 -9.375 -6.488 1 94.62 104 PHE B C 1
ATOM 2673 O O . PHE B 1 104 ? -5.105 -8.992 -7.539 1 94.62 104 PHE B O 1
ATOM 2680 N N . SER B 1 105 ? -3.43 -9.805 -6.406 1 94.88 105 SER B N 1
ATOM 2681 C CA . SER B 1 105 ? -2.518 -9.758 -7.547 1 94.88 105 SER B CA 1
ATOM 2682 C C . SER B 1 105 ? -2.322 -11.133 -8.164 1 94.88 105 SER B C 1
ATOM 2684 O O . SER B 1 105 ? -2.17 -12.125 -7.449 1 94.88 105 SER B O 1
ATOM 2686 N N . THR B 1 106 ? -2.264 -11.141 -9.453 1 92.69 106 THR B N 1
ATOM 2687 C CA . THR B 1 106 ? -1.871 -12.352 -10.156 1 92.69 106 THR B CA 1
ATOM 2688 C C . THR B 1 106 ? -0.476 -12.805 -9.734 1 92.69 106 THR B C 1
ATOM 2690 O O . THR B 1 106 ? -0.189 -14 -9.688 1 92.69 106 THR B O 1
ATOM 2693 N N . GLY B 1 107 ? 0.328 -11.867 -9.305 1 94.12 107 GLY B N 1
ATOM 2694 C CA . GLY B 1 107 ? 1.672 -12.164 -8.836 1 94.12 107 GLY B CA 1
ATOM 2695 C C . GLY B 1 107 ? 1.692 -13.094 -7.641 1 94.12 107 GLY B C 1
ATOM 2696 O O . GLY B 1 107 ? 2.559 -13.969 -7.535 1 94.12 107 GLY B O 1
ATOM 2697 N N . SER B 1 108 ? 0.754 -12.906 -6.777 1 95.19 108 SER B N 1
ATOM 2698 C CA . SER B 1 108 ? 0.687 -13.758 -5.59 1 95.19 108 SER B CA 1
ATOM 2699 C C . SER B 1 108 ? 0.305 -15.188 -5.957 1 95.19 108 SER B C 1
ATOM 2701 O O . SER B 1 108 ? 0.852 -16.141 -5.402 1 95.19 108 SER B O 1
ATOM 2703 N N . TYR B 1 109 ? -0.625 -15.328 -6.883 1 93.44 109 TYR B N 1
ATOM 2704 C CA . TYR B 1 109 ? -1.015 -16.656 -7.344 1 93.44 109 TYR B CA 1
ATOM 2705 C C . TYR B 1 109 ? 0.158 -17.375 -8.008 1 93.44 109 TYR B C 1
ATOM 2707 O O . TYR B 1 109 ? 0.416 -18.547 -7.727 1 93.44 109 TYR B O 1
ATOM 2715 N N . LEU B 1 110 ? 0.794 -16.641 -8.781 1 95.12 110 LEU B N 1
ATOM 2716 C CA . LEU B 1 110 ? 1.94 -17.203 -9.492 1 95.12 110 LEU B CA 1
ATOM 2717 C C . LEU B 1 110 ? 3.049 -17.578 -8.516 1 95.12 110 LEU B C 1
ATOM 2719 O O . LEU B 1 110 ? 3.664 -18.641 -8.648 1 95.12 110 LEU B O 1
ATOM 2723 N N . SER B 1 111 ? 3.334 -16.719 -7.582 1 96.31 111 SER B N 1
ATOM 2724 C CA . SER B 1 111 ? 4.344 -16.984 -6.566 1 96.31 111 SER B CA 1
ATOM 2725 C C . SER B 1 111 ? 4.043 -18.297 -5.832 1 96.31 111 SER B C 1
ATOM 2727 O O . SER B 1 111 ? 4.934 -19.125 -5.641 1 96.31 111 SER B O 1
ATOM 2729 N N . LYS B 1 112 ? 2.797 -18.453 -5.469 1 95.25 112 LYS B N 1
ATOM 2730 C CA . LYS B 1 112 ? 2.408 -19.672 -4.754 1 95.25 112 LYS B CA 1
ATOM 2731 C C . LYS B 1 112 ? 2.506 -20.891 -5.656 1 95.25 112 LYS B C 1
ATOM 2733 O O . LYS B 1 112 ? 2.906 -21.969 -5.211 1 95.25 112 LYS B O 1
ATOM 2738 N N . GLU B 1 113 ? 2.139 -20.734 -6.91 1 94.75 113 GLU B N 1
ATOM 2739 C CA . GLU B 1 113 ? 2.273 -21.812 -7.887 1 94.75 113 GLU B CA 1
ATOM 2740 C C . GLU B 1 113 ? 3.727 -22.25 -8.023 1 94.75 113 GLU B C 1
ATOM 2742 O O . GLU B 1 113 ? 4.02 -23.453 -8.023 1 94.75 113 GLU B O 1
ATOM 2747 N N . LEU B 1 114 ? 4.613 -21.344 -8.125 1 96.56 114 LEU B N 1
ATOM 2748 C CA . LEU B 1 114 ? 6.035 -21.625 -8.289 1 96.56 114 LEU B CA 1
ATOM 2749 C C . LEU B 1 114 ? 6.609 -22.266 -7.027 1 96.56 114 LEU B C 1
ATOM 2751 O O . LEU B 1 114 ? 7.406 -23.203 -7.109 1 96.56 114 LEU B O 1
ATOM 2755 N N . GLU B 1 115 ? 6.199 -21.734 -5.918 1 95 115 GLU B N 1
ATOM 2756 C CA . GLU B 1 115 ? 6.656 -22.297 -4.652 1 95 115 GLU B CA 1
ATOM 2757 C C . GLU B 1 115 ? 6.258 -23.766 -4.531 1 95 115 GLU B C 1
ATOM 2759 O O . GLU B 1 115 ? 7.039 -24.594 -4.047 1 95 115 GLU B O 1
ATOM 2764 N N . LYS B 1 116 ? 5.105 -24.125 -4.957 1 94.5 116 LYS B N 1
ATOM 2765 C CA . LYS B 1 116 ? 4.547 -25.469 -4.801 1 94.5 116 LYS B CA 1
ATOM 2766 C C . LYS B 1 116 ? 5.145 -26.422 -5.824 1 94.5 116 LYS B C 1
ATOM 2768 O O . LYS B 1 116 ? 5.488 -27.562 -5.488 1 94.5 116 LYS B O 1
ATOM 2773 N N . TYR B 1 117 ? 5.34 -26.016 -6.992 1 95.31 117 TYR B N 1
ATOM 2774 C CA . TYR B 1 117 ? 5.617 -26.953 -8.062 1 95.31 117 TYR B CA 1
ATOM 2775 C C . TYR B 1 117 ? 7.043 -26.797 -8.578 1 95.31 117 TYR B C 1
ATOM 2777 O O . TYR B 1 117 ? 7.551 -27.672 -9.289 1 95.31 117 TYR B O 1
ATOM 2785 N N . HIS B 1 118 ? 7.605 -25.688 -8.219 1 96.44 118 HIS B N 1
ATOM 2786 C CA . HIS B 1 118 ? 8.984 -25.438 -8.625 1 96.44 118 HIS B CA 1
ATOM 2787 C C . HIS B 1 118 ? 9.812 -24.906 -7.453 1 96.44 118 HIS B C 1
ATOM 2789 O O . HIS B 1 118 ? 10.438 -23.859 -7.551 1 96.44 118 HIS B O 1
ATOM 2795 N N . PRO B 1 119 ? 9.922 -25.719 -6.41 1 95.31 119 PRO B N 1
ATOM 2796 C CA . PRO B 1 119 ? 10.594 -25.266 -5.188 1 95.31 119 PRO B CA 1
ATOM 2797 C C . PRO B 1 119 ? 12.086 -25.016 -5.391 1 95.31 119 PRO B C 1
ATOM 2799 O O . PRO B 1 119 ? 12.734 -24.406 -4.539 1 95.31 119 PRO B O 1
ATOM 2802 N N . GLU B 1 120 ? 12.594 -25.469 -6.461 1 96.25 120 GLU B N 1
ATOM 2803 C CA . GLU B 1 120 ? 14.008 -25.25 -6.762 1 96.25 120 GLU B CA 1
ATOM 2804 C C . GLU B 1 120 ? 14.266 -23.828 -7.219 1 96.25 120 GLU B C 1
ATOM 2806 O O . GLU B 1 120 ? 15.414 -23.375 -7.254 1 96.25 120 GLU B O 1
ATOM 2811 N N . CYS B 1 121 ? 13.25 -23.141 -7.582 1 97.19 121 CYS B N 1
ATOM 2812 C CA . CYS B 1 121 ? 13.359 -21.766 -8.047 1 97.19 121 CYS B CA 1
ATOM 2813 C C . CYS B 1 121 ? 13.164 -20.781 -6.906 1 97.19 121 CYS B C 1
ATOM 2815 O O . CYS B 1 121 ? 12.141 -20.828 -6.215 1 97.19 121 CYS B O 1
ATOM 2817 N N . VAL B 1 122 ? 14.133 -19.953 -6.68 1 96.94 122 VAL B N 1
ATOM 2818 C CA . VAL B 1 122 ? 13.977 -18.875 -5.711 1 96.94 122 VAL B CA 1
ATOM 2819 C C . VAL B 1 122 ? 13.18 -17.719 -6.332 1 96.94 122 VAL B C 1
ATOM 2821 O O . VAL B 1 122 ? 13.594 -17.156 -7.348 1 96.94 122 VAL B O 1
ATOM 2824 N N . VAL B 1 123 ? 12.078 -17.438 -5.715 1 97.94 123 VAL B N 1
ATOM 2825 C CA . VAL B 1 123 ? 11.234 -16.359 -6.211 1 97.94 123 VAL B CA 1
ATOM 2826 C C . VAL B 1 123 ? 11.445 -15.102 -5.371 1 97.94 123 VAL B C 1
ATOM 2828 O O . VAL B 1 123 ? 11.211 -15.109 -4.16 1 97.94 123 VAL B O 1
ATOM 2831 N N . LYS B 1 124 ? 11.906 -14.039 -5.973 1 98.25 124 LYS B N 1
ATOM 2832 C CA . LYS B 1 124 ? 12.039 -12.734 -5.332 1 98.25 124 LYS B CA 1
ATOM 2833 C C . LYS B 1 124 ? 10.812 -11.867 -5.594 1 98.25 124 LYS B C 1
ATOM 2835 O O . LYS B 1 124 ? 10.375 -11.734 -6.738 1 98.25 124 LYS B O 1
ATOM 2840 N N . LEU B 1 125 ? 10.328 -11.375 -4.512 1 98.75 125 LEU B N 1
ATOM 2841 C CA . LEU B 1 125 ? 9.133 -10.547 -4.637 1 98.75 125 LEU B CA 1
ATOM 2842 C C . LEU B 1 125 ? 9.445 -9.086 -4.348 1 98.75 125 LEU B C 1
ATOM 2844 O O . LEU B 1 125 ? 10.094 -8.773 -3.346 1 98.75 125 LEU B O 1
ATOM 2848 N N . ILE B 1 126 ? 9.016 -8.188 -5.238 1 98.88 126 ILE B N 1
ATOM 2849 C CA . ILE B 1 126 ? 9.148 -6.742 -5.07 1 98.88 126 ILE B CA 1
ATOM 2850 C C . ILE B 1 126 ? 7.766 -6.113 -4.922 1 98.88 126 ILE B C 1
ATOM 2852 O O . ILE B 1 126 ? 6.941 -6.188 -5.836 1 98.88 126 ILE B O 1
ATOM 2856 N N . PRO B 1 127 ? 7.496 -5.508 -3.758 1 98.88 127 PRO B N 1
ATOM 2857 C CA . PRO B 1 127 ? 6.195 -4.859 -3.576 1 98.88 127 PRO B CA 1
ATOM 2858 C C . PRO B 1 127 ? 6.02 -3.629 -4.465 1 98.88 127 PRO B C 1
ATOM 2860 O O . PRO B 1 127 ? 6.977 -3.188 -5.109 1 98.88 127 PRO B O 1
ATOM 2863 N N . GLY B 1 128 ? 4.816 -3.148 -4.594 1 98.81 128 GLY B N 1
ATOM 2864 C CA . GLY B 1 128 ? 4.488 -1.941 -5.336 1 98.81 128 GLY B CA 1
ATOM 2865 C C . GLY B 1 128 ? 3.535 -1.025 -4.59 1 98.81 128 GLY B C 1
ATOM 2866 O O . GLY B 1 128 ? 3.008 -1.392 -3.539 1 98.81 128 GLY B O 1
ATOM 2867 N N . VAL B 1 129 ? 3.318 0.152 -5.148 1 98.88 129 VAL B N 1
ATOM 2868 C CA . VAL B 1 129 ? 2.342 1.094 -4.609 1 98.88 129 VAL B CA 1
ATOM 2869 C C . VAL B 1 129 ? 0.929 0.598 -4.906 1 98.88 129 VAL B C 1
ATOM 2871 O O . VAL B 1 129 ? 0.632 0.184 -6.031 1 98.88 129 VAL B O 1
ATOM 2874 N N . THR B 1 130 ? 0.121 0.607 -3.93 1 98.5 130 THR B N 1
ATOM 2875 C CA . THR B 1 130 ? -1.25 0.146 -4.113 1 98.5 130 THR B CA 1
ATOM 2876 C C . THR B 1 130 ? -2.092 1.217 -4.801 1 98.5 130 THR B C 1
ATOM 2878 O O . THR B 1 130 ? -1.762 2.402 -4.75 1 98.5 130 THR B O 1
ATOM 2881 N N . SER B 1 131 ? -3.176 0.766 -5.445 1 97.69 131 SER B N 1
ATOM 2882 C CA . SER B 1 131 ? -4.074 1.704 -6.105 1 97.69 131 SER B CA 1
ATOM 2883 C C . SER B 1 131 ? -4.715 2.658 -5.102 1 97.69 131 SER B C 1
ATOM 2885 O O . SER B 1 131 ? -4.879 3.848 -5.387 1 97.69 131 SER B O 1
ATOM 2887 N N . PHE B 1 132 ? -5.02 2.172 -3.883 1 98.5 132 PHE B N 1
ATOM 2888 C CA . PHE B 1 132 ? -5.719 3.035 -2.938 1 98.5 132 PHE B CA 1
ATOM 2889 C C . PHE B 1 132 ? -4.75 4.008 -2.277 1 98.5 132 PHE B C 1
ATOM 2891 O O . PHE B 1 132 ? -5.141 5.109 -1.887 1 98.5 132 PHE B O 1
ATOM 2898 N N . SER B 1 133 ? -3.465 3.629 -2.141 1 98.69 133 SER B N 1
ATOM 2899 C CA . SER B 1 133 ? -2.486 4.617 -1.703 1 98.69 133 SER B CA 1
ATOM 2900 C C . SER B 1 133 ? -2.352 5.75 -2.717 1 98.69 133 SER B C 1
ATOM 2902 O O . SER B 1 133 ? -2.287 6.922 -2.344 1 98.69 133 SER B O 1
ATOM 2904 N N . ALA B 1 134 ? -2.307 5.387 -4.004 1 98.69 134 ALA B N 1
ATOM 2905 C CA . ALA B 1 134 ? -2.199 6.379 -5.07 1 98.69 134 ALA B CA 1
ATOM 2906 C C . ALA B 1 134 ? -3.436 7.277 -5.109 1 98.69 134 ALA B C 1
ATOM 2908 O O . ALA B 1 134 ? -3.32 8.5 -5.23 1 98.69 134 ALA B O 1
ATOM 2909 N N . ALA B 1 135 ? -4.566 6.68 -4.996 1 98.5 135 ALA B N 1
ATOM 2910 C CA . ALA B 1 135 ? -5.812 7.438 -4.992 1 98.5 135 ALA B CA 1
ATOM 2911 C C . ALA B 1 135 ? -5.883 8.375 -3.793 1 98.5 135 ALA B C 1
ATOM 2913 O O . ALA B 1 135 ? -6.309 9.531 -3.922 1 98.5 135 ALA B O 1
ATOM 2914 N N . ALA B 1 136 ? -5.488 7.883 -2.656 1 98.69 136 ALA B N 1
ATOM 2915 C CA . ALA B 1 136 ? -5.488 8.688 -1.436 1 98.69 136 ALA B CA 1
ATOM 2916 C C . ALA B 1 136 ? -4.574 9.898 -1.578 1 98.69 136 ALA B C 1
ATOM 2918 O O . ALA B 1 136 ? -4.941 11.008 -1.188 1 98.69 136 ALA B O 1
ATOM 2919 N N . ALA B 1 137 ? -3.43 9.664 -2.121 1 98.44 137 ALA B N 1
ATOM 2920 C CA . ALA B 1 137 ? -2.486 10.758 -2.322 1 98.44 137 ALA B CA 1
ATOM 2921 C C . ALA B 1 137 ? -3.057 11.805 -3.271 1 98.44 137 ALA B C 1
ATOM 2923 O O . ALA B 1 137 ? -3.049 13 -2.967 1 98.44 137 ALA B O 1
ATOM 2924 N N . LYS B 1 138 ? -3.596 11.359 -4.371 1 97.5 138 LYS B N 1
ATOM 2925 C CA . LYS B 1 138 ? -4.113 12.266 -5.395 1 97.5 138 LYS B CA 1
ATOM 2926 C C . LYS B 1 138 ? -5.309 13.062 -4.875 1 97.5 138 LYS B C 1
ATOM 2928 O O . LYS B 1 138 ? -5.496 14.219 -5.242 1 97.5 138 LYS B O 1
ATOM 2933 N N . SER B 1 139 ? -6.043 12.445 -4.043 1 97.06 139 SER B N 1
ATOM 2934 C CA . SER B 1 139 ? -7.238 13.102 -3.516 1 97.06 139 SER B CA 1
ATOM 2935 C C . SER B 1 139 ? -6.949 13.797 -2.189 1 97.06 139 SER B C 1
ATOM 2937 O O . SER B 1 139 ? -7.84 14.414 -1.597 1 97.06 139 SER B O 1
ATOM 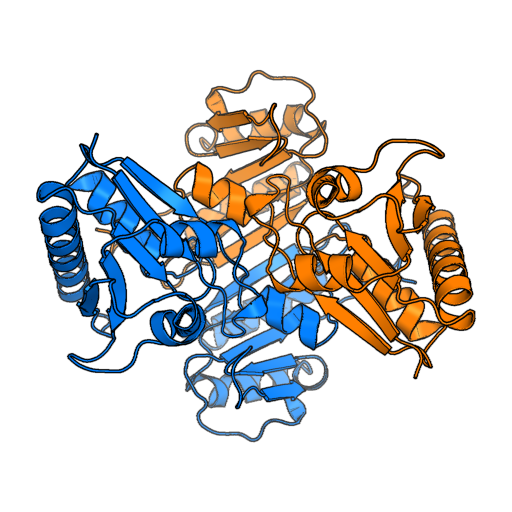2939 N N . LYS B 1 140 ? -5.727 13.648 -1.687 1 96.12 140 LYS B N 1
ATOM 2940 C CA . LYS B 1 140 ? -5.301 14.219 -0.41 1 96.12 140 LYS B CA 1
ATOM 2941 C C . LYS B 1 140 ? -6.191 13.734 0.731 1 96.12 140 LYS B C 1
ATOM 2943 O O . LYS B 1 140 ? -6.609 14.531 1.576 1 96.12 140 LYS B O 1
ATOM 2948 N N . LEU B 1 141 ? -6.547 12.469 0.687 1 97 141 LEU B N 1
ATOM 2949 C CA . LEU B 1 141 ? -7.352 11.852 1.737 1 97 141 LEU B CA 1
ATOM 2950 C C . LEU B 1 141 ? -6.504 10.914 2.592 1 97 141 LEU B C 1
ATOM 2952 O O . LEU B 1 141 ? -6.109 9.836 2.137 1 97 141 LEU B O 1
ATOM 2956 N N . PRO B 1 142 ? -6.258 11.305 3.82 1 97.44 142 PRO B N 1
ATOM 2957 C CA . PRO B 1 142 ? -5.586 10.352 4.703 1 97.44 142 PRO B CA 1
ATOM 2958 C C . PRO B 1 142 ? -6.387 9.07 4.91 1 97.44 142 PRO B C 1
ATOM 2960 O O . PRO B 1 142 ? -7.598 9.125 5.141 1 97.44 142 PRO B O 1
ATOM 2963 N N . LEU B 1 143 ? -5.742 7.918 4.871 1 98.31 143 LEU B N 1
ATOM 2964 C CA . LEU B 1 143 ? -6.422 6.633 5.012 1 98.31 143 LEU B CA 1
ATOM 2965 C C . LEU B 1 143 ? -6.477 6.203 6.473 1 98.31 143 LEU B C 1
ATOM 2967 O O . LEU B 1 143 ? -7.32 5.391 6.855 1 98.31 143 LEU B O 1
ATOM 2971 N N . ALA B 1 144 ? -5.562 6.691 7.293 1 97 144 ALA B N 1
ATOM 2972 C CA . ALA B 1 144 ? -5.641 6.348 8.711 1 97 144 ALA B CA 1
ATOM 2973 C C . ALA B 1 144 ? -4.781 7.285 9.555 1 97 144 ALA B C 1
ATOM 2975 O O . ALA B 1 144 ? -3.645 7.594 9.18 1 97 144 ALA B O 1
ATOM 2976 N N . PHE B 1 145 ? -5.344 7.723 10.633 1 93.31 145 PHE B N 1
ATOM 2977 C CA . PHE B 1 145 ? -4.668 8.445 11.703 1 93.31 145 PHE B CA 1
ATOM 2978 C C . PHE B 1 145 ? -4.699 7.656 13.008 1 93.31 145 PHE B C 1
ATOM 2980 O O . PHE B 1 145 ? -5.605 6.848 13.219 1 93.31 145 PHE B O 1
ATOM 2987 N N . GLN B 1 146 ? -3.662 7.855 13.781 1 90.06 146 GLN B N 1
ATOM 2988 C CA . GLN B 1 146 ? -3.678 7.453 15.188 1 90.06 146 GLN B CA 1
ATOM 2989 C C . GLN B 1 146 ? -4.148 6.012 15.344 1 90.06 146 GLN B C 1
ATOM 2991 O O . GLN B 1 146 ? -3.543 5.094 14.789 1 90.06 146 GLN B O 1
ATOM 2996 N N . GLU B 1 147 ? -5.379 5.836 15.891 1 91.75 147 GLU B N 1
ATOM 2997 C CA . GLU B 1 147 ? -5.832 4.488 16.219 1 91.75 147 GLU B CA 1
ATOM 2998 C C . GLU B 1 147 ? -6.863 3.994 15.211 1 91.75 147 GLU B C 1
ATOM 3000 O O . GLU B 1 147 ? -7.492 2.953 15.414 1 91.75 147 GLU B O 1
ATOM 3005 N N . GLU B 1 148 ? -7.035 4.719 14.156 1 95.38 148 GLU B N 1
ATOM 3006 C CA . GLU B 1 148 ? -8.008 4.34 13.133 1 95.38 148 GLU B CA 1
ATOM 3007 C C . GLU B 1 148 ? -7.617 3.031 12.453 1 95.38 148 GLU B C 1
ATOM 3009 O O . GLU B 1 148 ? -6.477 2.58 12.578 1 95.38 148 GLU B O 1
ATOM 3014 N N . GLU B 1 149 ? -8.664 2.416 11.797 1 97.44 149 GLU B N 1
ATOM 3015 C CA . GLU B 1 149 ? -8.477 1.181 11.039 1 97.44 149 GLU B CA 1
ATOM 3016 C C . GLU B 1 149 ? -8.68 1.411 9.547 1 97.44 149 GLU B C 1
ATOM 3018 O O . GLU B 1 149 ? -9.461 2.283 9.148 1 97.44 149 GLU B O 1
ATOM 3023 N N . LEU B 1 150 ? -7.934 0.709 8.797 1 98.69 150 LEU B N 1
ATOM 3024 C CA . LEU B 1 150 ? -8.172 0.65 7.359 1 98.69 150 LEU B CA 1
ATOM 3025 C C . LEU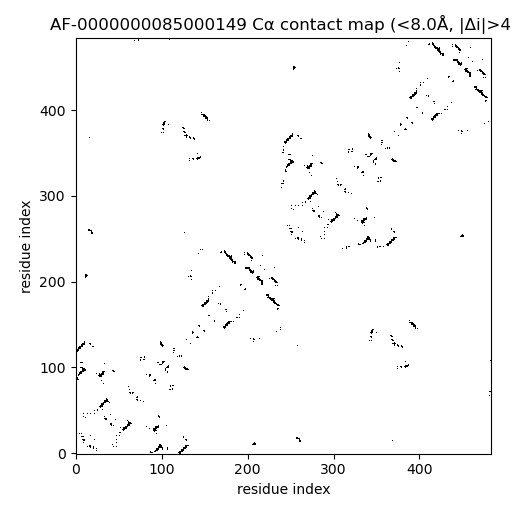 B 1 150 ? -8.672 -0.727 6.949 1 98.69 150 LEU B C 1
ATOM 3027 O O . LEU B 1 150 ? -8.039 -1.741 7.242 1 98.69 150 LEU B O 1
ATOM 3031 N N . LEU B 1 151 ? -9.844 -0.759 6.348 1 98.75 151 LEU B N 1
ATOM 3032 C CA . LEU B 1 151 ? -10.391 -1.985 5.777 1 98.75 151 LEU B CA 1
ATOM 3033 C C . LEU B 1 151 ? -10.398 -1.919 4.254 1 98.75 151 LEU B C 1
ATOM 3035 O O . LEU B 1 151 ? -10.969 -0.996 3.67 1 98.75 151 LEU B O 1
ATOM 3039 N N . VAL B 1 152 ? -9.742 -2.834 3.594 1 98.75 152 VAL B N 1
ATOM 3040 C CA . VAL B 1 152 ? -9.695 -2.926 2.137 1 98.75 152 VAL B CA 1
ATOM 3041 C C . VAL B 1 152 ? -10.383 -4.211 1.677 1 98.75 152 VAL B C 1
ATOM 3043 O O . VAL B 1 152 ? -10.047 -5.301 2.148 1 98.75 152 VAL B O 1
ATOM 3046 N N . LEU B 1 153 ? -11.281 -4.125 0.762 1 98 153 LEU B N 1
ATOM 3047 C CA . LEU B 1 153 ? -11.953 -5.316 0.25 1 98 153 LEU B CA 1
ATOM 3048 C C . LEU B 1 153 ? -12.57 -5.047 -1.121 1 98 153 LEU B C 1
ATOM 3050 O O . LEU B 1 153 ? -12.891 -3.902 -1.447 1 98 153 LEU B O 1
ATOM 3054 N N . PRO B 1 154 ? -12.719 -6.094 -1.946 1 96.5 154 PRO B N 1
ATOM 3055 C CA . PRO B 1 154 ? -13.594 -5.945 -3.107 1 96.5 154 PRO B CA 1
ATOM 3056 C C . PRO B 1 154 ? -15.047 -5.672 -2.719 1 96.5 154 PRO B C 1
ATOM 3058 O O . PRO B 1 154 ? -15.492 -6.09 -1.646 1 96.5 154 PRO B O 1
ATOM 3061 N N . VAL B 1 155 ? -15.75 -4.953 -3.553 1 96.62 155 VAL B N 1
ATOM 3062 C CA . VAL B 1 155 ? -17.172 -4.797 -3.303 1 96.62 155 VAL B CA 1
ATOM 3063 C C . VAL B 1 155 ? -17.828 -6.172 -3.207 1 96.62 155 VAL B C 1
ATOM 3065 O O . VAL B 1 155 ? -17.734 -6.98 -4.133 1 96.62 155 VAL B O 1
ATOM 3068 N N . PRO B 1 156 ? -18.469 -6.426 -2.021 1 96.06 156 PRO B N 1
ATOM 3069 C CA . PRO B 1 156 ? -19.141 -7.727 -1.919 1 96.06 156 PRO B CA 1
ATOM 3070 C C . PRO B 1 156 ? -20.312 -7.859 -2.879 1 96.06 156 PRO B C 1
ATOM 3072 O O . PRO B 1 156 ? -20.797 -6.859 -3.42 1 96.06 156 PRO B O 1
ATOM 3075 N N . ASP B 1 157 ? -20.75 -9.102 -3.047 1 92.69 157 ASP B N 1
ATOM 3076 C CA . ASP B 1 157 ? -21.891 -9.359 -3.928 1 92.69 157 ASP B CA 1
ATOM 3077 C C . ASP B 1 157 ? -23.203 -9.039 -3.229 1 92.69 157 ASP B C 1
ATOM 3079 O O . ASP B 1 157 ? -24.234 -8.828 -3.885 1 92.69 157 ASP B O 1
ATOM 3083 N N . SER B 1 158 ? -23.188 -8.906 -1.95 1 94 158 SER B N 1
ATOM 3084 C CA . SER B 1 158 ? -24.391 -8.734 -1.158 1 94 158 SER B CA 1
ATOM 3085 C C . SER B 1 158 ? -24.562 -7.289 -0.703 1 94 158 SER B C 1
ATOM 3087 O O . SER B 1 158 ? -23.703 -6.754 0.004 1 94 158 SER B O 1
ATOM 3089 N N . TYR B 1 159 ? -25.719 -6.746 -1.064 1 96.38 159 TYR B N 1
ATOM 3090 C CA . TYR B 1 159 ? -26.109 -5.418 -0.604 1 96.38 159 TYR B CA 1
ATOM 3091 C C . TYR B 1 159 ? -26.062 -5.34 0.918 1 96.38 159 TYR B C 1
ATOM 3093 O O . TYR B 1 159 ? -25.484 -4.41 1.484 1 96.38 159 TYR B O 1
ATOM 3101 N N . ASP B 1 160 ? -26.594 -6.359 1.561 1 97.44 160 ASP B N 1
ATOM 3102 C CA . ASP B 1 160 ? -26.719 -6.371 3.016 1 97.44 160 ASP B CA 1
ATOM 3103 C C . ASP B 1 160 ? -25.344 -6.453 3.676 1 97.44 160 ASP B C 1
ATOM 3105 O O . ASP B 1 160 ? -25.109 -5.848 4.727 1 97.44 160 ASP B O 1
ATOM 3109 N N . GLU B 1 161 ? -24.516 -7.184 3.041 1 96.94 161 GLU B N 1
ATOM 3110 C CA . GLU B 1 161 ? -23.172 -7.301 3.576 1 96.94 161 GLU B CA 1
ATOM 3111 C C . GLU B 1 161 ? -22.438 -5.961 3.543 1 96.94 161 GLU B C 1
ATOM 3113 O O . GLU B 1 161 ? -21.844 -5.543 4.539 1 96.94 161 GLU B O 1
ATOM 3118 N N . LEU B 1 162 ? -22.516 -5.312 2.436 1 98.25 162 LEU B N 1
ATOM 3119 C CA . LEU B 1 162 ? -21.859 -4.016 2.332 1 98.25 162 LEU B CA 1
ATOM 3120 C C . LEU B 1 162 ? -22.5 -2.996 3.264 1 98.25 162 LEU B C 1
ATOM 3122 O O . LEU B 1 162 ? -21.812 -2.188 3.883 1 98.25 162 LEU B O 1
ATOM 3126 N N . LYS B 1 163 ? -23.797 -3 3.367 1 98.38 163 LYS B N 1
ATOM 3127 C CA . LYS B 1 163 ? -24.484 -2.102 4.285 1 98.38 163 LYS B CA 1
ATOM 3128 C C . LYS B 1 163 ? -23.984 -2.283 5.715 1 98.38 163 LYS B C 1
ATOM 3130 O O . LYS B 1 163 ? -23.719 -1.302 6.414 1 98.38 163 LYS B O 1
ATOM 3135 N N . SER B 1 164 ? -23.891 -3.52 6.098 1 97.69 164 SER B N 1
ATOM 3136 C CA . SER B 1 164 ? -23.391 -3.812 7.441 1 97.69 164 SER B CA 1
ATOM 3137 C C . SER B 1 164 ? -21.984 -3.279 7.641 1 97.69 164 SER B C 1
ATOM 3139 O O . SER B 1 164 ? -21.688 -2.654 8.656 1 97.69 164 SER B O 1
ATOM 3141 N N . ILE B 1 165 ? -21.109 -3.465 6.68 1 97.75 165 ILE B N 1
ATOM 3142 C CA . ILE B 1 165 ? -19.719 -3.035 6.738 1 97.75 165 ILE B CA 1
ATOM 3143 C C . ILE B 1 165 ? -19.641 -1.515 6.875 1 97.75 165 ILE B C 1
ATOM 3145 O O . ILE B 1 165 ? -18.938 -0.992 7.738 1 97.75 165 ILE B O 1
ATOM 3149 N N . LEU B 1 166 ? -20.391 -0.822 6.09 1 98.44 166 LEU B N 1
ATOM 3150 C CA . LEU B 1 166 ? -20.344 0.636 6.07 1 98.44 166 LEU B CA 1
ATOM 3151 C C . LEU B 1 166 ? -21 1.22 7.312 1 98.44 166 LEU B C 1
ATOM 3153 O O . LEU B 1 166 ? -20.547 2.234 7.844 1 98.44 166 LEU B O 1
ATOM 3157 N N . SER B 1 167 ? -22 0.558 7.816 1 97.62 167 SER B N 1
ATOM 3158 C CA . SER B 1 167 ? -22.719 1.057 8.984 1 97.62 167 SER B CA 1
ATOM 3159 C C . SER B 1 167 ? -21.859 0.976 10.242 1 97.62 167 SER B C 1
ATOM 3161 O O . SER B 1 167 ? -21.984 1.818 11.133 1 97.62 167 SER B O 1
ATOM 3163 N N . ASP B 1 168 ? -21.016 -0.018 10.234 1 94.81 168 ASP B N 1
ATOM 3164 C CA . ASP B 1 168 ? -20.188 -0.25 11.414 1 94.81 168 ASP B CA 1
ATOM 3165 C C . ASP B 1 168 ? -18.906 0.578 11.352 1 94.81 168 ASP B C 1
ATOM 3167 O O . ASP B 1 168 ? -18.219 0.741 12.359 1 94.81 168 ASP B O 1
ATOM 3171 N N . ALA B 1 169 ? -18.594 1.121 10.258 1 96.5 169 ALA B N 1
ATOM 3172 C CA . ALA B 1 169 ? -17.281 1.699 10 1 96.5 169 ALA B CA 1
ATOM 3173 C C . ALA B 1 169 ? -17.062 2.953 10.844 1 96.5 169 ALA B C 1
ATOM 3175 O O . ALA B 1 169 ? -15.984 3.15 11.398 1 96.5 169 ALA B O 1
ATOM 3176 N N . ALA B 1 170 ? -18.047 3.777 11 1 93 170 ALA B N 1
ATOM 3177 C CA . ALA B 1 170 ? -17.891 5.027 11.742 1 93 170 ALA B CA 1
ATOM 3178 C C . ALA B 1 170 ? -17.609 4.762 13.211 1 93 170 ALA B C 1
ATOM 3180 O O . ALA B 1 170 ? -16.688 5.359 13.789 1 93 170 ALA B O 1
ATOM 3181 N N . SER B 1 171 ? -18.344 3.861 13.805 1 93.62 171 SER B N 1
ATOM 3182 C CA . SER B 1 171 ? -18.172 3.578 15.227 1 93.62 171 SER B CA 1
ATOM 3183 C C . SER B 1 171 ? -16.828 2.93 15.5 1 93.62 171 SER B C 1
ATOM 3185 O O . SER B 1 171 ? -16.266 3.096 16.594 1 93.62 171 SER B O 1
ATOM 3187 N N . LYS B 1 172 ? -16.281 2.277 14.562 1 93.5 172 LYS B N 1
ATOM 3188 C CA . LYS B 1 172 ? -15 1.602 14.719 1 93.5 172 LYS B CA 1
ATOM 3189 C C . LYS B 1 172 ? -13.852 2.502 14.273 1 93.5 172 LYS B C 1
ATOM 3191 O O . LYS B 1 172 ? -12.695 2.074 14.25 1 93.5 172 LYS B O 1
ATOM 3196 N N . LYS B 1 173 ? -14.141 3.771 13.812 1 94.88 173 LYS B N 1
ATOM 3197 C CA . LYS B 1 173 ? -13.141 4.691 13.273 1 94.88 173 LYS B CA 1
ATOM 3198 C C . LYS B 1 173 ? -12.375 4.055 12.117 1 94.88 173 LYS B C 1
ATOM 3200 O O . LYS B 1 173 ? -11.148 4.141 12.062 1 94.88 173 LYS B O 1
ATOM 3205 N N . ARG B 1 174 ? -13.164 3.453 11.25 1 97.62 174 ARG B N 1
ATOM 3206 C CA . ARG B 1 174 ? -12.609 2.648 10.164 1 97.62 174 ARG B CA 1
ATOM 3207 C C . ARG B 1 174 ? -12.789 3.348 8.82 1 97.62 174 ARG B C 1
ATOM 3209 O O . ARG B 1 174 ? -13.898 3.742 8.461 1 97.62 174 ARG B O 1
ATOM 3216 N N . VAL B 1 175 ? -11.695 3.562 8.164 1 98.56 175 VAL B N 1
ATOM 3217 C CA . VAL B 1 175 ? -11.766 3.955 6.758 1 98.56 175 VAL B CA 1
ATOM 3218 C C . VAL B 1 175 ? -11.914 2.715 5.883 1 98.56 175 VAL B C 1
ATOM 3220 O O . VAL B 1 175 ? -11.227 1.712 6.098 1 98.56 175 VAL B O 1
ATOM 3223 N N . VAL B 1 176 ? -12.859 2.787 4.887 1 98.81 176 VAL B N 1
ATOM 3224 C CA . VAL B 1 176 ? -13.141 1.629 4.047 1 98.81 176 VAL B CA 1
ATOM 3225 C C . VAL B 1 176 ? -12.703 1.909 2.611 1 98.81 176 VAL B C 1
ATOM 3227 O O . VAL B 1 176 ? -13.031 2.955 2.047 1 98.81 176 VAL B O 1
ATOM 3230 N N . VAL B 1 177 ? -11.906 1.053 2.066 1 98.81 177 VAL B N 1
ATOM 3231 C CA . VAL B 1 177 ? -11.547 1.044 0.65 1 98.81 177 VAL B CA 1
ATOM 3232 C C . VAL B 1 177 ? -12.289 -0.09 -0.059 1 98.81 177 VAL B C 1
ATOM 3234 O O . VAL B 1 177 ? -12.141 -1.259 0.305 1 98.81 177 VAL B O 1
ATOM 3237 N N . LEU B 1 178 ? -13.086 0.265 -1.028 1 98.38 178 LEU B N 1
ATOM 3238 C CA . LEU B 1 178 ? -13.781 -0.714 -1.853 1 98.38 178 LEU B CA 1
ATOM 3239 C C . LEU B 1 178 ? -13.141 -0.825 -3.23 1 98.38 178 LEU B C 1
ATOM 3241 O O . LEU B 1 178 ? -13.07 0.161 -3.967 1 98.38 178 LEU B O 1
ATOM 3245 N N . LEU B 1 179 ? -12.711 -2.014 -3.547 1 97.06 179 LEU B N 1
ATOM 3246 C CA . LEU B 1 179 ? -12.102 -2.287 -4.844 1 97.06 179 LEU B CA 1
ATOM 3247 C C . LEU B 1 179 ? -13.07 -3.035 -5.754 1 97.06 179 LEU B C 1
ATOM 3249 O O . LEU B 1 179 ? -14.094 -3.549 -5.297 1 97.06 179 LEU B O 1
ATOM 3253 N N . LYS B 1 180 ? -12.719 -3.074 -7.008 1 92.44 180 LYS B N 1
ATOM 3254 C CA . LYS B 1 180 ? -13.453 -3.846 -8.008 1 92.44 180 LYS B CA 1
ATOM 3255 C C . LYS B 1 180 ? -14.922 -3.426 -8.055 1 92.44 180 LYS B C 1
ATOM 3257 O O . LYS B 1 180 ? -15.82 -4.273 -8 1 92.44 180 LYS B O 1
ATOM 3262 N N . LEU B 1 181 ? -15.188 -2.158 -8.109 1 92.5 181 LEU B N 1
ATOM 3263 C CA . LEU B 1 181 ? -16.531 -1.595 -8.148 1 92.5 181 LEU B CA 1
ATOM 3264 C C . LEU B 1 181 ? -17.25 -2.008 -9.422 1 92.5 181 LEU B C 1
ATOM 3266 O O . LEU B 1 181 ? -18.312 -2.639 -9.367 1 92.5 181 LEU B O 1
ATOM 3270 N N . GLY B 1 182 ? -16.688 -1.677 -10.57 1 87.88 182 GLY B N 1
ATOM 3271 C CA . GLY B 1 182 ? -17.203 -2.102 -11.859 1 87.88 182 GLY B CA 1
ATOM 3272 C C . GLY B 1 182 ? -18.703 -1.908 -11.992 1 87.88 182 GLY B C 1
ATOM 3273 O O . GLY B 1 182 ? -19.219 -0.817 -11.742 1 87.88 182 GLY B O 1
ATOM 3274 N N . LYS B 1 183 ? -19.406 -2.99 -12.305 1 88.12 183 LYS B N 1
ATOM 3275 C CA . LYS B 1 183 ? -20.844 -2.969 -12.578 1 88.12 183 LYS B CA 1
ATOM 3276 C C . LYS B 1 183 ? -21.656 -2.781 -11.289 1 88.12 183 LYS B C 1
ATOM 3278 O O . LYS B 1 183 ? -22.828 -2.402 -11.336 1 88.12 183 LYS B O 1
ATOM 3283 N N . LYS B 1 184 ? -21.031 -2.959 -10.203 1 93.12 184 LYS B N 1
ATOM 3284 C CA . LYS B 1 184 ? -21.75 -2.895 -8.93 1 93.12 184 LYS B CA 1
ATOM 3285 C C . LYS B 1 184 ? -22.016 -1.448 -8.523 1 93.12 184 LYS B C 1
ATOM 3287 O O . LYS B 1 184 ? -22.781 -1.191 -7.598 1 93.12 184 LYS B O 1
ATOM 3292 N N . TRP B 1 185 ? -21.453 -0.544 -9.234 1 93.75 185 TRP B N 1
ATOM 3293 C CA . TRP B 1 185 ? -21.672 0.869 -8.945 1 93.75 185 TRP B CA 1
ATOM 3294 C C . TRP B 1 185 ? -23.172 1.193 -8.93 1 93.75 185 TRP B C 1
ATOM 3296 O O . TRP B 1 185 ? -23.625 2.021 -8.141 1 93.75 185 TRP B O 1
ATOM 3306 N N . GLU B 1 186 ? -23.875 0.555 -9.719 1 92.12 186 GLU B N 1
ATOM 3307 C CA . GLU B 1 186 ? -25.297 0.83 -9.852 1 92.12 186 GLU B CA 1
ATOM 3308 C C . GLU B 1 186 ? -26.016 0.73 -8.508 1 92.12 186 GLU B C 1
ATOM 3310 O O . GLU B 1 186 ? -26.781 1.618 -8.141 1 92.12 186 GLU B O 1
ATOM 3315 N N . TRP B 1 187 ? -25.703 -0.311 -7.785 1 95.38 187 TRP B N 1
ATOM 3316 C CA . TRP B 1 187 ? -26.422 -0.463 -6.52 1 95.38 187 TRP B CA 1
ATOM 3317 C C . TRP B 1 187 ? -25.594 0.122 -5.367 1 95.38 187 TRP B C 1
ATOM 3319 O O . TRP B 1 187 ? -26.156 0.503 -4.336 1 95.38 187 TRP B O 1
ATOM 3329 N N . VAL B 1 188 ? -24.297 0.238 -5.523 1 97.12 188 VAL B N 1
ATOM 3330 C CA . VAL B 1 188 ? -23.453 0.819 -4.488 1 97.12 188 VAL B CA 1
ATOM 3331 C C . VAL B 1 188 ? -23.797 2.297 -4.309 1 97.12 188 VAL B C 1
ATOM 3333 O O . VAL B 1 188 ? -23.828 2.801 -3.184 1 97.12 188 VAL B O 1
ATOM 3336 N N . LYS B 1 189 ? -24 2.959 -5.406 1 96.38 189 LYS B N 1
ATOM 3337 C CA . LYS B 1 189 ? -24.375 4.367 -5.336 1 96.38 189 LYS B CA 1
ATOM 3338 C C . LYS B 1 189 ? -25.641 4.559 -4.492 1 96.38 189 LYS B C 1
ATOM 3340 O O . LYS B 1 189 ? -25.688 5.441 -3.637 1 96.38 189 LYS B O 1
ATOM 3345 N N . LEU B 1 190 ? -26.625 3.762 -4.719 1 96.44 190 LEU B N 1
ATOM 3346 C CA . LEU B 1 190 ? -27.891 3.834 -3.977 1 96.44 190 LEU B CA 1
ATOM 3347 C C . LEU B 1 190 ? -27.641 3.611 -2.486 1 96.44 190 LEU B C 1
ATOM 3349 O O . LEU B 1 190 ? -28.234 4.293 -1.65 1 96.44 190 LEU B O 1
ATOM 3353 N N . LEU B 1 191 ? -26.828 2.689 -2.215 1 97.94 191 LEU B N 1
ATOM 3354 C CA . LEU B 1 191 ? -26.5 2.395 -0.821 1 97.94 191 LEU B CA 1
ATOM 3355 C C . LEU B 1 191 ? -25.828 3.584 -0.152 1 97.94 191 LEU B C 1
ATOM 3357 O O . LEU B 1 191 ? -26.156 3.936 0.983 1 97.94 191 LEU B O 1
ATOM 3361 N N . LEU B 1 192 ? -24.844 4.176 -0.844 1 98.12 192 LEU B N 1
ATOM 3362 C CA . LEU B 1 192 ? -24.156 5.348 -0.306 1 98.12 192 LEU B CA 1
ATOM 3363 C C . LEU B 1 192 ? -25.141 6.48 -0.035 1 98.12 192 LEU B C 1
ATOM 3365 O O . LEU B 1 192 ? -25.016 7.191 0.963 1 98.12 192 LEU B O 1
ATOM 3369 N N . GLU B 1 193 ? -26.094 6.66 -0.895 1 97.69 193 GLU B N 1
ATOM 3370 C CA . GLU B 1 193 ? -27.125 7.676 -0.695 1 97.69 193 GLU B CA 1
ATOM 3371 C C . GLU B 1 193 ? -27.984 7.355 0.52 1 97.69 193 GLU B C 1
ATOM 3373 O O . GLU B 1 193 ? -28.266 8.227 1.343 1 97.69 193 GLU B O 1
ATOM 3378 N N . GLU B 1 194 ? -28.406 6.133 0.585 1 97.81 194 GLU B N 1
ATOM 3379 C CA . GLU B 1 194 ? -29.234 5.68 1.7 1 97.81 194 GLU B CA 1
ATOM 3380 C C . GLU B 1 194 ? -28.547 5.934 3.037 1 97.81 194 GLU B C 1
ATOM 3382 O O . GLU B 1 194 ? -29.188 6.336 4.008 1 97.81 194 GLU B O 1
ATOM 3387 N N . LEU B 1 195 ? -27.234 5.742 3.062 1 98.06 195 LEU B N 1
ATOM 3388 C CA . LEU B 1 195 ? -26.484 5.852 4.305 1 98.06 195 LEU B CA 1
ATOM 3389 C C . LEU B 1 195 ? -25.922 7.262 4.48 1 98.06 195 LEU B C 1
ATOM 3391 O O . LEU B 1 195 ? -25.172 7.52 5.414 1 98.06 195 LEU B O 1
ATOM 3395 N N . ASP B 1 196 ? -26.219 8.188 3.559 1 97.81 196 ASP B N 1
ATOM 3396 C CA . ASP B 1 196 ? -25.75 9.57 3.561 1 97.81 196 ASP B CA 1
ATOM 3397 C C . ASP B 1 196 ? -24.234 9.633 3.506 1 97.81 196 ASP B C 1
ATOM 3399 O O . ASP B 1 196 ? -23.609 10.414 4.234 1 97.81 196 ASP B O 1
ATOM 3403 N N . LEU B 1 197 ? -23.672 8.719 2.678 1 98.38 197 LEU B N 1
ATOM 3404 C CA . LEU B 1 197 ? -22.219 8.648 2.553 1 98.38 197 LEU B CA 1
ATOM 3405 C C . LEU B 1 197 ? -21.766 9.133 1.179 1 98.38 197 LEU B C 1
ATOM 3407 O O . LEU B 1 197 ? -20.562 9.289 0.934 1 98.38 197 LEU B O 1
ATOM 3411 N N . ILE B 1 198 ? -22.609 9.422 0.263 1 97.81 198 ILE B N 1
ATOM 3412 C CA . ILE B 1 198 ? -22.312 9.688 -1.139 1 97.81 198 ILE B CA 1
ATOM 3413 C C . ILE B 1 198 ? -21.453 10.953 -1.253 1 97.81 198 ILE B C 1
ATOM 3415 O O . ILE B 1 198 ? -20.578 11.039 -2.113 1 97.81 198 ILE B O 1
ATOM 3419 N N . LYS B 1 199 ? -21.562 11.914 -0.356 1 96.81 199 LYS B N 1
ATOM 3420 C CA . LYS B 1 199 ? -20.891 13.203 -0.45 1 96.81 199 LYS B CA 1
ATOM 3421 C C . LYS B 1 199 ? -19.469 13.109 0.104 1 96.81 199 LYS B C 1
ATOM 3423 O O . LYS B 1 199 ? -18.625 13.953 -0.203 1 96.81 199 LYS B O 1
ATOM 3428 N N . ILE B 1 200 ? -19.219 12.117 0.91 1 96.94 200 ILE B N 1
ATOM 3429 C CA . ILE B 1 200 ? -17.906 12.062 1.543 1 96.94 200 ILE B CA 1
ATOM 3430 C C . ILE B 1 200 ? -17.062 10.953 0.901 1 96.94 200 ILE B C 1
ATOM 3432 O O . ILE B 1 200 ? -15.898 10.773 1.245 1 96.94 200 ILE B O 1
ATOM 3436 N N . SER B 1 201 ? -17.672 10.203 0.029 1 98.25 201 SER B N 1
ATOM 3437 C CA . SER B 1 201 ? -16.969 9.117 -0.655 1 98.25 201 SER B CA 1
ATOM 3438 C C . SER B 1 201 ? -16.234 9.633 -1.891 1 98.25 201 SER B C 1
ATOM 3440 O O . SER B 1 201 ? -16.797 10.422 -2.662 1 98.25 201 SER B O 1
ATOM 3442 N N . ILE B 1 202 ? -15.016 9.195 -2.035 1 98.25 202 ILE B N 1
ATOM 3443 C CA . ILE B 1 202 ? -14.227 9.555 -3.207 1 98.25 202 ILE B CA 1
ATOM 3444 C C . ILE B 1 202 ? -14.18 8.375 -4.18 1 98.25 202 ILE B C 1
ATOM 3446 O O . ILE B 1 202 ? -13.859 7.25 -3.785 1 98.25 202 ILE B O 1
ATOM 3450 N N . PHE B 1 203 ? -14.555 8.656 -5.395 1 97 203 PHE B N 1
ATOM 3451 C CA . PHE B 1 203 ? -14.445 7.699 -6.488 1 97 203 PHE B CA 1
ATOM 3452 C C . PHE B 1 203 ? -13.156 7.914 -7.273 1 97 203 PHE B C 1
ATOM 3454 O O . PHE B 1 203 ? -12.789 9.055 -7.57 1 97 203 PHE B O 1
ATOM 3461 N N . ALA B 1 204 ? -12.461 6.812 -7.539 1 97.12 204 ALA B N 1
ATOM 3462 C CA . ALA B 1 204 ? -11.25 6.863 -8.352 1 97.12 204 ALA B CA 1
ATOM 3463 C C . ALA B 1 204 ? -11.234 5.738 -9.383 1 97.12 204 ALA B C 1
ATOM 3465 O O . ALA B 1 204 ? -11.547 4.59 -9.062 1 97.12 204 ALA B O 1
ATOM 3466 N N . GLU B 1 205 ? -10.891 6.055 -10.617 1 95.38 205 GLU B N 1
ATOM 3467 C CA . GLU B 1 205 ? -10.836 5.098 -11.719 1 95.38 205 GLU B CA 1
ATOM 3468 C C . GLU B 1 205 ? -9.578 5.301 -12.562 1 95.38 205 GLU B C 1
ATOM 3470 O O . GLU B 1 205 ? -9.18 6.434 -12.828 1 95.38 205 GLU B O 1
ATOM 3475 N N . ARG B 1 206 ? -8.945 4.152 -12.953 1 94.62 206 ARG B N 1
ATOM 3476 C CA . ARG B 1 206 ? -7.785 4.156 -13.844 1 94.62 206 ARG B CA 1
ATOM 3477 C C . ARG B 1 206 ? -6.691 5.078 -13.312 1 94.62 206 ARG B C 1
ATOM 3479 O O . ARG B 1 206 ? -6.188 5.938 -14.039 1 94.62 206 ARG B O 1
ATOM 3486 N N . ILE B 1 207 ? -6.426 4.918 -12.023 1 95.44 207 ILE B N 1
ATOM 3487 C CA . ILE B 1 207 ? -5.496 5.781 -11.305 1 95.44 207 ILE B CA 1
ATOM 3488 C C . ILE B 1 207 ? -4.113 5.699 -11.945 1 95.44 207 ILE B C 1
ATOM 3490 O O . ILE B 1 207 ? -3.574 4.605 -12.141 1 95.44 207 ILE B O 1
ATOM 3494 N N . GLY B 1 208 ? -3.598 6.844 -12.312 1 96.12 208 GLY B N 1
ATOM 3495 C CA . GLY B 1 208 ? -2.25 6.922 -12.852 1 96.12 208 GLY B CA 1
ATOM 3496 C C . GLY B 1 208 ? -2.209 6.914 -14.367 1 96.12 208 GLY B C 1
ATOM 3497 O O . GLY B 1 208 ? -1.167 7.184 -14.969 1 96.12 208 GLY B O 1
ATOM 3498 N N . PHE B 1 209 ? -3.301 6.543 -14.992 1 95.5 209 PHE B N 1
ATOM 3499 C CA . PHE B 1 209 ? -3.369 6.57 -16.453 1 95.5 209 PHE B CA 1
ATOM 3500 C C . PHE B 1 209 ? -3.877 7.922 -16.938 1 95.5 209 PHE B C 1
ATOM 3502 O O . PHE B 1 209 ? -4.297 8.766 -16.141 1 95.5 209 PHE B O 1
ATOM 3509 N N . SER B 1 210 ? -3.799 8.133 -18.219 1 93.75 210 SER B N 1
ATOM 3510 C CA . SER B 1 210 ? -4.172 9.414 -18.812 1 93.75 210 SER B CA 1
ATOM 3511 C C . SER B 1 210 ? -5.668 9.672 -18.672 1 93.75 210 SER B C 1
ATOM 3513 O O . SER B 1 210 ? -6.105 10.82 -18.625 1 93.75 210 SER B O 1
ATOM 3515 N N . ASP B 1 211 ? -6.438 8.648 -18.578 1 93.62 211 ASP B N 1
ATOM 3516 C CA . ASP B 1 211 ? -7.887 8.781 -18.469 1 93.62 211 ASP B CA 1
ATOM 3517 C C . ASP B 1 211 ? -8.359 8.609 -17.031 1 93.62 211 ASP B C 1
ATOM 3519 O O . ASP B 1 211 ? -9.516 8.266 -16.781 1 93.62 211 ASP B O 1
ATOM 3523 N N . GLN B 1 212 ? -7.441 8.898 -16.156 1 95.81 212 GLN B N 1
ATOM 3524 C CA . GLN B 1 212 ? -7.758 8.852 -14.734 1 95.81 212 GLN B CA 1
ATOM 3525 C C . GLN B 1 212 ? -8.938 9.766 -14.406 1 95.81 212 GLN B C 1
ATOM 3527 O O . GLN B 1 212 ? -9.039 10.875 -14.93 1 95.81 212 GLN B O 1
ATOM 3532 N N . GLN B 1 213 ? -9.828 9.266 -13.539 1 94.44 213 GLN B N 1
ATOM 3533 C CA . GLN B 1 213 ? -10.883 10.086 -12.953 1 94.44 213 GLN B CA 1
ATOM 3534 C C . GLN B 1 213 ? -10.898 9.953 -11.43 1 94.44 213 GLN B C 1
ATOM 3536 O O . GLN B 1 213 ? -10.883 8.836 -10.898 1 94.44 213 GLN B O 1
ATOM 3541 N N . ILE B 1 214 ? -10.836 11.062 -10.773 1 96.19 214 ILE B N 1
ATOM 3542 C CA . ILE B 1 214 ? -10.992 11.125 -9.32 1 96.19 214 ILE B CA 1
ATOM 3543 C C . ILE B 1 214 ? -12 12.219 -8.961 1 96.19 214 ILE B C 1
ATOM 3545 O O . ILE B 1 214 ? -11.773 13.391 -9.25 1 96.19 214 ILE B O 1
ATOM 3549 N N . LEU B 1 215 ? -13.078 11.867 -8.336 1 95.81 215 LEU B N 1
ATOM 3550 C CA . LEU B 1 215 ? -14.125 12.82 -7.984 1 95.81 215 LEU B CA 1
ATOM 3551 C C . LEU B 1 215 ? -14.93 12.328 -6.789 1 95.81 215 LEU B C 1
ATOM 3553 O O . LEU B 1 215 ? -14.789 11.18 -6.367 1 95.81 215 LEU B O 1
ATOM 3557 N N . ARG B 1 216 ? -15.703 13.203 -6.281 1 96.94 216 ARG B N 1
ATOM 3558 C CA . ARG B 1 216 ? -16.656 12.766 -5.273 1 96.94 216 ARG B CA 1
ATOM 3559 C C . ARG B 1 216 ? -17.688 11.805 -5.871 1 96.94 216 ARG B C 1
ATOM 3561 O O . ARG B 1 216 ? -18.141 12 -7 1 96.94 216 ARG B O 1
ATOM 3568 N N . ALA B 1 217 ? -17.969 10.805 -5.113 1 96.5 217 ALA B N 1
ATOM 3569 C CA . ALA B 1 217 ? -18.906 9.805 -5.609 1 96.5 217 ALA B CA 1
ATOM 3570 C C . ALA B 1 217 ? -20.234 10.445 -6.008 1 96.5 217 ALA B C 1
ATOM 3572 O O . ALA B 1 217 ? -20.906 9.984 -6.934 1 96.5 217 ALA B O 1
ATOM 3573 N N . SER B 1 218 ? -20.609 11.547 -5.375 1 96 218 SER B N 1
ATOM 3574 C CA . SER B 1 218 ? -21.844 12.25 -5.664 1 96 218 SER B CA 1
ATOM 3575 C C . SER B 1 218 ? -21.844 12.828 -7.074 1 96 218 SER B C 1
ATOM 3577 O O . SER B 1 218 ? -22.906 13.094 -7.648 1 96 218 SER B O 1
ATOM 3579 N N . ASP B 1 219 ? -20.672 13.031 -7.562 1 95.69 219 ASP B N 1
ATOM 3580 C CA . ASP B 1 219 ? -20.547 13.68 -8.867 1 95.69 219 ASP B CA 1
ATOM 3581 C C . ASP B 1 219 ? -20.5 12.641 -9.984 1 95.69 219 ASP B C 1
ATOM 3583 O O . ASP B 1 219 ? -20.422 13 -11.164 1 95.69 219 ASP B O 1
ATOM 3587 N N . LEU B 1 220 ? -20.516 11.43 -9.609 1 92.19 220 LEU B N 1
ATOM 3588 C CA . LEU B 1 220 ? -20.469 10.359 -10.602 1 92.19 220 LEU B CA 1
ATOM 3589 C C . LEU B 1 220 ? -21.875 9.898 -10.977 1 92.19 220 LEU B C 1
ATOM 3591 O O . LEU B 1 220 ? -22.656 9.508 -10.102 1 92.19 220 LEU B O 1
ATOM 3595 N N . PRO B 1 221 ? -22.203 10.008 -12.242 1 88.88 221 PRO B N 1
ATOM 3596 C CA . PRO B 1 221 ? -23.531 9.531 -12.648 1 88.88 221 PRO B CA 1
ATOM 3597 C C . PRO B 1 221 ? -23.703 8.023 -12.445 1 88.88 221 PRO B C 1
ATOM 3599 O O . PRO B 1 221 ? -22.703 7.301 -12.336 1 88.88 221 PRO B O 1
ATOM 3602 N N . SER B 1 222 ? -24.969 7.703 -12.406 1 84.88 222 SER B N 1
ATOM 3603 C CA . SER B 1 222 ? -25.266 6.277 -12.336 1 84.88 222 SER B CA 1
ATOM 3604 C C . SER B 1 222 ? -24.859 5.57 -13.625 1 84.88 222 SER B C 1
ATOM 3606 O O . SER B 1 222 ? -24.672 6.215 -14.664 1 84.88 222 SER B O 1
ATOM 3608 N N . GLY B 1 223 ? -24.719 4.215 -13.508 1 80.31 223 GLY B N 1
ATOM 3609 C CA . GLY B 1 223 ? -24.328 3.422 -14.664 1 80.31 223 GLY B CA 1
ATOM 3610 C C . GLY B 1 223 ? -23.172 2.488 -14.383 1 80.31 223 GLY B C 1
ATOM 3611 O O . GLY B 1 223 ? -22.797 2.277 -13.227 1 80.31 223 GLY B O 1
ATOM 3612 N N . THR B 1 224 ? -22.703 1.822 -15.5 1 76.69 224 THR B N 1
ATOM 3613 C CA . THR B 1 224 ? -21.594 0.869 -15.367 1 76.69 224 THR B CA 1
ATOM 3614 C C . THR B 1 224 ? -20.25 1.58 -15.445 1 76.69 224 THR B C 1
ATOM 3616 O O . THR B 1 224 ? -20.109 2.586 -16.141 1 76.69 224 THR B O 1
ATOM 3619 N N . ARG B 1 225 ? -19.391 1.104 -14.633 1 76.56 225 ARG B N 1
ATOM 3620 C CA . ARG B 1 225 ? -18.047 1.653 -14.609 1 76.56 225 ARG B CA 1
ATOM 3621 C C . ARG B 1 225 ? -17.016 0.579 -14.938 1 76.56 225 ARG B C 1
ATOM 3623 O O . ARG B 1 225 ? -17.297 -0.615 -14.867 1 76.56 225 ARG B O 1
ATOM 3630 N N . PRO B 1 226 ? -15.773 1.087 -15.344 1 72.31 226 PRO B N 1
ATOM 3631 C CA . PRO B 1 226 ? -14.703 0.109 -15.562 1 72.31 226 PRO B CA 1
ATOM 3632 C C . PRO B 1 226 ? -14.359 -0.687 -14.305 1 72.31 226 PRO B C 1
ATOM 3634 O O . PRO B 1 226 ? -14.617 -0.225 -13.195 1 72.31 226 PRO B O 1
ATOM 3637 N N . TYR B 1 227 ? -13.703 -1.812 -14.523 1 73.94 227 TYR B N 1
ATOM 3638 C CA . TYR B 1 227 ? -13.266 -2.734 -13.484 1 73.94 227 TYR B CA 1
ATOM 3639 C C . TYR B 1 227 ? -12.258 -2.068 -12.555 1 73.94 227 TYR B C 1
ATOM 3641 O O . TYR B 1 227 ? -12.352 -2.209 -11.328 1 73.94 227 TYR B O 1
ATOM 3649 N N . PHE B 1 228 ? -11.422 -1.242 -13.078 1 85.12 228 PHE B N 1
ATOM 3650 C CA . PHE B 1 228 ? -10.352 -0.627 -12.305 1 85.12 228 PHE B CA 1
ATOM 3651 C C . PHE B 1 228 ? -10.82 0.669 -11.656 1 85.12 228 PHE B C 1
ATOM 3653 O O . PHE B 1 228 ? -10.336 1.75 -11.992 1 85.12 228 PHE B O 1
ATOM 3660 N N . SER B 1 229 ? -11.758 0.526 -10.828 1 93.56 229 SER B N 1
ATOM 3661 C CA . SER B 1 229 ? -12.312 1.628 -10.047 1 93.56 229 SER B CA 1
ATOM 3662 C C . SER B 1 229 ? -12.422 1.261 -8.57 1 93.56 229 SER B C 1
ATOM 3664 O O . SER B 1 229 ? -12.523 0.082 -8.219 1 93.56 229 SER B O 1
ATOM 3666 N N . LEU B 1 230 ? -12.289 2.295 -7.738 1 97.06 230 LEU B N 1
ATOM 3667 C CA . LEU B 1 230 ? -12.352 2.064 -6.297 1 97.06 230 LEU B CA 1
ATOM 3668 C C . LEU B 1 230 ? -13.039 3.232 -5.594 1 97.06 230 LEU B C 1
ATOM 3670 O O . LEU B 1 230 ? -13.258 4.285 -6.195 1 97.06 230 LEU B O 1
ATOM 3674 N N . LEU B 1 231 ? -13.5 2.988 -4.391 1 98.25 231 LEU B N 1
ATOM 3675 C CA . LEU B 1 231 ? -14.039 4.016 -3.504 1 98.25 231 LEU B CA 1
ATOM 3676 C C . LEU B 1 231 ? -13.203 4.133 -2.234 1 98.25 231 LEU B C 1
ATOM 3678 O O . LEU B 1 231 ? -12.789 3.121 -1.664 1 98.25 231 LEU B O 1
ATOM 3682 N N . LEU B 1 232 ? -12.867 5.316 -1.872 1 98.69 232 LEU B N 1
ATOM 3683 C CA . LEU B 1 232 ? -12.344 5.645 -0.549 1 98.69 232 LEU B CA 1
ATOM 3684 C C . LEU B 1 232 ? -13.43 6.262 0.325 1 98.69 232 LEU B C 1
ATOM 3686 O O . LEU B 1 232 ? -14.008 7.297 -0.025 1 98.69 232 LEU B O 1
ATOM 3690 N N . ILE B 1 233 ? -13.742 5.625 1.486 1 98.75 233 ILE B N 1
ATOM 3691 C CA . ILE B 1 233 ? -14.844 6.086 2.33 1 98.75 233 ILE B CA 1
ATOM 3692 C C . ILE B 1 233 ? -14.328 6.352 3.744 1 98.75 233 ILE B C 1
ATOM 3694 O O . ILE B 1 233 ? -14.031 5.414 4.488 1 98.75 233 ILE B O 1
ATOM 3698 N N . ARG B 1 234 ? -14.164 7.59 4.105 1 97.94 234 ARG B N 1
ATOM 3699 C CA . ARG B 1 234 ? -13.805 8.031 5.449 1 97.94 234 ARG B CA 1
ATOM 3700 C C . ARG B 1 234 ? -14.992 8.695 6.141 1 97.94 234 ARG B C 1
ATOM 3702 O O . ARG B 1 234 ? -15.461 9.75 5.695 1 97.94 234 ARG B O 1
ATOM 3709 N N . GLN B 1 235 ? -15.414 8.125 7.246 1 95.88 235 GLN B N 1
ATOM 3710 C CA . GLN B 1 235 ? -16.656 8.578 7.863 1 95.88 235 GLN B CA 1
ATOM 3711 C C . GLN B 1 235 ? -16.391 9.359 9.148 1 95.88 235 GLN B C 1
ATOM 3713 O O . GLN B 1 235 ? -17.297 9.977 9.711 1 95.88 235 GLN B O 1
ATOM 3718 N N . SER B 1 236 ? -15.109 9.203 9.594 1 89.56 236 SER B N 1
ATOM 3719 C CA . SER B 1 236 ? -14.789 9.867 10.859 1 89.56 236 SER B CA 1
ATOM 3720 C C . SER B 1 236 ? -13.391 10.484 10.82 1 89.56 236 SER B C 1
ATOM 3722 O O . SER B 1 236 ? -12.555 10.094 10 1 89.56 236 SER B O 1
ATOM 3724 N N . TRP B 1 237 ? -13.234 11.438 11.617 1 88.75 237 TRP B N 1
ATOM 3725 C CA . TRP B 1 237 ? -11.969 12.141 11.797 1 88.75 237 TRP B CA 1
ATOM 3726 C C . TRP B 1 237 ? -11.57 12.18 13.273 1 88.75 237 TRP B C 1
ATOM 3728 O O . TRP B 1 237 ? -12.422 12.359 14.141 1 88.75 237 TRP B O 1
ATOM 3738 N N . PRO B 1 238 ? -10.273 11.914 13.43 1 80.81 238 PRO B N 1
ATOM 3739 C CA . PRO B 1 238 ? -9.883 12 14.844 1 80.81 238 PRO B CA 1
ATOM 3740 C C . PRO B 1 238 ? -10.078 13.398 15.422 1 80.81 238 PRO B C 1
ATOM 3742 O O . PRO B 1 238 ? -10.133 14.383 14.672 1 80.81 238 PRO B O 1
ATOM 3745 N N . LEU B 1 239 ? -10.156 13.344 16.688 1 69.31 239 LEU B N 1
ATOM 3746 C CA . LEU B 1 239 ? -10.359 14.602 17.406 1 69.31 239 LEU B CA 1
ATOM 3747 C C . LEU B 1 239 ? -9.148 15.516 17.234 1 69.31 239 LEU B C 1
ATOM 3749 O O . LEU B 1 239 ? -9.297 16.734 17.125 1 69.31 239 LEU B O 1
ATOM 3753 N N . THR B 1 240 ? -8.031 14.82 17.297 1 69.25 240 THR B N 1
ATOM 3754 C CA . THR B 1 240 ? -6.805 15.594 17.188 1 69.25 240 THR B CA 1
ATOM 3755 C C . THR B 1 240 ? -6.398 15.75 15.719 1 69.25 240 THR B C 1
ATOM 3757 O O . THR B 1 240 ? -5.918 14.805 15.102 1 69.25 240 THR B O 1
ATOM 3760 N N . MET B 1 241 ? -6.957 16.672 15.18 1 74 241 MET B N 1
ATOM 3761 C CA . MET B 1 241 ? -6.586 17.047 13.812 1 74 241 MET B CA 1
ATOM 3762 C C . MET B 1 241 ? -6.086 18.484 13.758 1 74 241 MET B C 1
ATOM 3764 O O . MET B 1 241 ? -6.441 19.297 14.609 1 74 241 MET B O 1
ATOM 3768 N N . PRO B 1 242 ? -5.105 18.688 12.859 1 68.69 242 PRO B N 1
ATOM 3769 C CA . PRO B 1 242 ? -4.762 20.109 12.711 1 68.69 242 PRO B CA 1
ATOM 3770 C C . PRO B 1 242 ? -5.984 20.984 12.445 1 68.69 242 PRO B C 1
ATOM 3772 O O . PRO B 1 242 ? -6.996 20.5 11.93 1 68.69 242 PRO B O 1
#